Protein AF-A2DH56-F1 (afdb_monomer_lite)

Structure (mmCIF, N/CA/C/O backbone):
data_AF-A2DH56-F1
#
_entry.id   AF-A2DH56-F1
#
loop_
_atom_site.group_PDB
_atom_site.id
_atom_site.type_symbol
_atom_site.label_atom_id
_atom_site.label_alt_id
_atom_site.label_comp_id
_atom_site.label_asym_id
_atom_site.label_entity_id
_atom_site.label_seq_id
_atom_site.pdbx_PDB_ins_code
_atom_site.Cartn_x
_atom_site.Cartn_y
_atom_site.Cartn_z
_atom_site.occupancy
_atom_site.B_iso_or_equiv
_atom_site.auth_seq_id
_atom_site.auth_comp_id
_atom_site.auth_asym_id
_atom_site.auth_atom_id
_atom_site.pdbx_PDB_model_num
ATOM 1 N N . MET A 1 1 ? -5.827 15.516 -14.306 1.00 33.09 1 MET A N 1
ATOM 2 C CA . MET A 1 1 ? -5.593 14.901 -12.983 1.00 33.09 1 MET A CA 1
ATOM 3 C C . MET A 1 1 ? -6.914 14.309 -12.547 1.00 33.09 1 MET A C 1
ATOM 5 O O . MET A 1 1 ? -7.742 15.061 -12.086 1.00 33.09 1 MET A O 1
ATOM 9 N N . PHE A 1 2 ? -7.182 13.030 -12.800 1.00 32.59 2 PHE A N 1
ATOM 10 C CA . PHE A 1 2 ? -8.447 12.425 -12.355 1.00 32.59 2 PHE A CA 1
ATOM 11 C C . PHE A 1 2 ? -8.381 12.215 -10.839 1.00 32.59 2 PHE A C 1
ATOM 13 O O . PHE A 1 2 ? -7.297 11.950 -10.322 1.00 32.59 2 PHE A O 1
ATOM 20 N N . LEU A 1 3 ? -9.476 12.433 -10.110 1.00 37.50 3 LEU A N 1
ATOM 21 C CA . LEU A 1 3 ? -9.476 12.288 -8.661 1.00 37.50 3 LEU A CA 1
ATOM 22 C C . LEU A 1 3 ? -10.791 11.749 -8.120 1.00 37.50 3 LEU A C 1
ATOM 24 O O . LEU A 1 3 ? -11.889 12.111 -8.519 1.00 37.50 3 LEU A O 1
ATOM 28 N N . PHE A 1 4 ? -10.645 10.845 -7.178 1.00 46.28 4 PHE A N 1
ATOM 29 C CA . PHE A 1 4 ? -11.707 9.995 -6.681 1.00 46.28 4 PHE A CA 1
ATOM 30 C C . PHE A 1 4 ? -12.056 10.466 -5.297 1.00 46.28 4 PHE A C 1
ATOM 32 O O . PHE A 1 4 ? -11.176 10.567 -4.443 1.00 46.28 4 PHE A O 1
ATOM 39 N N . LEU A 1 5 ? -13.315 10.807 -5.097 1.00 39.94 5 LEU A N 1
ATOM 40 C CA . LEU A 1 5 ? -13.683 11.659 -3.995 1.00 39.94 5 LEU A CA 1
ATOM 41 C C . LEU A 1 5 ? -15.112 11.360 -3.574 1.00 39.94 5 LEU A C 1
ATOM 43 O O . LEU A 1 5 ? -16.035 11.665 -4.307 1.00 39.94 5 LEU A O 1
ATOM 47 N N . PHE A 1 6 ? -15.293 10.789 -2.388 1.00 43.94 6 PHE A N 1
ATOM 48 C CA . PHE A 1 6 ? -16.620 10.619 -1.800 1.00 43.94 6 PHE A CA 1
ATOM 49 C C . PHE A 1 6 ? -16.942 11.894 -1.019 1.00 43.94 6 PHE A C 1
ATOM 51 O O . PHE A 1 6 ? -16.069 12.426 -0.330 1.00 43.94 6 PHE A O 1
ATOM 58 N N . GLU A 1 7 ? -18.159 12.418 -1.151 1.00 36.06 7 GLU A N 1
ATOM 59 C CA . GLU A 1 7 ? -18.607 13.544 -0.332 1.00 36.06 7 GLU A CA 1
ATOM 60 C C . GLU A 1 7 ? -19.150 13.026 1.006 1.00 36.06 7 GLU A C 1
ATOM 62 O O . GLU A 1 7 ? -19.870 12.036 1.058 1.00 36.06 7 GLU A O 1
ATOM 67 N N . LEU A 1 8 ? -18.791 13.703 2.099 1.00 37.28 8 LEU A N 1
ATOM 68 C CA . LEU A 1 8 ? -19.209 13.399 3.476 1.00 37.28 8 LEU A CA 1
ATOM 69 C C . LEU A 1 8 ? -20.617 13.927 3.816 1.00 37.28 8 LEU A C 1
ATOM 71 O O . LEU A 1 8 ? -20.974 14.047 4.992 1.00 37.28 8 LEU A O 1
ATOM 75 N N . SER A 1 9 ? -21.404 14.333 2.823 1.00 33.59 9 SER A N 1
ATOM 76 C CA . SER A 1 9 ? -22.759 14.814 3.064 1.00 33.59 9 SER A CA 1
ATOM 77 C C . SER A 1 9 ? -23.697 13.626 3.297 1.00 33.59 9 SER A C 1
ATOM 79 O O . SER A 1 9 ? -23.469 12.511 2.845 1.00 33.59 9 SER A O 1
ATOM 81 N N . LYS A 1 10 ? -24.792 13.861 4.025 1.00 36.69 10 LYS A N 1
ATOM 82 C CA . LYS A 1 10 ? -25.858 12.872 4.277 1.00 36.69 10 LYS A CA 1
ATOM 83 C C . LYS A 1 10 ? -26.517 12.315 2.998 1.00 36.69 10 LYS A C 1
ATOM 85 O O . LYS A 1 10 ? -27.435 11.509 3.112 1.00 36.69 10 LYS A O 1
ATOM 90 N N . SER A 1 11 ? -26.121 12.777 1.812 1.00 37.62 11 SER A N 1
ATOM 91 C CA . SER A 1 11 ? -26.562 12.240 0.531 1.00 37.62 11 SER A CA 1
ATOM 92 C C . SER A 1 11 ? -25.650 11.095 0.113 1.00 37.62 11 SER A C 1
ATOM 94 O O . SER A 1 11 ? -24.445 11.265 -0.021 1.00 37.62 11 SER A O 1
ATOM 96 N N . GLU A 1 12 ? -26.252 9.936 -0.121 1.00 44.28 12 GLU A N 1
ATOM 97 C CA . GLU A 1 12 ? -25.645 8.667 -0.535 1.00 44.28 12 GLU A CA 1
ATOM 98 C C . GLU A 1 12 ? -24.978 8.699 -1.934 1.00 44.28 12 GLU A C 1
ATOM 100 O O . GLU A 1 12 ? -24.828 7.654 -2.561 1.00 44.28 12 GLU A O 1
ATOM 105 N N . GLU A 1 13 ? -24.592 9.869 -2.449 1.00 42.78 13 GLU A N 1
ATOM 106 C CA . GLU A 1 13 ? -24.122 10.047 -3.826 1.00 42.78 13 GLU A CA 1
ATOM 107 C C . GLU A 1 13 ? -22.616 9.769 -3.971 1.00 42.78 13 GLU A C 1
ATOM 109 O O . GLU A 1 13 ? -21.774 10.310 -3.245 1.00 42.78 13 GLU A O 1
ATOM 114 N N . LEU A 1 14 ? -22.256 8.936 -4.955 1.00 48.66 14 LEU A N 1
ATOM 115 C CA . LEU A 1 14 ? -20.868 8.665 -5.318 1.00 48.66 14 LEU A CA 1
ATOM 116 C C . LEU A 1 14 ? -20.382 9.768 -6.262 1.00 48.66 14 LEU A C 1
ATOM 118 O O . LEU A 1 14 ? -20.641 9.745 -7.468 1.00 48.66 14 LEU A O 1
ATOM 122 N N . LEU A 1 15 ? -19.626 10.731 -5.734 1.00 46.50 15 LEU A N 1
ATOM 123 C CA . LEU A 1 15 ? -18.989 11.731 -6.582 1.00 46.50 15 LEU A CA 1
ATOM 124 C C . LEU A 1 15 ? -17.733 11.167 -7.260 1.00 46.50 15 LEU A C 1
ATOM 126 O O . LEU A 1 15 ? -16.858 10.542 -6.666 1.00 46.50 15 LEU A O 1
ATOM 130 N N . PHE A 1 16 ? -17.653 11.395 -8.564 1.00 46.84 16 PHE A N 1
ATOM 131 C CA . PHE A 1 16 ? -16.534 10.990 -9.403 1.00 46.84 16 PHE A CA 1
ATOM 132 C C . PHE A 1 16 ? -16.030 12.204 -10.133 1.00 46.84 16 PHE A C 1
ATOM 134 O O . PHE A 1 16 ? -16.802 12.763 -10.906 1.00 46.84 16 PHE A O 1
ATOM 141 N N . GLY A 1 17 ? -14.774 12.606 -9.931 1.00 47.09 17 GLY A N 1
ATOM 142 C CA . GLY A 1 17 ? -14.324 13.859 -10.508 1.00 47.09 17 GLY A CA 1
ATOM 143 C C . GLY A 1 17 ? -12.840 14.013 -10.804 1.00 47.09 17 GLY A C 1
ATOM 144 O O . GLY A 1 17 ? -12.099 13.056 -11.023 1.00 47.09 17 GLY A O 1
ATOM 145 N N . TYR A 1 18 ? -12.409 15.260 -10.888 1.00 46.28 18 TYR A N 1
ATOM 146 C CA . TYR A 1 18 ? -11.016 15.659 -10.856 1.00 46.28 18 TYR A CA 1
ATOM 147 C C . TYR A 1 18 ? -10.810 16.753 -9.820 1.00 46.28 18 TYR A C 1
ATOM 149 O O . TYR A 1 18 ? -11.716 17.539 -9.559 1.00 46.28 18 TYR A O 1
ATOM 157 N N . LEU A 1 19 ? -9.606 16.789 -9.239 1.00 46.44 19 LEU A N 1
ATOM 158 C CA . LEU A 1 19 ? -9.151 17.958 -8.499 1.00 46.44 19 LEU A CA 1
ATOM 159 C C . LEU A 1 19 ? -8.760 19.023 -9.508 1.00 46.44 19 LEU A C 1
ATOM 161 O O . LEU A 1 19 ? -7.735 18.880 -10.186 1.00 46.44 19 LEU A O 1
ATOM 165 N N . SER A 1 20 ? -9.513 20.111 -9.568 1.00 43.44 20 SER A N 1
ATOM 166 C CA . SER A 1 20 ? -8.945 21.371 -10.028 1.00 43.44 20 SER A CA 1
ATOM 167 C C . SER A 1 20 ? -8.292 22.085 -8.850 1.00 43.44 20 SER A C 1
ATOM 169 O O . SER A 1 20 ? -8.804 22.128 -7.729 1.00 43.44 20 SER A O 1
ATOM 171 N N . LYS A 1 21 ? -7.079 22.587 -9.104 1.00 50.69 21 LYS A N 1
ATOM 172 C CA . LYS A 1 21 ? -6.399 23.514 -8.202 1.00 50.69 21 LYS A CA 1
ATOM 173 C C . LYS A 1 21 ? -6.948 24.890 -8.520 1.00 50.69 21 LYS A C 1
ATOM 175 O O . LYS A 1 21 ? -6.472 25.510 -9.469 1.00 50.69 21 LYS A O 1
ATOM 180 N N . ASP A 1 22 ? -7.920 25.336 -7.743 1.00 54.69 22 ASP A N 1
ATOM 181 C CA . ASP A 1 22 ? -8.350 26.724 -7.796 1.00 54.69 22 ASP A CA 1
ATOM 182 C C . ASP A 1 22 ? -7.680 27.520 -6.681 1.00 54.69 22 ASP A C 1
ATOM 184 O O . ASP A 1 22 ? -7.257 26.974 -5.659 1.00 54.69 22 ASP A O 1
ATOM 188 N N . PHE A 1 23 ? -7.523 28.822 -6.889 1.00 62.25 23 PHE A N 1
ATOM 189 C CA . PHE A 1 23 ? -6.878 29.690 -5.910 1.00 62.25 23 PHE A CA 1
ATOM 190 C C . PHE A 1 23 ? -7.842 30.787 -5.498 1.00 62.25 23 PHE A C 1
ATOM 192 O O . PHE A 1 23 ? -8.122 31.708 -6.263 1.00 62.25 23 PHE A O 1
ATOM 199 N N . GLU A 1 24 ? -8.287 30.731 -4.251 1.00 69.88 24 GLU A N 1
ATOM 200 C CA . GLU A 1 24 ? -8.920 31.872 -3.622 1.00 69.88 24 GLU A CA 1
ATOM 201 C C . GLU A 1 24 ? -7.821 32.825 -3.148 1.00 69.88 24 GLU A C 1
ATOM 203 O O . GLU A 1 24 ? -6.956 32.467 -2.345 1.00 69.88 24 GLU A O 1
ATOM 208 N N . LYS A 1 25 ? -7.828 34.047 -3.681 1.00 78.56 25 LYS A N 1
ATOM 209 C CA . LYS A 1 25 ? -6.875 35.094 -3.311 1.00 78.56 25 LYS A CA 1
ATOM 210 C C . LYS A 1 25 ? -7.606 36.232 -2.642 1.00 78.56 25 LYS A C 1
ATOM 212 O O . LYS A 1 25 ? -8.602 36.726 -3.169 1.00 78.56 25 LYS A O 1
ATOM 217 N N . GLN A 1 26 ? -7.051 36.712 -1.540 1.00 82.06 26 GLN A N 1
ATOM 218 C CA . GLN A 1 26 ? -7.567 37.887 -0.872 1.00 82.06 26 GLN A CA 1
ATOM 219 C C . GLN A 1 26 ? -6.464 38.899 -0.619 1.00 82.06 26 GLN A C 1
ATOM 221 O O . GLN A 1 26 ? -5.389 38.573 -0.131 1.00 82.06 26 GLN A O 1
ATOM 226 N N . THR A 1 27 ? -6.727 40.151 -0.977 1.00 83.94 27 THR A N 1
ATOM 227 C CA . THR A 1 27 ? -5.775 41.250 -0.832 1.00 83.94 27 THR A CA 1
ATOM 228 C C . THR A 1 27 ? -6.283 42.248 0.199 1.00 83.94 27 THR A C 1
ATOM 230 O O . THR A 1 27 ? -7.351 42.836 0.046 1.00 83.94 27 THR A O 1
ATOM 233 N N . LEU A 1 28 ? -5.472 42.489 1.224 1.00 83.75 28 LEU A N 1
ATOM 234 C CA . LEU A 1 28 ? -5.669 43.505 2.247 1.00 83.75 28 LEU A CA 1
ATOM 235 C C . LEU A 1 28 ? -4.647 44.621 2.047 1.00 83.75 28 LEU A C 1
ATOM 237 O O . LEU A 1 28 ? -3.463 44.446 2.323 1.00 83.75 28 LEU A O 1
ATOM 241 N N . THR A 1 29 ? -5.104 45.779 1.577 1.00 84.81 29 THR A N 1
ATOM 242 C CA . THR A 1 29 ? -4.279 46.995 1.525 1.00 84.81 29 THR A CA 1
ATOM 243 C C . THR A 1 29 ? -4.586 47.849 2.748 1.00 84.81 29 THR A C 1
ATOM 245 O O . THR A 1 29 ? -5.757 48.035 3.077 1.00 84.81 29 THR A O 1
ATOM 248 N N . PHE A 1 30 ? -3.551 48.336 3.430 1.00 84.44 30 PHE A N 1
ATOM 249 C CA . PHE A 1 30 ? -3.710 49.204 4.594 1.00 84.44 30 PHE A CA 1
ATOM 250 C C . PHE A 1 30 ? -3.719 50.673 4.165 1.00 84.44 30 PHE A C 1
ATOM 252 O O . PHE A 1 30 ? -2.885 51.085 3.354 1.00 84.44 30 PHE A O 1
ATOM 259 N N . GLY A 1 31 ? -4.657 51.451 4.705 1.00 83.00 31 GLY A N 1
ATOM 260 C CA . GLY A 1 31 ? -4.812 52.871 4.420 1.00 83.00 31 GLY A CA 1
ATOM 261 C C . GLY A 1 31 ? -4.709 53.739 5.672 1.00 83.00 31 GLY A C 1
ATOM 262 O O . GLY A 1 31 ? -4.304 53.291 6.746 1.00 83.00 31 GLY A O 1
ATOM 263 N N . LYS A 1 32 ? -5.091 55.011 5.520 1.00 83.88 32 LYS A N 1
ATOM 264 C CA . LYS A 1 32 ? -5.043 56.025 6.584 1.00 83.88 32 LYS A CA 1
ATOM 265 C C . LYS A 1 32 ? -5.842 55.617 7.826 1.00 83.88 32 LYS A C 1
ATOM 267 O O . LYS A 1 32 ? -5.390 55.863 8.936 1.00 83.88 32 LYS A O 1
ATOM 272 N N . SER A 1 33 ? -7.006 54.994 7.640 1.00 83.94 33 SER A N 1
ATOM 273 C CA . SER A 1 33 ? -7.903 54.542 8.715 1.00 83.94 33 SER A CA 1
ATOM 274 C C . SER A 1 33 ? -7.296 53.462 9.607 1.00 83.94 33 SER A C 1
ATOM 276 O O . SER A 1 33 ? -7.599 53.395 10.794 1.00 83.94 33 SER A O 1
ATOM 278 N N . GLU A 1 34 ? -6.443 52.612 9.042 1.00 84.94 34 GLU A N 1
ATOM 279 C CA . GLU A 1 34 ? -5.777 51.524 9.753 1.00 84.94 34 GLU A CA 1
ATOM 280 C C . GLU A 1 34 ? -4.464 51.973 10.401 1.00 84.94 34 GLU A C 1
ATOM 282 O O . GLU A 1 34 ? -3.908 51.233 11.216 1.00 84.94 34 GLU A O 1
ATOM 287 N N . PHE A 1 35 ? -3.954 53.154 10.041 1.00 84.00 35 PHE A N 1
ATOM 288 C CA . PHE A 1 35 ? -2.689 53.668 10.546 1.00 84.00 35 PHE A CA 1
ATOM 289 C C . PHE A 1 35 ? -2.836 54.207 11.970 1.00 84.00 35 PHE A C 1
ATOM 291 O O . PHE A 1 35 ? -3.679 55.053 12.261 1.00 84.00 35 PHE A O 1
ATOM 298 N N . GLN A 1 36 ? -1.978 53.723 12.857 1.00 79.81 36 GLN A N 1
ATOM 299 C CA . GLN A 1 36 ? -1.862 54.155 14.239 1.00 79.81 36 GLN A CA 1
ATOM 300 C C . GLN A 1 36 ? -0.541 54.916 14.388 1.00 79.81 36 GLN A C 1
ATOM 302 O O . GLN A 1 36 ? 0.537 54.380 14.107 1.00 79.81 36 GLN A O 1
ATOM 307 N N . ASN A 1 37 ? -0.625 56.173 14.827 1.00 70.25 37 ASN A N 1
ATOM 308 C CA . ASN A 1 37 ? 0.556 56.975 15.139 1.00 70.25 37 ASN A CA 1
ATOM 309 C C . ASN A 1 37 ? 1.297 56.335 16.328 1.00 70.25 37 ASN A C 1
ATOM 311 O O . ASN A 1 37 ? 0.670 55.945 17.314 1.00 70.25 37 ASN A O 1
ATOM 315 N N . GLY A 1 38 ? 2.622 56.218 16.234 1.00 60.97 38 GLY A N 1
ATOM 316 C CA . GLY A 1 38 ? 3.444 55.696 17.327 1.00 60.97 38 GLY A CA 1
ATOM 317 C C . GLY A 1 38 ? 3.543 56.690 18.488 1.00 60.97 38 GLY A C 1
ATOM 318 O O . GLY A 1 38 ? 3.665 57.892 18.260 1.00 60.97 38 GLY A O 1
ATOM 319 N N . ILE A 1 39 ? 3.508 56.180 19.724 1.00 53.25 39 ILE A N 1
ATOM 320 C CA . ILE A 1 39 ? 3.814 56.917 20.956 1.00 53.25 39 ILE A CA 1
ATOM 321 C C . ILE A 1 39 ? 4.937 56.148 21.658 1.00 53.25 39 ILE A C 1
ATOM 323 O O . ILE A 1 39 ? 4.694 55.078 22.202 1.00 53.25 39 ILE A O 1
ATOM 327 N N . TYR A 1 40 ? 6.133 56.743 21.654 1.00 47.72 40 TYR A N 1
ATOM 328 C CA . TYR A 1 40 ? 7.280 56.444 22.521 1.00 47.72 40 TYR A CA 1
ATOM 329 C C . TYR A 1 40 ? 8.055 55.129 22.292 1.00 47.72 40 TYR A C 1
ATOM 331 O O . TYR A 1 40 ? 7.505 54.034 22.305 1.00 47.72 40 TYR A O 1
ATOM 339 N N . CYS A 1 41 ? 9.381 55.260 22.149 1.00 51.16 41 CYS A N 1
ATOM 340 C CA . CYS A 1 41 ? 10.323 54.149 22.042 1.00 51.16 41 CYS A CA 1
ATOM 341 C C . CYS A 1 41 ? 11.186 54.045 23.318 1.00 51.16 41 CYS A C 1
ATOM 343 O O . CYS A 1 41 ? 12.017 54.927 23.556 1.00 51.16 41 CYS A O 1
ATOM 345 N N . PRO A 1 42 ? 11.050 52.976 24.126 1.00 43.31 42 PRO A N 1
ATOM 346 C CA . PRO A 1 42 ? 11.837 52.810 25.350 1.00 43.31 42 PRO A CA 1
ATOM 347 C C . PRO A 1 42 ? 13.324 52.538 25.086 1.00 43.31 42 PRO A C 1
ATOM 349 O O . PRO A 1 42 ? 14.169 52.975 25.860 1.00 43.31 42 PRO A O 1
ATOM 352 N N . ALA A 1 43 ? 13.652 51.844 23.987 1.00 48.50 43 ALA A N 1
ATOM 353 C CA . ALA A 1 43 ? 15.022 51.419 23.675 1.00 48.50 43 ALA A CA 1
ATOM 354 C C . ALA A 1 43 ? 15.957 52.585 23.311 1.00 48.50 43 ALA A C 1
ATOM 356 O O . ALA A 1 43 ? 17.153 52.527 23.580 1.00 48.50 43 ALA A O 1
ATOM 357 N N . TYR A 1 44 ? 15.405 53.658 22.737 1.00 50.19 44 TYR A N 1
ATOM 358 C CA . TYR A 1 44 ? 16.175 54.814 22.274 1.00 50.19 44 TYR A CA 1
ATOM 359 C C . TYR A 1 44 ? 15.932 56.083 23.101 1.00 50.19 44 TYR A C 1
ATOM 361 O O . TYR A 1 44 ? 16.597 57.081 22.865 1.00 50.19 44 TYR A O 1
ATOM 369 N N . ASN A 1 45 ? 15.021 56.067 24.082 1.00 49.69 45 ASN A N 1
ATOM 370 C CA . ASN A 1 45 ? 14.683 57.220 24.932 1.00 49.69 45 ASN A CA 1
ATOM 371 C C . ASN A 1 45 ? 14.225 58.490 24.160 1.00 49.69 45 ASN A C 1
ATOM 373 O O . ASN A 1 45 ? 14.208 59.582 24.727 1.00 49.69 45 ASN A O 1
ATOM 377 N N . TYR A 1 46 ? 13.811 58.351 22.889 1.00 52.72 46 TYR A N 1
ATOM 378 C CA . TYR A 1 46 ? 13.320 59.432 22.019 1.00 52.72 46 TYR A CA 1
ATOM 379 C C . TYR A 1 46 ? 11.968 59.068 21.365 1.00 52.72 46 TYR A C 1
ATOM 381 O O . TYR A 1 46 ? 11.767 57.918 20.959 1.00 52.72 46 TYR A O 1
ATOM 389 N N . PRO A 1 47 ? 11.020 60.019 21.231 1.00 54.66 47 PRO A N 1
ATOM 390 C CA . PRO A 1 47 ? 9.754 59.782 20.542 1.00 54.66 47 PRO A CA 1
ATOM 391 C C . PRO A 1 47 ? 9.936 59.835 19.016 1.00 54.66 47 PRO A C 1
ATOM 393 O O . PRO A 1 47 ? 10.109 60.906 18.442 1.00 54.66 47 PRO A O 1
ATOM 396 N N . ILE A 1 48 ? 9.849 58.683 18.345 1.00 58.38 48 ILE A N 1
ATOM 397 C CA . ILE A 1 48 ? 9.718 58.626 16.881 1.00 58.38 48 ILE A CA 1
ATOM 398 C C . ILE A 1 48 ? 8.253 58.889 16.523 1.00 58.38 48 ILE A C 1
ATOM 400 O O . ILE A 1 48 ? 7.390 58.041 16.753 1.00 58.38 48 ILE A O 1
ATOM 404 N N . GLU A 1 49 ? 7.959 60.056 15.947 1.00 64.19 49 GLU A N 1
ATOM 405 C CA . GLU A 1 49 ? 6.616 60.372 15.454 1.00 64.19 49 GLU A CA 1
ATOM 406 C C . GLU A 1 49 ? 6.484 60.048 13.962 1.00 64.19 49 GLU A C 1
ATOM 408 O O . GLU A 1 49 ? 7.038 60.733 13.099 1.00 64.19 49 GLU A O 1
ATOM 413 N N . CYS A 1 50 ? 5.686 59.026 13.653 1.00 69.88 50 CYS A N 1
ATOM 414 C CA . CYS A 1 50 ? 5.202 58.752 12.303 1.00 69.88 50 CYS A CA 1
ATOM 415 C C . CYS A 1 50 ? 3.802 59.341 12.121 1.00 69.88 50 CYS A C 1
ATOM 417 O O . CYS A 1 50 ? 2.909 59.056 12.919 1.00 69.88 50 CYS A O 1
ATOM 419 N N . LYS A 1 51 ? 3.600 60.128 11.061 1.00 77.00 51 LYS A N 1
ATOM 420 C CA . LYS A 1 51 ? 2.316 60.742 10.697 1.00 77.00 51 LYS A CA 1
ATOM 421 C C . LYS A 1 51 ? 1.943 60.376 9.263 1.00 77.00 51 LYS A C 1
ATOM 423 O O . LYS A 1 51 ? 2.803 60.176 8.406 1.00 77.00 51 LYS A O 1
ATOM 428 N N . TRP A 1 52 ? 0.646 60.284 8.991 1.00 80.00 52 TRP A N 1
ATOM 429 C CA . TRP A 1 52 ? 0.158 60.079 7.630 1.00 80.00 52 TRP A CA 1
ATOM 430 C C . TRP A 1 52 ? 0.383 61.337 6.779 1.00 80.00 52 TRP A C 1
ATOM 432 O O . TRP A 1 52 ? -0.044 62.423 7.166 1.00 80.00 52 TRP A O 1
ATOM 442 N N . ASN A 1 53 ? 1.024 61.196 5.616 1.00 79.81 53 ASN A N 1
ATOM 443 C CA . ASN A 1 53 ? 1.205 62.276 4.652 1.00 79.81 53 ASN A CA 1
ATOM 444 C C . ASN A 1 53 ? 0.114 62.192 3.572 1.00 79.81 53 ASN A C 1
ATOM 446 O O . ASN A 1 53 ? 0.173 61.348 2.676 1.00 79.81 53 ASN A O 1
ATOM 450 N N . ASP A 1 54 ? -0.875 63.085 3.652 1.00 78.69 54 ASP A N 1
ATOM 451 C CA . ASP A 1 54 ? -2.012 63.123 2.723 1.00 78.69 54 ASP A CA 1
ATOM 452 C C . ASP A 1 54 ? -1.618 63.467 1.278 1.00 78.69 54 ASP A C 1
ATOM 454 O O . ASP A 1 54 ? -2.257 62.986 0.348 1.00 78.69 54 ASP A O 1
ATOM 458 N N . ALA A 1 55 ? -0.548 64.240 1.068 1.00 76.19 55 ALA A N 1
ATOM 459 C CA . ALA A 1 55 ? -0.110 64.639 -0.272 1.00 76.19 55 ALA A CA 1
ATOM 460 C C . ALA A 1 55 ? 0.543 63.488 -1.058 1.00 76.19 55 ALA A C 1
ATOM 462 O O . ALA A 1 55 ? 0.533 63.493 -2.286 1.00 76.19 55 ALA A O 1
ATOM 463 N N . ILE A 1 56 ? 1.121 62.509 -0.355 1.00 69.75 56 ILE A N 1
ATOM 464 C CA . ILE A 1 56 ? 1.865 61.385 -0.953 1.00 69.75 56 ILE A CA 1
ATOM 465 C C . ILE A 1 56 ? 1.122 60.049 -0.750 1.00 69.75 56 ILE A C 1
ATOM 467 O O . ILE A 1 56 ? 1.425 59.062 -1.418 1.00 69.75 56 ILE A O 1
ATOM 471 N N . GLY A 1 57 ? 0.119 60.013 0.135 1.00 74.06 57 GLY A N 1
ATOM 472 C CA . GLY A 1 57 ? -0.745 58.852 0.353 1.00 74.06 57 GLY A CA 1
ATOM 473 C C . GLY A 1 57 ? -0.087 57.728 1.156 1.00 74.06 57 GLY A C 1
ATOM 474 O O . GLY A 1 57 ? -0.283 56.559 0.835 1.00 74.06 57 GLY A O 1
ATOM 475 N N . GLY A 1 58 ? 0.705 58.059 2.183 1.00 77.50 58 GLY A N 1
ATOM 476 C CA . GLY A 1 58 ? 1.366 57.061 3.032 1.00 77.50 58 GLY A CA 1
ATOM 477 C C . GLY A 1 58 ? 2.021 57.650 4.286 1.00 77.50 58 GLY A C 1
ATOM 478 O O . GLY A 1 58 ? 2.158 58.871 4.390 1.00 77.50 58 GLY A O 1
ATOM 479 N N . PRO A 1 59 ? 2.431 56.819 5.261 1.00 75.69 59 PRO A N 1
ATOM 480 C CA . PRO A 1 59 ? 3.068 57.294 6.481 1.00 75.69 59 PRO A CA 1
ATOM 481 C C . PRO A 1 59 ? 4.504 57.762 6.222 1.00 75.69 59 PRO A C 1
ATOM 483 O O . PRO A 1 59 ? 5.256 57.148 5.456 1.00 75.69 59 PRO A O 1
ATOM 486 N N . GLN A 1 60 ? 4.867 58.843 6.906 1.00 75.06 60 GLN A N 1
ATOM 487 C CA . GLN A 1 60 ? 6.189 59.459 6.933 1.00 75.06 60 GLN A CA 1
ATOM 488 C C . GLN A 1 60 ? 6.563 59.742 8.394 1.00 75.06 60 GLN A C 1
ATOM 490 O O . GLN A 1 60 ? 5.721 60.208 9.161 1.00 75.06 60 GLN A O 1
ATOM 495 N N . CYS A 1 61 ? 7.804 59.463 8.791 1.00 67.62 61 CYS A N 1
ATOM 496 C CA . CYS A 1 61 ? 8.264 59.713 10.159 1.00 67.62 61 CYS A CA 1
ATOM 497 C C . CYS A 1 61 ? 9.326 60.807 10.205 1.00 67.62 61 CYS A C 1
ATOM 499 O O . CYS A 1 61 ? 10.118 60.943 9.269 1.00 67.62 61 CYS A O 1
ATOM 501 N N . ASN A 1 62 ? 9.323 61.566 11.300 1.00 62.28 62 ASN A N 1
ATOM 502 C CA . ASN A 1 62 ? 10.332 62.579 11.594 1.00 62.28 62 ASN A CA 1
ATOM 503 C C . ASN A 1 62 ? 11.536 61.956 12.338 1.00 62.28 62 ASN A C 1
ATOM 505 O O . ASN A 1 62 ? 11.458 60.834 12.828 1.00 62.28 62 ASN A O 1
ATOM 509 N N . GLU A 1 63 ? 12.652 62.683 12.333 1.00 58.03 63 GLU A N 1
ATOM 510 C CA . GLU A 1 63 ? 14.041 62.301 12.645 1.00 58.03 63 GLU A CA 1
ATOM 511 C C . GLU A 1 63 ? 14.321 61.422 13.886 1.00 58.03 63 GLU A C 1
ATOM 513 O O . GLU A 1 63 ? 13.683 61.550 14.927 1.00 58.03 63 GLU A O 1
ATOM 518 N N . THR A 1 64 ? 15.382 60.607 13.778 1.00 49.53 64 THR A N 1
ATOM 519 C CA . THR A 1 64 ? 16.259 60.208 14.894 1.00 49.53 64 THR A CA 1
ATOM 520 C C . THR A 1 64 ? 17.713 60.346 14.446 1.00 49.53 64 THR A C 1
ATOM 522 O O . THR A 1 64 ? 18.116 59.686 13.487 1.00 49.53 64 THR A O 1
ATOM 525 N N . ASP A 1 65 ? 18.515 61.125 15.168 1.00 45.22 65 ASP A N 1
ATOM 526 C CA . ASP A 1 65 ? 19.949 61.358 14.911 1.00 45.22 65 ASP A CA 1
ATOM 527 C C . ASP A 1 65 ? 20.865 60.131 15.147 1.00 45.22 65 ASP A C 1
ATOM 529 O O . ASP A 1 65 ? 22.087 60.241 15.080 1.00 45.22 65 ASP A O 1
ATOM 533 N N . TYR A 1 66 ? 20.314 58.942 15.424 1.00 44.81 66 TYR A N 1
ATOM 534 C CA . TYR A 1 66 ? 21.081 57.797 15.943 1.00 44.81 66 TYR A CA 1
ATOM 535 C C . TYR A 1 66 ? 20.927 56.472 15.184 1.00 44.81 66 TYR A C 1
ATOM 537 O O . TYR A 1 66 ? 21.037 55.393 15.760 1.00 44.81 66 TYR A O 1
ATOM 545 N N . LEU A 1 67 ? 20.783 56.528 13.861 1.00 45.78 67 LEU A N 1
ATOM 546 C CA . LEU A 1 67 ? 21.231 55.424 13.009 1.00 45.78 67 LEU A CA 1
ATOM 547 C C . LEU A 1 67 ? 22.472 55.897 12.261 1.00 45.78 67 LEU A C 1
ATOM 549 O O . LEU A 1 67 ? 22.390 56.382 11.133 1.00 45.78 67 LEU A O 1
ATOM 553 N N . TYR A 1 68 ? 23.623 55.787 12.933 1.00 40.03 68 TYR A N 1
ATOM 554 C CA . TYR A 1 68 ? 24.934 55.925 12.307 1.00 40.03 68 TYR A CA 1
ATOM 555 C C . TYR A 1 68 ? 24.923 55.054 11.051 1.00 40.03 68 TYR A C 1
ATOM 557 O O . TYR A 1 68 ? 24.874 53.830 11.143 1.00 40.03 68 TYR A O 1
ATOM 565 N N . SER A 1 69 ? 24.864 55.684 9.879 1.00 40.78 69 SER A N 1
ATOM 566 C CA . SER A 1 69 ? 24.966 54.979 8.608 1.00 40.78 69 SER A CA 1
ATOM 567 C C . SER A 1 69 ? 26.401 54.476 8.508 1.00 40.78 69 SER A C 1
ATOM 569 O O . SER A 1 69 ? 27.294 55.314 8.353 1.00 40.78 69 SER A O 1
ATOM 571 N N . PRO A 1 70 ? 26.684 53.160 8.549 1.00 42.50 70 PRO A N 1
ATOM 572 C CA . PRO A 1 70 ? 27.888 52.736 7.873 1.00 42.50 70 PRO A CA 1
ATOM 573 C C . PRO A 1 70 ? 27.701 53.040 6.372 1.00 42.50 70 PRO A C 1
ATOM 575 O O . PRO A 1 70 ? 26.565 53.117 5.883 1.00 42.50 70 PRO A O 1
ATOM 578 N N . PRO A 1 71 ? 28.792 53.274 5.631 1.00 41.00 71 PRO A N 1
ATOM 579 C CA . PRO A 1 71 ? 28.731 53.493 4.192 1.00 41.00 71 PRO A CA 1
ATOM 580 C C . PRO A 1 71 ? 27.954 52.369 3.492 1.00 41.00 71 PRO A C 1
ATOM 582 O O . PRO A 1 71 ? 27.899 51.238 3.967 1.00 41.00 71 PRO A O 1
ATOM 585 N N . VAL A 1 72 ? 27.355 52.718 2.351 1.00 46.09 72 VAL A N 1
ATOM 586 C CA . VAL A 1 72 ? 26.306 51.999 1.594 1.00 46.09 72 VAL A CA 1
ATOM 587 C C . VAL A 1 72 ? 26.638 50.531 1.235 1.00 46.09 72 VAL A C 1
ATOM 589 O O . VAL A 1 72 ? 25.739 49.796 0.837 1.00 46.09 72 VAL A O 1
ATOM 592 N N . ASP A 1 73 ? 27.874 50.082 1.461 1.00 42.81 73 ASP A N 1
ATOM 593 C CA . ASP A 1 73 ? 28.375 48.734 1.163 1.00 42.81 73 ASP A CA 1
ATOM 594 C C . ASP A 1 73 ? 28.571 47.822 2.392 1.00 42.81 73 ASP A C 1
ATOM 596 O O . ASP A 1 73 ? 29.078 46.710 2.251 1.00 42.81 73 ASP A O 1
ATOM 600 N N . TYR A 1 74 ? 28.177 48.247 3.598 1.00 40.97 74 TYR A N 1
ATOM 601 C CA . TYR A 1 74 ? 28.304 47.418 4.802 1.00 40.97 74 TYR A CA 1
ATOM 602 C C . TYR A 1 74 ? 26.940 46.913 5.285 1.00 40.97 74 TYR A C 1
ATOM 604 O O . TYR A 1 74 ? 26.108 47.688 5.759 1.00 40.97 74 TYR A O 1
ATOM 612 N N . ASP A 1 75 ? 26.714 45.599 5.187 1.00 43.06 75 ASP A N 1
ATOM 613 C CA . ASP A 1 75 ? 25.595 44.947 5.869 1.00 43.06 75 ASP A CA 1
ATOM 614 C C . ASP A 1 75 ? 25.793 45.102 7.387 1.00 43.06 75 ASP A C 1
ATOM 616 O O . ASP A 1 75 ? 26.807 44.633 7.914 1.00 43.06 75 ASP A O 1
ATOM 620 N N . PRO A 1 76 ? 24.875 45.754 8.124 1.00 42.47 76 PRO A N 1
ATOM 621 C CA . PRO A 1 76 ? 24.976 45.779 9.575 1.00 42.47 76 PRO A CA 1
ATOM 622 C C . PRO A 1 76 ? 24.904 44.333 10.100 1.00 42.47 76 PRO A C 1
ATOM 624 O O . PRO A 1 76 ? 24.078 43.551 9.616 1.00 42.47 76 PRO A O 1
ATOM 627 N N . PRO A 1 77 ? 25.755 43.942 11.066 1.00 39.50 77 PRO A N 1
ATOM 628 C CA . PRO A 1 77 ? 25.762 42.580 11.585 1.00 39.50 77 PRO A CA 1
ATOM 629 C C . PRO A 1 77 ? 24.388 42.228 12.172 1.00 39.50 77 PRO A C 1
ATOM 631 O O . PRO A 1 77 ? 23.848 42.963 13.001 1.00 39.50 77 PRO A O 1
ATOM 634 N N . LYS A 1 78 ? 23.833 41.082 11.743 1.00 41.97 78 LYS A N 1
ATOM 635 C CA . LYS A 1 78 ? 22.507 40.570 12.152 1.00 41.97 78 LYS A CA 1
ATOM 636 C C . LYS A 1 78 ? 22.290 40.573 13.673 1.00 41.97 78 LYS A C 1
ATOM 638 O O . LYS A 1 78 ? 21.173 40.789 14.122 1.00 41.97 78 LYS A O 1
ATOM 643 N N . SER A 1 79 ? 23.353 40.401 14.458 1.00 38.38 79 SER A N 1
ATOM 644 C CA . SER A 1 79 ? 23.306 40.248 15.916 1.00 38.38 79 SER A CA 1
ATOM 645 C C . SER A 1 79 ? 23.001 41.520 16.717 1.00 38.38 79 SER A C 1
ATOM 647 O O . SER A 1 79 ? 22.740 41.409 17.910 1.00 38.38 79 SER A O 1
ATOM 649 N N . ILE A 1 80 ? 23.026 42.717 16.115 1.00 42.03 80 ILE A N 1
ATOM 650 C CA . ILE A 1 80 ? 22.731 43.975 16.837 1.00 42.03 80 ILE A CA 1
ATOM 651 C C . ILE A 1 80 ? 21.229 44.328 16.795 1.00 42.03 80 ILE A C 1
ATOM 653 O O . ILE A 1 80 ? 20.765 45.126 17.598 1.00 42.03 80 ILE A O 1
ATOM 657 N N . ILE A 1 81 ? 20.447 43.713 15.901 1.00 46.56 81 ILE A N 1
ATOM 658 C CA . ILE A 1 81 ? 19.056 44.122 15.608 1.00 46.56 81 ILE A CA 1
ATOM 659 C C . ILE A 1 81 ? 18.020 43.142 16.208 1.00 46.56 81 ILE A C 1
ATOM 661 O O . ILE A 1 81 ? 16.816 43.377 16.154 1.00 46.56 81 ILE A O 1
ATOM 665 N N . GLU A 1 82 ? 18.456 42.031 16.807 1.00 42.44 82 GLU A N 1
ATOM 666 C CA . GLU A 1 82 ? 17.555 40.931 17.184 1.00 42.44 82 GLU A CA 1
ATOM 667 C C . GLU A 1 82 ? 16.866 41.056 18.558 1.00 42.44 82 GLU A C 1
ATOM 669 O O . GLU A 1 82 ? 16.023 40.212 18.858 1.00 42.44 82 GLU A O 1
ATOM 674 N N . THR A 1 83 ? 17.141 42.066 19.399 1.00 42.44 83 THR A N 1
ATOM 675 C CA . THR A 1 83 ? 16.714 41.986 20.818 1.00 42.44 83 THR A CA 1
ATOM 676 C C . THR A 1 83 ? 15.906 43.133 21.440 1.00 42.44 83 THR A C 1
ATOM 678 O O . THR A 1 83 ? 15.504 42.967 22.590 1.00 42.44 83 THR A O 1
ATOM 681 N N . SER A 1 84 ? 15.528 44.225 20.755 1.00 46.72 84 SER A N 1
ATOM 682 C CA . SER A 1 84 ? 14.616 45.213 21.395 1.00 46.72 84 SER A CA 1
ATOM 683 C C . SER A 1 84 ? 13.763 46.122 20.497 1.00 46.72 84 SER A C 1
ATOM 685 O O . SER A 1 84 ? 13.046 46.971 21.021 1.00 46.72 84 SER A O 1
ATOM 687 N N . ASP A 1 85 ? 13.785 45.960 19.173 1.00 49.25 85 ASP A N 1
ATOM 688 C CA . ASP A 1 85 ? 13.180 46.943 18.252 1.00 49.25 85 ASP A CA 1
ATOM 689 C C . ASP A 1 85 ? 11.679 46.734 17.965 1.00 49.25 85 ASP A C 1
ATOM 691 O O . ASP A 1 85 ? 11.073 47.531 17.253 1.00 49.25 85 ASP A O 1
ATOM 695 N N . ASP A 1 86 ? 11.049 45.685 18.506 1.00 51.06 86 ASP A N 1
ATOM 696 C CA . ASP A 1 86 ? 9.686 45.248 18.141 1.00 51.06 86 ASP A CA 1
ATOM 697 C C . ASP A 1 86 ? 8.558 46.265 18.462 1.00 51.06 86 ASP A C 1
ATOM 699 O O . ASP A 1 86 ? 7.441 46.104 17.959 1.00 51.06 86 ASP A O 1
ATOM 703 N N . ASP A 1 87 ? 8.834 47.312 19.249 1.00 49.25 87 ASP A N 1
ATOM 704 C CA . ASP A 1 87 ? 7.824 48.237 19.790 1.00 49.25 87 ASP A CA 1
ATOM 705 C C . ASP A 1 87 ? 7.972 49.705 19.321 1.00 49.25 87 ASP A C 1
ATOM 707 O O . ASP A 1 87 ? 7.234 50.573 19.785 1.00 49.25 87 ASP A O 1
ATOM 711 N N . CYS A 1 88 ? 8.870 50.011 18.372 1.00 53.62 88 CYS A N 1
ATOM 712 C CA . CYS A 1 88 ? 9.262 51.397 18.050 1.00 53.62 88 CYS A CA 1
ATOM 713 C C . CYS A 1 88 ? 8.795 51.934 16.678 1.00 53.62 88 CYS A C 1
ATOM 715 O O . CYS A 1 88 ? 9.539 52.661 16.019 1.00 53.62 88 CYS A O 1
ATOM 717 N N . PHE A 1 89 ? 7.567 51.628 16.227 1.00 63.97 89 PHE A N 1
ATOM 718 C CA . PHE A 1 89 ? 7.104 52.028 14.885 1.00 63.97 89 PHE A CA 1
ATOM 719 C C . PHE A 1 89 ? 5.679 52.586 14.836 1.00 63.97 89 PHE A C 1
ATOM 721 O O . PHE A 1 89 ? 4.788 52.140 15.560 1.00 63.97 89 PHE A O 1
ATOM 728 N N . GLY A 1 90 ? 5.436 53.485 13.874 1.00 69.69 90 GLY A N 1
ATOM 729 C CA . GLY A 1 90 ? 4.091 53.660 13.332 1.00 69.69 90 GLY A CA 1
ATOM 730 C C . GLY A 1 90 ? 3.628 52.336 12.727 1.00 69.69 90 GLY A C 1
ATOM 731 O O . GLY A 1 90 ? 4.406 51.643 12.063 1.00 69.69 90 GLY A O 1
ATOM 732 N N . TYR A 1 91 ? 2.382 51.951 12.979 1.00 79.31 91 TYR A N 1
ATOM 733 C CA . TYR A 1 91 ? 1.891 50.650 12.546 1.00 79.31 91 TYR A CA 1
ATOM 734 C C . TYR A 1 91 ? 0.489 50.737 11.979 1.00 79.31 91 TYR A C 1
ATOM 736 O O . TYR A 1 91 ? -0.346 51.522 12.410 1.00 79.31 91 TYR A O 1
ATOM 744 N N . PHE A 1 92 ? 0.221 49.876 11.014 1.00 81.88 92 PHE A N 1
ATOM 745 C CA . PHE A 1 92 ? -1.123 49.588 10.567 1.00 81.88 92 PHE A CA 1
ATOM 746 C C . PHE A 1 92 ? -1.687 48.456 11.402 1.00 81.88 92 PHE A C 1
ATOM 748 O O . PHE A 1 92 ? -0.986 47.475 11.658 1.00 81.88 92 PHE A O 1
ATOM 755 N N . LYS A 1 93 ? -2.954 48.555 11.791 1.00 85.19 93 LYS A N 1
ATOM 756 C CA . LYS A 1 93 ? -3.683 47.454 12.418 1.00 85.19 93 LYS A CA 1
ATOM 757 C C . LYS A 1 93 ? -5.011 47.258 11.713 1.00 85.19 93 LYS A C 1
ATOM 759 O O . LYS A 1 93 ? -5.800 48.189 11.602 1.00 85.19 93 LYS A O 1
ATOM 764 N N . LYS A 1 94 ? -5.268 46.019 11.299 1.00 87.06 94 LYS A N 1
ATOM 765 C CA . LYS A 1 94 ? -6.570 45.597 10.787 1.00 87.06 94 LYS A CA 1
ATOM 766 C C . LYS A 1 94 ? -7.096 44.445 11.627 1.00 87.06 94 LYS A C 1
ATOM 768 O O . LYS A 1 94 ? -6.416 43.428 11.779 1.00 87.06 94 LYS A O 1
ATOM 773 N N . ASP A 1 95 ? -8.272 44.650 12.208 1.00 84.00 95 ASP A N 1
ATOM 774 C CA . ASP A 1 95 ? -9.016 43.608 12.905 1.00 84.00 95 ASP A CA 1
ATOM 775 C C . ASP A 1 95 ? -9.837 42.822 11.879 1.00 84.00 95 ASP A C 1
ATOM 777 O O . ASP A 1 95 ? -10.566 43.409 11.083 1.00 84.00 95 ASP A O 1
ATOM 781 N N . LEU A 1 96 ? -9.653 41.506 11.867 1.00 82.12 96 LEU A N 1
ATOM 782 C CA . LEU A 1 96 ? -10.296 40.560 10.958 1.00 82.12 96 LEU A CA 1
ATOM 783 C C . LEU A 1 96 ? -11.214 39.596 11.722 1.00 82.12 96 LEU A C 1
ATOM 785 O O . LEU A 1 96 ? -11.797 38.704 11.113 1.00 82.12 96 LEU A O 1
ATOM 789 N N . SER A 1 97 ? -11.390 39.796 13.036 1.00 75.75 97 SER A N 1
ATOM 790 C CA . SER A 1 97 ? -12.178 38.912 13.907 1.00 75.75 97 SER A CA 1
ATOM 791 C C . SER A 1 97 ? -13.632 38.769 13.455 1.00 75.75 97 SER A C 1
ATOM 793 O O . SER A 1 97 ? -14.248 37.754 13.743 1.00 75.75 97 SER A O 1
ATOM 795 N N . ASN A 1 98 ? -14.158 39.768 12.739 1.00 74.38 98 ASN A N 1
ATOM 796 C CA . ASN A 1 98 ? -15.518 39.797 12.197 1.00 74.38 98 ASN A CA 1
ATOM 797 C C . ASN A 1 98 ? -15.544 39.859 10.658 1.00 74.38 98 ASN A C 1
ATOM 799 O O . ASN A 1 98 ? -16.600 40.109 10.081 1.00 74.38 98 ASN A O 1
ATOM 803 N N . ASP A 1 99 ? -14.400 39.696 9.979 1.00 75.88 99 ASP A N 1
ATOM 804 C CA . ASP A 1 99 ? -14.370 39.693 8.514 1.00 75.88 99 ASP A CA 1
ATOM 805 C C . ASP A 1 99 ? -14.842 38.313 8.021 1.00 75.88 99 ASP A C 1
ATOM 807 O O . ASP A 1 99 ? -14.153 37.318 8.270 1.00 75.88 99 ASP A O 1
ATOM 811 N N . PRO A 1 100 ? -15.991 38.213 7.323 1.00 67.94 100 PRO A N 1
ATOM 812 C CA . PRO A 1 100 ? -16.563 36.931 6.901 1.00 67.94 100 PRO A CA 1
ATOM 813 C C . PRO A 1 100 ? -15.633 36.147 5.970 1.00 67.94 100 PRO A C 1
ATOM 815 O O . PRO A 1 100 ? -15.755 34.931 5.833 1.00 67.94 100 PRO A O 1
ATOM 818 N N . ASN A 1 101 ? -14.667 36.819 5.346 1.00 69.50 101 ASN A N 1
ATOM 819 C CA . ASN A 1 101 ? -13.692 36.162 4.497 1.00 69.50 101 ASN A CA 1
ATOM 820 C C . ASN A 1 101 ? -12.512 35.566 5.280 1.00 69.50 101 ASN A C 1
ATOM 822 O O . ASN A 1 101 ? -11.811 34.726 4.733 1.00 69.50 101 ASN A O 1
ATOM 826 N N . PHE A 1 102 ? -12.298 35.952 6.542 1.00 68.06 102 PHE A N 1
ATOM 827 C CA . PHE A 1 102 ? -11.177 35.483 7.369 1.00 68.06 102 PHE A CA 1
ATOM 828 C C . PHE A 1 102 ? -11.610 34.702 8.618 1.00 68.06 102 PHE A C 1
ATOM 830 O O . PHE A 1 102 ? -10.840 33.869 9.096 1.00 68.06 102 PHE A O 1
ATOM 837 N N . ILE A 1 103 ? -12.831 34.916 9.124 1.00 62.56 103 ILE A N 1
ATOM 838 C CA . ILE A 1 103 ? -13.319 34.327 10.382 1.00 62.56 103 ILE A CA 1
ATOM 839 C C . ILE A 1 103 ? -13.457 32.798 10.330 1.00 62.56 103 ILE A C 1
ATOM 841 O O . ILE A 1 103 ? -13.265 32.133 11.346 1.00 62.56 103 ILE A O 1
ATOM 845 N N . ASP A 1 104 ? -13.716 32.226 9.149 1.00 58.34 104 ASP A N 1
ATOM 846 C CA . ASP A 1 104 ? -13.956 30.788 8.962 1.00 58.34 104 ASP A CA 1
ATOM 847 C C . ASP A 1 104 ? -13.020 30.103 7.958 1.00 58.34 104 ASP A C 1
ATOM 849 O O . ASP A 1 104 ? -13.204 28.927 7.646 1.00 58.34 104 ASP A O 1
ATOM 853 N N . LYS A 1 105 ? -11.982 30.799 7.476 1.00 64.81 105 LYS A N 1
ATOM 854 C CA . LYS A 1 105 ? -11.073 30.276 6.443 1.00 64.81 105 LYS A CA 1
ATOM 855 C C . LYS A 1 105 ? -9.659 30.031 6.969 1.00 64.81 105 LYS A C 1
ATOM 857 O O . LYS A 1 105 ? -9.131 30.803 7.770 1.00 64.81 105 LYS A O 1
ATOM 862 N N . THR A 1 106 ? -9.041 28.960 6.477 1.00 64.00 106 THR A N 1
ATOM 863 C CA . THR A 1 106 ? -7.599 28.699 6.581 1.00 64.00 106 THR A CA 1
ATOM 864 C C . THR A 1 106 ? -6.908 29.155 5.296 1.00 64.00 106 THR A C 1
ATOM 866 O O . THR A 1 106 ? -7.500 29.092 4.217 1.00 64.00 106 THR A O 1
ATOM 869 N N . TRP A 1 107 ? -5.667 29.628 5.407 1.00 68.06 107 TRP A N 1
ATOM 870 C CA . TRP A 1 107 ? -4.880 30.172 4.294 1.00 68.06 107 TRP A CA 1
ATOM 871 C C . TRP A 1 107 ? -3.550 29.422 4.188 1.00 68.06 107 TRP A C 1
ATOM 873 O O . TRP A 1 107 ? -2.988 29.058 5.217 1.00 68.06 107 TRP A O 1
ATOM 883 N N . ASP A 1 108 ? -3.037 29.222 2.972 1.00 58.44 108 ASP A N 1
ATOM 884 C CA . ASP A 1 108 ? -1.840 28.398 2.721 1.00 58.44 108 ASP A CA 1
ATOM 885 C C . ASP A 1 108 ? -0.575 29.241 2.508 1.00 58.44 108 ASP A C 1
ATOM 887 O O . ASP A 1 108 ? 0.543 28.840 2.846 1.00 58.44 108 ASP A O 1
ATOM 891 N N . GLU A 1 109 ? -0.734 30.431 1.932 1.00 68.19 109 GLU A N 1
ATOM 892 C CA . GLU A 1 109 ? 0.357 31.364 1.665 1.00 68.19 109 GLU A CA 1
ATOM 893 C C . GLU A 1 109 ? -0.030 32.770 2.102 1.00 68.19 109 GLU A C 1
ATOM 895 O O . GLU A 1 109 ? -1.175 33.200 1.927 1.00 68.19 109 GLU A O 1
ATOM 900 N N . ILE A 1 110 ? 0.951 33.498 2.640 1.00 71.44 110 ILE A N 1
ATOM 901 C CA . ILE A 1 110 ? 0.815 34.918 2.927 1.00 71.44 110 ILE A CA 1
ATOM 902 C C . ILE A 1 110 ? 1.972 35.673 2.281 1.00 71.44 110 ILE A C 1
ATOM 904 O O . ILE A 1 110 ? 3.152 35.475 2.583 1.00 71.44 110 ILE A O 1
ATOM 908 N N . LYS A 1 111 ? 1.618 36.597 1.397 1.00 74.50 111 LYS A N 1
ATOM 909 C CA . LYS A 1 111 ? 2.547 37.475 0.708 1.00 74.50 111 LYS A CA 1
ATOM 910 C C . LYS A 1 111 ? 2.456 38.885 1.268 1.00 74.50 111 LYS A C 1
ATOM 912 O O . LYS A 1 111 ? 1.388 39.485 1.351 1.00 74.50 111 LYS A O 1
ATOM 917 N N . PHE A 1 112 ? 3.609 39.438 1.612 1.00 76.25 112 PHE A N 1
ATOM 918 C CA . PHE A 1 112 ? 3.751 40.754 2.211 1.00 76.25 112 PHE A CA 1
ATOM 919 C C . PHE A 1 112 ? 4.352 41.714 1.189 1.00 76.25 112 PHE A C 1
ATOM 921 O O . PHE A 1 112 ? 5.417 41.488 0.613 1.00 76.25 112 PHE A O 1
ATOM 928 N N . THR A 1 113 ? 3.669 42.822 0.949 1.00 80.19 113 THR A N 1
ATOM 929 C CA . THR A 1 113 ? 4.153 43.877 0.062 1.00 80.19 113 THR A CA 1
ATOM 930 C C . THR A 1 113 ? 4.372 45.137 0.869 1.00 80.19 113 THR A C 1
ATOM 932 O O . THR A 1 113 ? 3.462 45.610 1.549 1.00 80.19 113 THR A O 1
ATOM 935 N N . CYS A 1 114 ? 5.573 45.699 0.748 1.00 78.81 114 CYS A N 1
ATOM 936 C CA . CYS A 1 114 ? 5.892 46.986 1.335 1.00 78.81 114 CYS A CA 1
ATOM 937 C C . CYS A 1 114 ? 6.702 47.845 0.362 1.00 78.81 114 CYS A C 1
ATOM 939 O O . CYS A 1 114 ? 7.929 47.741 0.271 1.00 78.81 114 CYS A O 1
ATOM 941 N N . LYS A 1 115 ? 6.002 48.691 -0.397 1.00 80.19 115 LYS A N 1
ATOM 942 C CA . LYS A 1 115 ? 6.621 49.653 -1.311 1.00 80.19 115 LYS A CA 1
ATOM 943 C C . LYS A 1 115 ? 6.934 50.946 -0.575 1.00 80.19 115 LYS A C 1
ATOM 945 O O . LYS A 1 115 ? 6.131 51.435 0.218 1.00 80.19 115 LYS A O 1
ATOM 950 N N . LYS A 1 116 ? 8.108 51.490 -0.875 1.00 76.31 116 LYS A N 1
ATOM 951 C CA . LYS A 1 116 ? 8.693 52.648 -0.208 1.00 76.31 116 LYS A CA 1
ATOM 952 C C . LYS A 1 116 ? 9.503 53.482 -1.197 1.00 76.31 116 LYS A C 1
ATOM 954 O O . LYS A 1 116 ? 10.029 52.934 -2.162 1.00 76.31 116 LYS A O 1
ATOM 959 N N . THR A 1 117 ? 9.588 54.791 -0.972 1.00 74.94 117 THR A N 1
ATOM 960 C CA . THR A 1 117 ? 10.341 55.713 -1.846 1.00 74.94 117 THR A CA 1
ATOM 961 C C . THR A 1 117 ? 11.853 55.685 -1.603 1.00 74.94 117 THR A C 1
ATOM 963 O O . THR A 1 117 ? 12.616 55.972 -2.517 1.00 74.94 117 THR A O 1
ATOM 966 N N . HIS A 1 118 ? 12.291 55.336 -0.388 1.00 70.62 118 HIS A N 1
ATOM 967 C CA . HIS A 1 118 ? 13.698 55.278 0.034 1.00 70.62 118 HIS A CA 1
ATOM 968 C C . HIS A 1 118 ? 13.928 54.081 0.985 1.00 70.62 118 HIS A C 1
ATOM 970 O O . HIS A 1 118 ? 13.099 53.174 1.057 1.00 70.62 118 HIS A O 1
ATOM 976 N N . TYR A 1 119 ? 15.057 54.047 1.703 1.00 68.75 119 TYR A N 1
ATOM 977 C CA . TYR A 1 119 ? 15.414 52.954 2.612 1.00 68.75 119 TYR A CA 1
ATOM 978 C C . TYR A 1 119 ? 14.469 52.871 3.811 1.00 68.75 119 TYR A C 1
ATOM 980 O O . TYR A 1 119 ? 14.318 53.819 4.573 1.00 68.75 119 TYR A O 1
ATOM 988 N N . GLY A 1 120 ? 13.888 51.699 4.026 1.00 67.38 120 GLY A N 1
ATOM 989 C CA . GLY A 1 120 ? 12.982 51.439 5.136 1.00 67.38 120 GLY A CA 1
ATOM 990 C C . GLY A 1 120 ? 12.654 49.960 5.249 1.00 67.38 120 GLY A C 1
ATOM 991 O O . GLY A 1 120 ? 12.805 49.207 4.285 1.00 67.38 120 GLY A O 1
ATOM 992 N N . ARG A 1 121 ? 12.203 49.536 6.419 1.00 70.56 121 ARG A N 1
ATOM 993 C CA . ARG A 1 121 ? 11.822 48.156 6.714 1.00 70.56 121 ARG A CA 1
ATOM 994 C C . ARG A 1 121 ? 10.352 48.090 7.072 1.00 70.56 121 ARG A C 1
ATOM 996 O O . ARG A 1 121 ? 9.797 49.043 7.613 1.00 70.56 121 ARG A O 1
ATOM 1003 N N . CYS A 1 122 ? 9.737 46.959 6.765 1.00 72.44 122 CYS A N 1
ATOM 1004 C CA . CYS A 1 122 ? 8.386 46.669 7.216 1.00 72.44 122 CYS A CA 1
ATOM 1005 C C . CYS A 1 122 ? 8.390 45.344 7.945 1.00 72.44 122 CYS A C 1
ATOM 1007 O O . CYS A 1 122 ? 8.989 44.375 7.475 1.00 72.44 122 CYS A O 1
ATOM 1009 N N . TYR A 1 123 ? 7.718 45.326 9.081 1.00 75.25 123 TYR A N 1
ATOM 1010 C CA . TYR A 1 123 ? 7.618 44.169 9.940 1.00 75.25 123 TYR A CA 1
ATOM 1011 C C . TYR A 1 123 ? 6.151 43.800 10.103 1.00 75.25 123 TYR A C 1
ATOM 1013 O O . TYR A 1 123 ? 5.330 44.617 10.511 1.00 75.25 123 TYR A O 1
ATOM 1021 N N . PHE A 1 124 ? 5.806 42.571 9.745 1.00 75.44 124 PHE A N 1
ATOM 1022 C CA . PHE A 1 124 ? 4.433 42.090 9.784 1.00 75.44 124 PHE A CA 1
ATOM 1023 C C . PHE A 1 124 ? 4.267 41.093 10.919 1.00 75.44 124 PHE A C 1
ATOM 1025 O O . PHE A 1 124 ? 5.068 40.172 11.068 1.00 75.44 124 PHE A O 1
ATOM 1032 N N . LYS A 1 125 ? 3.195 41.272 11.688 1.00 76.69 125 LYS A N 1
ATOM 1033 C CA . LYS A 1 125 ? 2.827 40.448 12.832 1.00 76.69 125 LYS A CA 1
ATOM 1034 C C . LYS A 1 125 ? 1.383 39.989 12.689 1.00 76.69 125 LYS A C 1
ATOM 1036 O O . LYS A 1 125 ? 0.466 40.811 12.628 1.00 76.69 125 LYS A O 1
ATOM 1041 N N . ILE A 1 126 ? 1.190 38.677 12.628 1.00 77.06 126 ILE A N 1
ATOM 1042 C CA . ILE A 1 126 ? -0.122 38.046 12.455 1.00 77.06 126 ILE A CA 1
ATOM 1043 C C . ILE A 1 126 ? -0.568 37.447 13.785 1.00 77.06 126 ILE A C 1
ATOM 1045 O O . ILE A 1 126 ? 0.207 36.753 14.445 1.00 77.06 126 ILE A O 1
ATOM 1049 N N . TYR A 1 127 ? -1.817 37.732 14.154 1.00 76.19 127 TYR A N 1
ATOM 1050 C CA . TYR A 1 127 ? -2.485 37.228 15.350 1.00 76.19 127 TYR A CA 1
ATOM 1051 C C . TYR A 1 127 ? -3.611 36.278 14.941 1.00 76.19 127 TYR A C 1
ATOM 1053 O O . TYR A 1 127 ? -4.377 36.598 14.030 1.00 76.19 127 TYR A O 1
ATOM 1061 N N . PHE A 1 128 ? -3.753 35.154 15.641 1.00 74.50 128 PHE A N 1
ATOM 1062 C CA . PHE A 1 128 ? -4.757 34.120 15.362 1.00 74.50 128 PHE A CA 1
ATOM 1063 C C . PHE A 1 128 ? -5.836 34.056 16.460 1.00 74.50 128 PHE A C 1
ATOM 1065 O O . PHE A 1 128 ? -5.630 34.548 17.567 1.00 74.50 128 PHE A O 1
ATOM 1072 N N . ASN A 1 129 ? -7.007 33.479 16.159 1.00 63.81 129 ASN A N 1
ATOM 1073 C CA . ASN A 1 129 ? -8.183 33.523 17.051 1.00 63.81 129 ASN A CA 1
ATOM 1074 C C . ASN A 1 129 ? -7.993 32.828 18.416 1.00 63.81 129 ASN A C 1
ATOM 1076 O O . ASN A 1 129 ? -8.591 33.275 19.390 1.00 63.81 129 ASN A O 1
ATOM 1080 N N . ASN A 1 130 ? -7.131 31.811 18.506 1.00 59.22 130 ASN A N 1
ATOM 1081 C CA . ASN A 1 130 ? -6.855 31.061 19.743 1.00 59.22 130 ASN A CA 1
ATOM 1082 C C . ASN A 1 130 ? -5.578 31.540 20.468 1.00 59.22 130 ASN A C 1
ATOM 1084 O O . ASN A 1 130 ? -4.953 30.770 21.192 1.00 59.22 130 ASN A O 1
ATOM 1088 N N . ASP A 1 131 ? -5.147 32.781 20.229 1.00 57.22 131 ASP A N 1
ATOM 1089 C CA . ASP A 1 131 ? -4.041 33.400 20.966 1.00 57.22 131 ASP A CA 1
ATOM 1090 C C . ASP A 1 131 ? -4.531 33.807 22.367 1.00 57.22 131 ASP A C 1
ATOM 1092 O O . ASP A 1 131 ? -5.293 34.765 22.516 1.00 57.22 131 ASP A O 1
ATOM 1096 N N . ASP A 1 132 ? -4.105 33.064 23.390 1.00 50.75 132 ASP A N 1
ATOM 1097 C CA . ASP A 1 132 ? -4.337 33.361 24.812 1.00 50.75 132 ASP A CA 1
ATOM 1098 C C . ASP A 1 132 ? -3.436 34.498 25.335 1.00 50.75 132 ASP A C 1
ATOM 1100 O O . ASP A 1 132 ? -3.456 34.838 26.518 1.00 50.75 132 ASP A O 1
ATOM 1104 N N . GLY A 1 133 ? -2.658 35.116 24.439 1.00 49.00 133 GLY A N 1
ATOM 1105 C CA . GLY A 1 133 ? -1.749 36.212 24.733 1.00 49.00 133 GLY A CA 1
ATOM 1106 C C . GLY A 1 133 ? -0.351 35.759 25.140 1.00 49.00 133 GLY A C 1
ATOM 1107 O O . GLY A 1 133 ? 0.510 36.627 25.313 1.00 49.00 133 GLY A O 1
ATOM 1108 N N . SER A 1 134 ? -0.096 34.449 25.257 1.00 46.72 134 SER A N 1
ATOM 1109 C CA . SER A 1 134 ? 1.174 33.947 25.779 1.00 46.72 134 SER A CA 1
ATOM 1110 C C . SER A 1 134 ? 2.251 33.700 24.714 1.00 46.72 134 SER A C 1
ATOM 1112 O O . SER A 1 134 ? 3.400 34.033 24.997 1.00 46.72 134 SER A O 1
ATOM 1114 N N . THR A 1 135 ? 1.956 33.242 23.483 1.00 50.25 135 THR A N 1
ATOM 1115 C CA . THR A 1 135 ? 3.064 32.823 22.574 1.00 50.25 135 THR A CA 1
ATOM 1116 C C . THR A 1 135 ? 2.793 32.669 21.063 1.00 50.25 135 THR A C 1
ATOM 1118 O O . THR A 1 135 ? 3.737 32.381 20.333 1.00 50.25 135 THR A O 1
ATOM 1121 N N . ASN A 1 136 ? 1.604 32.916 20.497 1.00 51.53 136 ASN A N 1
ATOM 1122 C CA . ASN A 1 136 ? 1.351 32.519 19.091 1.00 51.53 136 ASN A CA 1
ATOM 1123 C C . ASN A 1 136 ? 1.389 33.690 18.093 1.00 51.53 136 ASN A C 1
ATOM 1125 O O . ASN A 1 136 ? 0.357 34.229 17.694 1.00 51.53 136 ASN A O 1
ATOM 1129 N N . ARG A 1 137 ? 2.596 34.097 17.667 1.00 63.28 137 ARG A N 1
ATOM 1130 C CA . ARG A 1 137 ? 2.813 35.201 16.705 1.00 63.28 137 ARG A CA 1
ATOM 1131 C C . ARG A 1 137 ? 3.639 34.730 15.509 1.00 63.28 137 ARG A C 1
ATOM 1133 O O . ARG A 1 137 ? 4.744 34.229 15.696 1.00 63.28 137 ARG A O 1
ATOM 1140 N N . CYS A 1 138 ? 3.139 34.964 14.297 1.00 63.38 138 CYS A N 1
ATOM 1141 C CA . CYS A 1 138 ? 3.946 34.850 13.081 1.00 63.38 138 CYS A CA 1
ATOM 1142 C C . CYS A 1 138 ? 4.526 36.218 12.715 1.00 63.38 138 CYS A C 1
ATOM 1144 O O . CYS A 1 138 ? 3.790 37.209 12.652 1.00 63.38 138 CYS A O 1
ATOM 1146 N N . LYS A 1 139 ? 5.840 36.260 12.494 1.00 68.12 139 LYS A N 1
ATOM 1147 C CA . LYS A 1 139 ? 6.633 37.467 12.244 1.00 68.12 139 LYS A CA 1
ATOM 1148 C C . LYS A 1 139 ? 7.333 37.376 10.891 1.00 68.12 139 LYS A C 1
ATOM 1150 O O . LYS A 1 139 ? 7.954 36.354 10.619 1.00 68.12 139 LYS A O 1
ATOM 1155 N N . ASN A 1 140 ? 7.282 38.435 10.079 1.00 67.44 140 ASN A N 1
ATOM 1156 C CA . ASN A 1 140 ? 8.046 38.537 8.828 1.00 67.44 140 ASN A CA 1
ATOM 1157 C C . ASN A 1 140 ? 8.687 39.917 8.648 1.00 67.44 140 ASN A C 1
ATOM 1159 O O . ASN A 1 140 ? 8.065 40.929 8.985 1.00 67.44 140 ASN A O 1
ATOM 1163 N N . TYR A 1 141 ? 9.863 39.958 8.020 1.00 66.62 141 TYR A N 1
ATOM 1164 C CA . TYR A 1 141 ? 10.563 41.183 7.644 1.00 66.62 141 TYR A CA 1
ATOM 1165 C C . TYR A 1 141 ? 10.619 41.353 6.122 1.00 66.62 141 TYR A C 1
ATOM 1167 O O . TYR A 1 141 ? 11.080 40.485 5.384 1.00 66.62 141 TYR A O 1
ATOM 1175 N N . VAL A 1 142 ? 10.211 42.529 5.645 1.00 61.88 142 VAL A N 1
ATOM 1176 C CA . VAL A 1 142 ? 10.522 42.996 4.289 1.00 61.88 142 VAL A CA 1
ATOM 1177 C C . VAL A 1 142 ? 11.697 43.962 4.400 1.00 61.88 142 VAL A C 1
ATOM 1179 O O . VAL A 1 142 ? 11.537 45.101 4.853 1.00 61.88 142 VAL A O 1
ATOM 1182 N N . ASP A 1 143 ? 12.885 43.483 4.031 1.00 60.16 143 ASP A N 1
ATOM 1183 C CA . ASP A 1 143 ? 14.141 44.201 4.259 1.00 60.16 143 ASP A CA 1
ATOM 1184 C C . ASP A 1 143 ? 14.311 45.449 3.365 1.00 60.16 143 ASP A C 1
ATOM 1186 O O . ASP A 1 143 ? 13.579 45.684 2.395 1.00 60.16 143 ASP A O 1
ATOM 1190 N N . TYR A 1 144 ? 15.304 46.282 3.684 1.00 58.38 144 TYR A N 1
ATOM 1191 C CA . TYR A 1 144 ? 15.530 47.593 3.079 1.00 58.38 144 TYR A CA 1
ATOM 1192 C C . TYR A 1 144 ? 15.770 47.555 1.562 1.00 58.38 144 TYR A C 1
ATOM 1194 O O . TYR A 1 144 ? 15.444 48.539 0.899 1.00 58.38 144 TYR A O 1
ATOM 1202 N N . ARG A 1 145 ? 16.248 46.429 1.005 1.00 55.62 145 ARG A N 1
ATOM 1203 C CA . ARG A 1 145 ?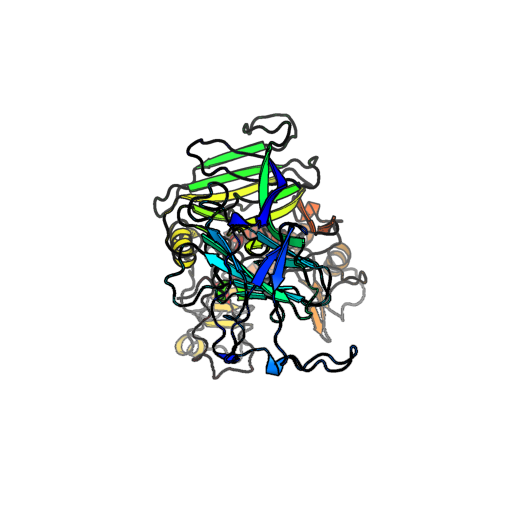 16.506 46.245 -0.441 1.00 55.62 145 ARG A CA 1
ATOM 1204 C C . ARG A 1 145 ? 15.305 45.741 -1.251 1.00 55.62 145 ARG A C 1
ATOM 1206 O O . ARG A 1 145 ? 15.289 45.911 -2.466 1.00 55.62 145 ARG A O 1
ATOM 1213 N N . TYR A 1 146 ? 14.299 45.141 -0.613 1.00 57.03 146 TYR A N 1
ATOM 1214 C CA . TYR A 1 146 ? 13.192 44.474 -1.308 1.00 57.03 146 TYR A CA 1
ATOM 1215 C C . TYR A 1 146 ? 11.870 45.228 -1.113 1.00 57.03 146 TYR A C 1
ATOM 1217 O O . TYR A 1 146 ? 11.608 45.818 -0.064 1.00 57.03 146 TYR A O 1
ATOM 1225 N N . SER A 1 147 ? 11.028 45.240 -2.151 1.00 58.44 147 SER A N 1
ATOM 1226 C CA . SER A 1 147 ? 9.685 45.850 -2.107 1.00 58.44 147 SER A CA 1
ATOM 1227 C C . SER A 1 147 ? 8.566 44.831 -1.847 1.00 58.44 147 SER A C 1
ATOM 1229 O O . SER A 1 147 ? 7.417 45.207 -1.596 1.00 58.44 147 SER A O 1
ATOM 1231 N N . GLN A 1 148 ? 8.896 43.539 -1.909 1.00 58.09 148 GLN A N 1
ATOM 1232 C CA . GLN A 1 148 ? 7.993 42.409 -1.704 1.00 58.09 148 GLN A CA 1
ATOM 1233 C C . GLN A 1 148 ? 8.750 41.267 -1.021 1.00 58.09 148 GLN A C 1
ATOM 1235 O O . GLN A 1 148 ? 9.925 41.053 -1.312 1.00 58.09 148 GLN A O 1
ATOM 1240 N N . SER A 1 149 ? 8.058 40.534 -0.153 1.00 57.91 149 SER A N 1
ATOM 1241 C CA . SER A 1 149 ? 8.480 39.240 0.389 1.00 57.91 149 SER A CA 1
ATOM 1242 C C . SER A 1 149 ? 7.272 38.304 0.390 1.00 57.91 149 SER A C 1
ATOM 1244 O O . SER A 1 149 ? 6.158 38.720 0.706 1.00 57.91 149 SER A O 1
ATOM 1246 N N . SER A 1 150 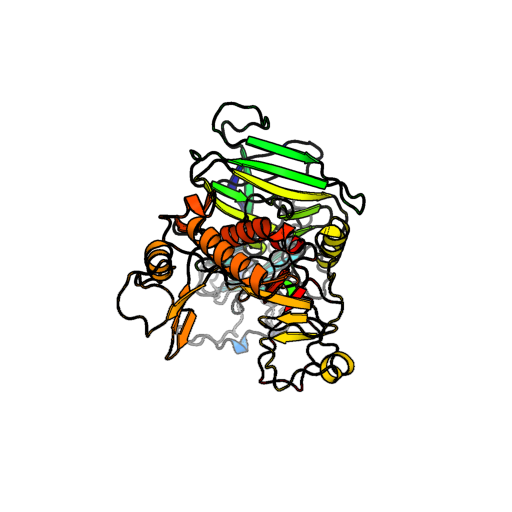? 7.457 37.049 0.004 1.00 55.19 150 SER A N 1
ATOM 1247 C CA . SER A 1 150 ? 6.408 36.023 0.023 1.00 55.19 150 SER A CA 1
ATOM 1248 C C . SER A 1 150 ? 6.841 34.889 0.926 1.00 55.19 150 SER A C 1
ATOM 1250 O O . SER A 1 150 ? 7.976 34.429 0.800 1.00 55.19 150 SER A O 1
ATOM 1252 N N . VAL A 1 151 ? 5.947 34.421 1.797 1.00 52.41 151 VAL A N 1
ATOM 1253 C CA . VAL A 1 151 ? 6.234 33.269 2.649 1.00 52.41 151 VAL A CA 1
ATOM 1254 C C . VAL A 1 151 ? 5.070 32.289 2.630 1.00 52.41 151 VAL A C 1
ATOM 1256 O O . VAL A 1 151 ? 3.910 32.641 2.846 1.00 52.41 151 VAL A O 1
ATOM 1259 N N . SER A 1 152 ? 5.401 31.027 2.375 1.00 52.97 152 SER A N 1
ATOM 1260 C CA . SER A 1 152 ? 4.473 29.917 2.553 1.00 52.97 152 SER A CA 1
ATOM 1261 C C . SER A 1 152 ? 4.317 29.645 4.044 1.00 52.97 152 SER A C 1
ATOM 1263 O O . SER A 1 152 ? 5.315 29.399 4.719 1.00 52.97 152 SER A O 1
ATOM 1265 N N . LEU A 1 153 ? 3.084 29.637 4.554 1.00 52.06 153 LEU A N 1
ATOM 1266 C CA . LEU A 1 153 ? 2.829 29.355 5.972 1.00 52.06 153 LEU A CA 1
ATOM 1267 C C . LEU A 1 153 ? 3.345 27.966 6.380 1.00 52.06 153 LEU A C 1
ATOM 1269 O O . LEU A 1 153 ? 3.801 27.785 7.502 1.00 52.06 153 LEU A O 1
ATOM 1273 N N . ASN A 1 154 ? 3.371 27.023 5.433 1.00 48.66 154 ASN A N 1
ATOM 1274 C CA . ASN A 1 154 ? 3.828 25.645 5.641 1.00 48.66 154 ASN A CA 1
ATOM 1275 C C . ASN A 1 154 ? 5.344 25.444 5.511 1.00 48.66 154 ASN A C 1
ATOM 1277 O O . ASN A 1 154 ? 5.824 24.324 5.677 1.00 48.66 154 ASN A O 1
ATOM 1281 N N . LYS A 1 155 ? 6.117 26.484 5.172 1.00 43.69 155 LYS A N 1
ATOM 1282 C CA . LYS A 1 155 ? 7.567 26.371 4.989 1.00 43.69 155 LYS A CA 1
ATOM 1283 C C . LYS A 1 155 ? 8.257 27.219 6.051 1.00 43.69 155 LYS A C 1
ATOM 1285 O O . LYS A 1 155 ? 8.467 28.414 5.867 1.00 43.69 155 LYS A O 1
ATOM 1290 N N . ILE A 1 156 ? 8.582 26.588 7.180 1.00 43.84 156 ILE A N 1
ATOM 1291 C CA . ILE A 1 156 ? 9.411 27.194 8.226 1.00 43.84 156 ILE A CA 1
ATOM 1292 C C . ILE A 1 156 ? 10.834 27.295 7.666 1.00 43.84 156 ILE A C 1
ATOM 1294 O O . ILE A 1 156 ? 11.628 26.367 7.790 1.00 43.84 156 ILE A O 1
ATOM 1298 N N . ASP A 1 157 ? 11.136 28.397 6.983 1.00 43.53 157 ASP A N 1
ATOM 1299 C CA . ASP A 1 157 ? 12.493 28.715 6.548 1.00 43.53 157 ASP A CA 1
ATOM 1300 C C . ASP A 1 157 ? 13.097 29.711 7.547 1.00 43.53 157 ASP A C 1
ATOM 1302 O O . ASP A 1 157 ? 12.731 30.891 7.599 1.00 43.53 157 ASP A O 1
ATOM 1306 N N . GLY A 1 158 ? 13.969 29.191 8.415 1.00 45.25 158 GLY A N 1
ATOM 1307 C CA . GLY A 1 158 ? 14.388 29.786 9.689 1.00 45.25 158 GLY A CA 1
ATOM 1308 C C . GLY A 1 158 ? 15.260 31.042 9.615 1.00 45.25 158 GLY A C 1
ATOM 1309 O O . GLY A 1 158 ? 16.017 31.295 10.545 1.00 45.25 158 GLY A O 1
ATOM 1310 N N . SER A 1 159 ? 15.198 31.830 8.538 1.00 47.97 159 SER A N 1
ATOM 1311 C CA . SER A 1 159 ? 16.025 33.037 8.388 1.00 47.97 159 SER A CA 1
ATOM 1312 C C . SER A 1 159 ? 15.262 34.352 8.193 1.00 47.97 159 SER A C 1
ATOM 1314 O O . SER A 1 159 ? 15.882 35.406 8.331 1.00 47.97 159 SER A O 1
ATOM 1316 N N . GLN A 1 160 ? 13.954 34.334 7.889 1.00 50.81 160 GLN A N 1
ATOM 1317 C CA . GLN A 1 160 ? 13.173 35.562 7.610 1.00 50.81 160 GLN A CA 1
ATOM 1318 C C . GLN A 1 160 ? 11.735 35.554 8.150 1.00 50.81 160 GLN A C 1
ATOM 1320 O O . GLN A 1 160 ? 11.158 36.622 8.368 1.00 50.81 160 GLN A O 1
ATOM 1325 N N . PHE A 1 161 ? 11.168 34.373 8.402 1.00 51.72 161 PHE A N 1
ATOM 1326 C CA . PHE A 1 161 ? 9.826 34.208 8.945 1.00 51.72 161 PHE A CA 1
ATOM 1327 C C . PHE A 1 161 ? 9.869 33.321 10.181 1.00 51.72 161 PHE A C 1
ATOM 1329 O O . PHE A 1 161 ? 10.393 32.211 10.132 1.00 51.72 161 PHE A O 1
ATOM 1336 N N . PHE A 1 162 ? 9.315 33.807 11.287 1.00 56.78 162 PHE A N 1
ATOM 1337 C CA . PHE A 1 162 ? 9.291 33.072 12.545 1.00 56.78 162 PHE A CA 1
ATOM 1338 C C . PHE A 1 162 ? 7.849 32.930 13.022 1.00 56.78 162 PHE A C 1
ATOM 1340 O O . PHE A 1 162 ? 7.217 33.919 13.396 1.00 56.78 162 PHE A O 1
ATOM 1347 N N . CYS A 1 163 ? 7.330 31.704 12.994 1.00 55.31 163 CYS A N 1
ATOM 1348 C CA . CYS A 1 163 ? 6.110 31.320 13.699 1.00 55.31 163 CYS A CA 1
ATOM 1349 C C . CYS A 1 163 ? 6.510 30.430 14.874 1.00 55.31 163 CYS A C 1
ATOM 1351 O O . CYS A 1 163 ? 7.213 29.442 14.683 1.00 55.31 163 CYS A O 1
ATOM 1353 N N . GLN A 1 164 ? 6.055 30.765 16.081 1.00 49.66 164 GLN A N 1
ATOM 1354 C CA . GLN A 1 164 ? 6.283 29.946 17.282 1.00 49.66 164 GLN A CA 1
ATOM 1355 C C . GLN A 1 164 ? 5.310 28.762 17.416 1.00 49.66 164 GLN A C 1
ATOM 1357 O O . GLN A 1 164 ? 5.321 28.082 18.435 1.00 49.66 164 GLN A O 1
ATOM 1362 N N . ASP A 1 165 ? 4.487 28.499 16.400 1.00 49.78 165 ASP A N 1
ATOM 1363 C CA . ASP A 1 165 ? 3.430 27.490 16.437 1.00 49.78 165 ASP A CA 1
ATOM 1364 C C . ASP A 1 165 ? 3.472 26.630 15.167 1.00 49.78 165 ASP A C 1
ATOM 1366 O O . ASP A 1 165 ? 3.530 27.152 14.052 1.00 49.78 165 ASP A O 1
ATOM 1370 N N . THR A 1 166 ? 3.462 25.309 15.344 1.00 45.34 166 THR A N 1
ATOM 1371 C CA . THR A 1 166 ? 3.444 24.307 14.269 1.00 45.34 166 THR A CA 1
ATOM 1372 C C . THR A 1 166 ? 2.027 23.987 13.788 1.00 45.34 166 THR A C 1
ATOM 1374 O O . THR A 1 166 ? 1.865 23.272 12.799 1.00 45.34 166 THR A O 1
ATOM 1377 N N . ASN A 1 167 ? 0.988 24.512 14.450 1.00 47.59 167 ASN A N 1
ATOM 1378 C CA . ASN A 1 167 ? -0.403 24.220 14.124 1.00 47.59 167 ASN A CA 1
ATOM 1379 C C . ASN A 1 167 ? -1.019 25.285 13.195 1.00 47.59 167 ASN A C 1
ATOM 1381 O O . ASN A 1 167 ? -1.657 26.249 13.624 1.00 47.59 167 ASN A O 1
ATOM 1385 N N . LEU A 1 168 ? -0.822 25.089 11.891 1.00 48.75 168 LEU A N 1
ATOM 1386 C CA . LEU A 1 168 ? -1.163 26.027 10.812 1.00 48.75 168 LEU A CA 1
ATOM 1387 C C . LEU A 1 168 ? -2.664 26.093 10.465 1.00 48.75 168 LEU A C 1
ATOM 1389 O O . LEU A 1 168 ? -3.063 26.822 9.562 1.00 48.75 168 LEU A O 1
ATOM 1393 N N . THR A 1 169 ? -3.532 25.391 11.199 1.00 50.50 169 THR A N 1
ATOM 1394 C CA . THR A 1 169 ? -4.982 25.346 10.932 1.00 50.50 169 THR A CA 1
ATOM 1395 C C . THR A 1 169 ? -5.771 26.498 11.572 1.00 50.50 169 THR A C 1
ATOM 1397 O O . THR A 1 169 ? -6.983 26.388 11.768 1.00 50.50 169 THR A O 1
ATOM 1400 N N . ARG A 1 170 ? -5.118 27.599 11.968 1.00 60.78 170 ARG A N 1
ATOM 1401 C CA . ARG A 1 170 ? -5.739 28.662 12.779 1.00 60.78 170 ARG A CA 1
ATOM 1402 C C . ARG A 1 170 ? -6.179 29.867 11.937 1.00 60.78 170 ARG A C 1
ATOM 1404 O O . ARG A 1 170 ? -5.459 30.350 11.070 1.00 60.78 170 ARG A O 1
ATOM 1411 N N . LYS A 1 171 ? -7.376 30.377 12.238 1.00 68.12 171 LYS A N 1
ATOM 1412 C CA . LYS A 1 171 ? -8.020 31.541 11.599 1.00 68.12 171 LYS A CA 1
ATOM 1413 C C . LYS A 1 171 ? -7.331 32.849 12.005 1.00 68.12 171 LYS A C 1
ATOM 1415 O O . LYS A 1 171 ? -7.035 33.042 13.190 1.00 68.12 171 LYS A O 1
ATOM 1420 N N . ILE A 1 172 ? -7.079 33.741 11.043 1.00 74.06 172 ILE A N 1
ATOM 1421 C CA . ILE A 1 172 ? -6.405 35.027 11.285 1.00 74.06 172 ILE A CA 1
ATOM 1422 C C . ILE A 1 172 ? -7.374 35.985 11.989 1.00 74.06 172 ILE A C 1
ATOM 1424 O O . ILE A 1 172 ? -8.404 36.351 11.436 1.00 74.06 172 ILE A O 1
ATOM 1428 N N . LYS A 1 173 ? -7.001 36.430 13.190 1.00 77.56 173 LYS A N 1
ATOM 1429 C CA . LYS A 1 173 ? -7.756 37.381 14.015 1.00 77.56 173 LYS A CA 1
ATOM 1430 C C . LYS A 1 173 ? -7.460 38.823 13.643 1.00 77.56 173 LYS A C 1
ATOM 1432 O O . LYS A 1 173 ? -8.351 39.648 13.509 1.00 77.56 173 LYS A O 1
ATOM 1437 N N . SER A 1 174 ? -6.180 39.165 13.540 1.00 81.00 174 SER A N 1
ATOM 1438 C CA . SER A 1 174 ? -5.762 40.522 13.194 1.00 81.00 174 SER A CA 1
ATOM 1439 C C . SER A 1 174 ? -4.355 40.527 12.623 1.00 81.00 174 SER A C 1
ATOM 1441 O O . SER A 1 174 ? -3.560 39.619 12.873 1.00 81.00 174 SER A O 1
ATOM 1443 N N . ILE A 1 175 ? -4.037 41.572 11.869 1.00 82.31 175 ILE A N 1
ATOM 1444 C CA . ILE A 1 175 ? -2.705 41.776 11.305 1.00 82.31 175 ILE A CA 1
ATOM 1445 C C . ILE A 1 175 ? -2.213 43.154 11.723 1.00 82.31 175 ILE A C 1
ATOM 1447 O O . ILE A 1 175 ? -2.949 44.143 11.630 1.00 82.31 175 ILE A O 1
ATOM 1451 N N . ARG A 1 176 ? -0.956 43.216 12.166 1.00 83.25 176 ARG A N 1
ATOM 1452 C CA . ARG A 1 176 ? -0.222 44.465 12.351 1.00 83.25 176 ARG A CA 1
ATOM 1453 C C . ARG A 1 176 ? 0.951 44.539 11.390 1.00 83.25 176 ARG A C 1
ATOM 1455 O O . ARG A 1 176 ? 1.705 43.579 11.268 1.00 83.25 176 ARG A O 1
ATOM 1462 N N . ALA A 1 177 ? 1.106 45.676 10.730 1.00 80.25 177 ALA A N 1
ATOM 1463 C CA . ALA A 1 177 ? 2.243 45.962 9.869 1.00 80.25 177 ALA A CA 1
ATOM 1464 C C . ALA A 1 177 ? 2.947 47.214 10.388 1.00 80.25 177 ALA A C 1
ATOM 1466 O O . ALA A 1 177 ? 2.420 48.317 10.294 1.00 80.25 177 ALA A O 1
ATOM 1467 N N . TYR A 1 178 ? 4.122 47.032 10.960 1.00 78.12 178 TYR A N 1
ATOM 1468 C CA . TYR A 1 178 ? 4.979 48.079 11.484 1.00 78.12 178 TYR A CA 1
ATOM 1469 C C . TYR A 1 178 ? 5.889 48.595 10.369 1.00 78.12 178 TYR A C 1
ATOM 1471 O O . TYR A 1 178 ? 6.392 47.805 9.564 1.00 78.12 178 TYR A O 1
ATOM 1479 N N . VAL A 1 179 ? 6.099 49.909 10.306 1.00 74.12 179 VAL A N 1
ATOM 1480 C CA . VAL A 1 179 ? 6.930 50.545 9.277 1.00 74.12 179 VAL A CA 1
ATOM 1481 C C . VAL A 1 179 ? 8.054 51.369 9.904 1.00 74.12 179 VAL A C 1
ATOM 1483 O O . VAL A 1 179 ? 7.812 52.248 10.725 1.00 74.12 179 VAL A O 1
ATOM 1486 N N . LEU A 1 180 ? 9.290 51.093 9.486 1.00 73.31 180 LEU A N 1
ATOM 1487 C CA . LEU A 1 180 ? 10.504 51.752 9.963 1.00 73.31 180 LEU A CA 1
ATOM 1488 C C . LEU A 1 180 ? 11.211 52.464 8.810 1.00 73.31 180 LEU A C 1
ATOM 1490 O O . LEU A 1 180 ? 11.847 51.798 7.985 1.00 73.31 180 LEU A O 1
ATOM 1494 N N . PRO A 1 181 ? 11.152 53.796 8.707 1.00 67.19 181 PRO A N 1
ATOM 1495 C CA . PRO A 1 181 ? 12.010 54.501 7.771 1.00 67.19 181 PRO A CA 1
ATOM 1496 C C . PRO A 1 181 ? 13.463 54.453 8.261 1.00 67.19 181 PRO A C 1
ATOM 1498 O O . PRO A 1 181 ? 13.749 54.764 9.408 1.00 67.19 181 PRO A O 1
ATOM 1501 N N . LEU A 1 182 ? 14.395 54.104 7.375 1.00 62.94 182 LEU A N 1
ATOM 1502 C CA . LEU A 1 182 ? 15.840 54.207 7.626 1.00 62.94 182 LEU A CA 1
ATOM 1503 C C . LEU A 1 182 ? 16.430 55.496 7.021 1.00 62.94 182 LEU A C 1
ATOM 1505 O O . LEU A 1 182 ? 17.625 55.751 7.128 1.00 62.94 182 LEU A O 1
ATOM 1509 N N . ARG A 1 183 ? 15.597 56.308 6.349 1.00 61.25 183 ARG A N 1
ATOM 1510 C CA . ARG A 1 183 ? 15.919 57.661 5.864 1.00 61.25 183 ARG A CA 1
ATOM 1511 C C . ARG A 1 183 ? 14.723 58.600 6.004 1.00 61.25 183 ARG A C 1
ATOM 1513 O O . ARG A 1 183 ? 13.596 58.190 5.732 1.00 61.25 183 ARG A O 1
ATOM 1520 N N . LEU A 1 184 ? 14.996 59.879 6.266 1.00 62.59 184 LEU A N 1
ATOM 1521 C CA . LEU A 1 184 ? 14.012 60.955 6.495 1.00 62.59 184 LEU A CA 1
ATOM 1522 C C . LEU A 1 184 ? 12.956 61.127 5.386 1.00 62.59 184 LEU A C 1
ATOM 1524 O O . LEU A 1 184 ? 11.823 61.526 5.636 1.00 62.59 184 LEU A O 1
ATOM 1528 N N . LYS A 1 185 ? 13.317 60.825 4.134 1.00 67.31 185 LYS A N 1
ATOM 1529 C CA . LYS A 1 185 ? 12.428 60.963 2.963 1.00 67.31 185 LYS A CA 1
ATOM 1530 C C . LYS A 1 185 ? 11.666 59.680 2.621 1.00 67.31 185 LYS A C 1
ATOM 1532 O O . LYS A 1 185 ? 11.043 59.596 1.560 1.00 67.31 185 LYS A O 1
ATOM 1537 N N . THR A 1 186 ? 11.761 58.654 3.463 1.00 69.75 186 THR A N 1
ATOM 1538 C CA . THR A 1 186 ? 11.109 57.370 3.205 1.00 69.75 186 THR A CA 1
ATOM 1539 C C . THR A 1 186 ? 9.622 57.498 3.461 1.00 69.75 186 THR A C 1
ATOM 1541 O O . THR A 1 186 ? 9.192 57.761 4.579 1.00 69.75 186 THR A O 1
ATOM 1544 N N . VAL A 1 187 ? 8.848 57.277 2.407 1.00 74.94 187 VAL A N 1
ATOM 1545 C CA . VAL A 1 187 ? 7.392 57.191 2.462 1.00 74.94 187 VAL A CA 1
ATOM 1546 C C . VAL A 1 187 ? 7.001 55.783 2.067 1.00 74.94 187 VAL A C 1
ATOM 1548 O O . VAL A 1 187 ? 7.472 55.288 1.040 1.00 74.94 187 VAL A O 1
ATOM 1551 N N . PHE A 1 188 ? 6.145 55.145 2.859 1.00 76.94 188 PHE A N 1
ATOM 1552 C CA . PHE A 1 188 ? 5.608 53.822 2.551 1.00 76.94 188 PHE A CA 1
ATOM 1553 C C . PHE A 1 188 ? 4.355 53.976 1.692 1.00 76.94 188 PHE A C 1
ATOM 1555 O O . PHE A 1 188 ? 3.263 54.212 2.194 1.00 76.94 188 PHE A O 1
ATOM 1562 N N . THR A 1 189 ? 4.521 53.878 0.376 1.00 79.69 189 THR A N 1
ATOM 1563 C CA . THR A 1 189 ? 3.458 54.142 -0.607 1.00 79.69 189 THR A CA 1
ATOM 1564 C C . THR A 1 189 ? 2.490 52.980 -0.775 1.00 79.69 189 THR A C 1
ATOM 1566 O O . THR A 1 189 ? 1.412 53.148 -1.340 1.00 79.69 189 THR A O 1
ATOM 1569 N N . LYS A 1 190 ? 2.868 51.776 -0.329 1.00 82.94 190 LYS A N 1
ATOM 1570 C CA . LYS A 1 190 ? 1.971 50.622 -0.348 1.00 82.94 190 LYS A CA 1
ATOM 1571 C C . LYS A 1 190 ? 2.355 49.611 0.717 1.00 82.94 190 LYS A C 1
ATOM 1573 O O . LYS A 1 190 ? 3.407 48.991 0.601 1.00 82.94 190 LYS A O 1
ATOM 1578 N N . VAL A 1 191 ? 1.466 49.385 1.676 1.00 81.12 191 VAL A N 1
ATOM 1579 C CA . VAL A 1 191 ? 1.558 48.278 2.633 1.00 81.12 191 VAL A CA 1
ATOM 1580 C C . VAL A 1 191 ? 0.372 47.359 2.375 1.00 81.12 191 VAL A C 1
ATOM 1582 O O . VAL A 1 191 ? -0.778 47.795 2.418 1.00 81.12 191 VAL A O 1
ATOM 1585 N N . GLN A 1 192 ? 0.642 46.104 2.025 1.00 85.06 192 GLN A N 1
ATOM 1586 C CA . GLN A 1 192 ? -0.387 45.138 1.647 1.00 85.06 192 GLN A CA 1
ATOM 1587 C C . GLN A 1 192 ? -0.014 43.737 2.132 1.00 85.06 192 GLN A C 1
ATOM 1589 O O . GLN A 1 192 ? 1.155 43.349 2.111 1.00 85.06 192 GLN A O 1
ATOM 1594 N N . VAL A 1 193 ? -1.035 42.972 2.498 1.00 82.00 193 VAL A N 1
ATOM 1595 C CA . VAL A 1 193 ? -0.977 41.521 2.659 1.00 82.00 193 VAL A CA 1
ATOM 1596 C C . VAL A 1 193 ? -1.858 40.873 1.596 1.00 82.00 193 VAL A C 1
ATOM 1598 O O . VAL A 1 193 ? -2.967 41.332 1.341 1.00 82.00 193 VAL A O 1
ATOM 1601 N N . GLU A 1 194 ? -1.365 39.824 0.958 1.00 82.25 194 GLU A N 1
ATOM 1602 C CA . GLU A 1 194 ? -2.149 38.935 0.107 1.00 82.25 194 GLU A CA 1
ATOM 1603 C C . GLU A 1 194 ? -2.156 37.550 0.749 1.00 82.25 194 GLU A C 1
ATOM 1605 O O . GLU A 1 194 ? -1.100 37.028 1.097 1.00 82.25 194 GLU A O 1
ATOM 1610 N N . THR A 1 195 ? -3.335 36.973 0.935 1.00 76.44 195 THR A N 1
ATOM 1611 C CA . THR A 1 195 ? -3.510 35.599 1.398 1.00 76.44 195 THR A CA 1
ATOM 1612 C C . THR A 1 195 ? -3.984 34.740 0.236 1.00 76.44 195 THR A C 1
ATOM 1614 O O . THR A 1 195 ? -4.839 35.156 -0.550 1.00 76.44 195 THR A O 1
ATOM 1617 N N . VAL A 1 196 ? -3.412 33.546 0.106 1.00 69.62 196 VAL A N 1
ATOM 1618 C CA . VAL A 1 196 ? -3.796 32.574 -0.920 1.00 69.62 196 VAL A CA 1
ATOM 1619 C C . VAL A 1 196 ? -4.252 31.301 -0.234 1.00 69.62 196 VAL A C 1
ATOM 1621 O O . VAL A 1 196 ? -3.554 30.766 0.628 1.00 69.62 196 VAL A O 1
ATOM 1624 N N . ARG A 1 197 ? -5.427 30.823 -0.628 1.00 68.88 197 ARG A N 1
ATOM 1625 C CA . ARG A 1 197 ? -5.971 29.522 -0.265 1.00 68.88 197 ARG A CA 1
ATOM 1626 C C . ARG A 1 197 ? -6.134 28.707 -1.539 1.00 68.88 197 ARG A C 1
ATOM 1628 O O . ARG A 1 197 ? -6.741 29.154 -2.508 1.00 68.88 197 ARG A O 1
ATOM 1635 N N . ARG A 1 198 ? -5.579 27.508 -1.541 1.00 58.56 198 ARG A N 1
ATOM 1636 C CA . ARG A 1 198 ? -5.761 26.492 -2.565 1.00 58.56 198 ARG A CA 1
ATOM 1637 C C . ARG A 1 198 ? -7.092 25.825 -2.277 1.00 58.56 198 ARG A C 1
ATOM 1639 O O . ARG A 1 198 ? -7.266 25.149 -1.265 1.00 58.56 198 ARG A O 1
ATOM 1646 N N . LEU A 1 199 ? -8.050 26.064 -3.155 1.00 51.69 199 LEU A N 1
ATOM 1647 C CA . LEU A 1 199 ? -9.296 25.334 -3.165 1.00 51.69 199 LEU A CA 1
ATOM 1648 C C . LEU A 1 199 ? -9.089 24.054 -3.965 1.00 51.69 199 LEU A C 1
ATOM 1650 O O . LEU A 1 199 ? -8.531 24.044 -5.063 1.00 51.69 199 LEU A O 1
ATOM 1654 N N . ILE A 1 200 ? -9.540 22.969 -3.360 1.00 50.41 200 ILE A N 1
ATOM 1655 C CA . ILE A 1 200 ? -9.734 21.690 -4.013 1.00 50.41 200 ILE A CA 1
ATOM 1656 C C . ILE A 1 200 ? -11.181 21.712 -4.507 1.00 50.41 200 ILE A C 1
ATOM 1658 O O . ILE A 1 200 ? -12.108 21.592 -3.705 1.00 50.41 200 ILE A O 1
ATOM 1662 N N . LEU A 1 201 ? -11.368 21.943 -5.807 1.00 46.06 201 LEU A N 1
ATOM 1663 C CA . LEU A 1 201 ? -12.674 21.836 -6.452 1.00 46.06 201 LEU A CA 1
ATOM 1664 C C . LEU A 1 201 ? -12.843 20.444 -7.055 1.00 46.06 201 LEU A C 1
ATOM 1666 O O . LEU A 1 201 ? -11.890 19.844 -7.553 1.00 46.06 201 LEU A O 1
ATOM 1670 N N . PHE A 1 202 ? -14.070 19.942 -6.958 1.00 49.97 202 PHE A N 1
ATOM 1671 C CA . PHE A 1 202 ? -14.479 18.623 -7.412 1.00 49.97 202 PHE A CA 1
ATOM 1672 C C . PHE A 1 202 ? -15.265 18.812 -8.704 1.00 49.97 202 PHE A C 1
ATOM 1674 O O . PHE A 1 202 ? -16.374 19.344 -8.681 1.00 49.97 202 PHE A O 1
ATOM 1681 N N . GLU A 1 203 ? -14.717 18.376 -9.830 1.00 47.22 203 GLU A N 1
ATOM 1682 C CA . GLU A 1 203 ? -15.417 18.481 -11.113 1.00 47.22 203 GLU A CA 1
ATOM 1683 C C . GLU A 1 203 ? -15.790 17.097 -11.623 1.00 47.22 203 GLU A C 1
ATOM 1685 O O . GLU A 1 203 ? -14.910 16.258 -11.781 1.00 47.22 203 GLU A O 1
ATOM 1690 N N . LYS A 1 204 ? -17.083 16.839 -11.862 1.00 51.44 204 LYS A N 1
ATOM 1691 C CA . LYS A 1 204 ? -17.593 15.505 -12.213 1.00 51.44 204 LYS A CA 1
ATOM 1692 C C . LYS A 1 204 ? -16.952 14.970 -13.506 1.00 51.44 204 LYS A C 1
ATOM 1694 O O . LYS A 1 204 ? -16.804 15.717 -14.470 1.00 51.44 204 LYS A O 1
ATOM 1699 N N . ILE A 1 205 ? -16.608 13.680 -13.567 1.00 51.41 205 ILE A N 1
ATOM 1700 C CA . ILE A 1 205 ? -16.165 13.042 -14.818 1.00 51.41 205 ILE A CA 1
ATOM 1701 C C . ILE A 1 205 ? -17.358 12.968 -15.778 1.00 51.41 205 ILE A C 1
ATOM 1703 O O . ILE A 1 205 ? -18.402 12.399 -15.448 1.00 51.41 205 ILE A O 1
ATOM 1707 N N . GLU A 1 206 ? -17.197 13.510 -16.985 1.00 49.88 206 GLU A N 1
ATOM 1708 C CA . GLU A 1 206 ? -18.187 13.361 -18.052 1.00 49.88 206 GLU A CA 1
ATOM 1709 C C . GLU A 1 206 ? -18.442 11.871 -18.357 1.00 49.88 206 GLU A C 1
ATOM 1711 O O . GLU A 1 206 ? -17.508 11.083 -18.505 1.00 49.88 206 GLU A O 1
ATOM 1716 N N . ASN A 1 207 ? -19.717 11.484 -18.484 1.00 56.06 207 ASN A N 1
ATOM 1717 C CA . ASN A 1 207 ? -20.185 10.122 -18.804 1.00 56.06 207 ASN A CA 1
ATOM 1718 C C . ASN A 1 207 ? -20.030 9.036 -17.706 1.00 56.06 207 ASN A C 1
ATOM 1720 O O . ASN A 1 207 ? -20.221 7.853 -18.001 1.00 56.06 207 ASN A O 1
ATOM 1724 N N . TYR A 1 208 ? -19.780 9.404 -16.442 1.00 57.41 208 TYR A N 1
ATOM 1725 C CA . TYR A 1 208 ? -19.800 8.494 -15.276 1.00 57.41 208 TYR A CA 1
ATOM 1726 C C . TYR A 1 208 ? -21.209 7.955 -14.921 1.00 57.41 208 TYR A C 1
ATOM 1728 O O . TYR A 1 208 ? -22.208 8.652 -15.107 1.00 57.41 208 TYR A O 1
ATOM 1736 N N . SER A 1 209 ? -21.286 6.726 -14.384 1.00 58.25 209 SER A N 1
ATOM 1737 C CA . SER A 1 209 ? -22.516 6.101 -13.862 1.00 58.25 209 SER A CA 1
ATOM 1738 C C . SER A 1 209 ? -22.239 5.211 -12.641 1.00 58.25 209 SER A C 1
ATOM 1740 O O . SER A 1 209 ? -21.181 4.587 -12.547 1.00 58.25 209 SER A O 1
ATOM 1742 N N . GLU A 1 210 ? -23.224 5.135 -11.744 1.00 57.44 210 GLU A N 1
ATOM 1743 C CA . GLU A 1 210 ? -23.239 4.284 -10.543 1.00 57.44 210 GLU A CA 1
ATOM 1744 C C . GLU A 1 210 ? -23.799 2.863 -10.797 1.00 57.44 210 GLU A C 1
ATOM 1746 O O . GLU A 1 210 ? -23.987 2.087 -9.864 1.00 57.44 210 GLU A O 1
ATOM 1751 N N . ASP A 1 211 ? -24.099 2.507 -12.054 1.00 62.03 211 ASP A N 1
ATOM 1752 C CA . ASP A 1 211 ? -24.690 1.210 -12.412 1.00 62.03 211 ASP A CA 1
ATOM 1753 C C . ASP A 1 211 ? -23.625 0.191 -12.854 1.00 62.03 211 ASP A C 1
ATOM 1755 O O . ASP A 1 211 ? -22.988 0.337 -13.902 1.00 62.03 211 ASP A O 1
ATOM 1759 N N . GLU A 1 212 ? -23.473 -0.887 -12.078 1.00 58.53 212 GLU A N 1
ATOM 1760 C CA . GLU A 1 212 ? -22.572 -2.013 -12.369 1.00 58.53 212 GLU A CA 1
ATOM 1761 C C . GLU A 1 212 ? -22.947 -2.764 -13.667 1.00 58.53 212 GLU A C 1
ATOM 1763 O O . GLU A 1 212 ? -22.091 -3.396 -14.296 1.00 58.53 212 GLU A O 1
ATOM 1768 N N . ASN A 1 213 ? -24.206 -2.666 -14.115 1.00 60.47 213 ASN A N 1
ATOM 1769 C CA . ASN A 1 213 ? -24.737 -3.391 -15.275 1.00 60.47 213 ASN A CA 1
ATOM 1770 C C . ASN A 1 213 ? -24.606 -2.634 -16.603 1.00 60.47 213 ASN A C 1
ATOM 1772 O O . ASN A 1 213 ? -25.069 -3.113 -17.648 1.00 60.47 213 ASN A O 1
ATOM 1776 N N . ARG A 1 214 ? -23.981 -1.452 -16.600 1.00 61.34 214 ARG A N 1
ATOM 1777 C CA . ARG A 1 214 ? -23.818 -0.661 -17.819 1.00 61.34 214 ARG A CA 1
ATOM 1778 C C . ARG A 1 214 ? -22.904 -1.389 -18.812 1.00 61.34 214 ARG A C 1
ATOM 1780 O O . ARG A 1 214 ? -21.835 -1.885 -18.470 1.00 61.34 214 ARG A O 1
ATOM 1787 N N . LYS A 1 215 ? -23.327 -1.445 -20.079 1.00 58.34 215 LYS A N 1
ATOM 1788 C CA . LYS A 1 215 ? -22.571 -2.108 -21.164 1.00 58.34 215 LYS A CA 1
ATOM 1789 C C . LYS A 1 215 ? -21.469 -1.235 -21.771 1.00 58.34 215 LYS A C 1
ATOM 1791 O O . LYS A 1 215 ? -20.630 -1.734 -22.518 1.00 58.34 215 LYS A O 1
ATOM 1796 N N . GLU A 1 216 ? -21.501 0.066 -21.505 1.00 64.00 216 GLU A N 1
ATOM 1797 C CA . GLU A 1 216 ? -20.521 1.025 -22.010 1.00 64.00 216 GLU A CA 1
ATOM 1798 C C . GLU A 1 216 ? -19.214 0.927 -21.213 1.00 64.00 216 GLU A C 1
ATOM 1800 O O . GLU A 1 216 ? -19.236 0.812 -19.992 1.00 64.00 216 GLU A O 1
ATOM 1805 N N . ARG A 1 217 ? -18.062 1.003 -21.891 1.00 68.56 217 ARG A N 1
ATOM 1806 C CA . ARG A 1 217 ? -16.730 0.829 -21.276 1.00 68.56 217 ARG A CA 1
ATOM 1807 C C . ARG A 1 217 ? -16.184 2.102 -20.615 1.00 68.56 217 ARG A C 1
ATOM 1809 O O . ARG A 1 217 ? -15.000 2.429 -20.736 1.00 68.56 217 ARG A O 1
ATOM 1816 N N . TYR A 1 218 ? -17.056 2.837 -19.933 1.00 66.62 218 TYR A N 1
ATOM 1817 C CA . TYR A 1 218 ? -16.679 3.968 -19.085 1.00 66.62 218 TYR A CA 1
ATOM 1818 C C . TYR A 1 218 ? -16.505 3.499 -17.642 1.00 66.62 218 TYR A C 1
ATOM 1820 O O . TYR A 1 218 ? -17.200 2.572 -17.244 1.00 66.62 218 TYR A O 1
ATOM 1828 N N . PRO A 1 219 ? -15.627 4.132 -16.847 1.00 66.38 219 PRO A N 1
ATOM 1829 C CA . PRO A 1 219 ? -15.524 3.861 -15.417 1.00 66.38 219 PRO A CA 1
ATOM 1830 C C . PRO A 1 219 ? -16.891 3.821 -14.716 1.00 66.38 219 PRO A C 1
ATOM 1832 O O . PRO A 1 219 ? -17.679 4.760 -14.847 1.00 66.38 219 PRO A O 1
ATOM 1835 N N . THR A 1 220 ? -17.150 2.755 -13.957 1.00 66.94 220 THR A N 1
ATOM 1836 C CA . THR A 1 220 ? -18.367 2.591 -13.139 1.00 66.94 220 THR A CA 1
ATOM 1837 C C . THR A 1 220 ? -17.976 2.372 -11.687 1.00 66.94 220 THR A C 1
ATOM 1839 O O . THR A 1 220 ? -17.029 1.626 -11.427 1.00 66.94 220 THR A O 1
ATOM 1842 N N . ALA A 1 221 ? -18.698 2.966 -10.740 1.00 70.62 221 ALA A N 1
ATOM 1843 C CA . ALA A 1 221 ? -18.431 2.760 -9.321 1.00 70.62 221 ALA A CA 1
ATOM 1844 C C . ALA A 1 221 ? -19.689 2.445 -8.527 1.00 70.62 221 ALA A C 1
ATOM 1846 O O . ALA A 1 221 ? -20.790 2.815 -8.912 1.00 70.62 221 ALA A O 1
ATOM 1847 N N . PHE A 1 222 ? -19.505 1.720 -7.432 1.00 74.31 222 PHE A N 1
ATOM 1848 C CA . PHE A 1 222 ? -20.593 1.202 -6.619 1.00 74.31 222 PHE A CA 1
ATOM 1849 C C . PHE A 1 222 ? -20.142 0.992 -5.171 1.00 74.31 222 PHE A C 1
ATOM 1851 O O . PHE A 1 222 ? -18.950 0.850 -4.866 1.00 74.31 222 PHE A O 1
ATOM 1858 N N . LYS A 1 223 ? -21.126 0.976 -4.269 1.00 81.56 223 LYS A N 1
ATOM 1859 C CA . LYS A 1 223 ? -20.961 0.764 -2.829 1.00 81.56 223 LYS A CA 1
ATOM 1860 C C . LYS A 1 223 ? -21.539 -0.596 -2.450 1.00 81.56 223 LYS A C 1
ATOM 1862 O O . LYS A 1 223 ? -22.659 -0.925 -2.829 1.00 81.56 223 LYS A O 1
ATOM 1867 N N . THR A 1 224 ? -20.808 -1.369 -1.655 1.00 84.88 224 THR A N 1
ATOM 1868 C CA . THR A 1 224 ? -21.293 -2.639 -1.099 1.00 84.88 224 THR A CA 1
ATOM 1869 C C . THR A 1 224 ? -21.154 -2.614 0.415 1.00 84.88 224 THR A C 1
ATOM 1871 O O . THR A 1 224 ? -20.061 -2.385 0.923 1.00 84.88 224 THR A O 1
ATOM 1874 N N . ASN A 1 225 ? -22.233 -2.855 1.156 1.00 87.88 225 ASN A N 1
ATOM 1875 C CA . ASN A 1 225 ? -22.159 -2.928 2.617 1.00 87.88 225 ASN A CA 1
ATOM 1876 C C . ASN A 1 225 ? -21.286 -4.112 3.056 1.00 87.88 225 ASN A C 1
ATOM 1878 O O . ASN A 1 225 ? -21.354 -5.188 2.459 1.00 87.88 225 ASN A O 1
ATOM 1882 N N . ILE A 1 226 ? -20.490 -3.921 4.110 1.00 88.31 226 ILE A N 1
ATOM 1883 C CA . ILE A 1 226 ? -19.686 -4.989 4.713 1.00 88.31 226 ILE A CA 1
ATOM 1884 C C . ILE A 1 226 ? -20.062 -5.155 6.184 1.00 88.31 226 ILE A C 1
ATOM 1886 O O . ILE A 1 226 ? -20.335 -4.186 6.890 1.00 88.31 226 ILE A O 1
ATOM 1890 N N . THR A 1 227 ? -20.068 -6.397 6.657 1.00 86.75 227 THR A N 1
ATOM 1891 C CA . THR A 1 227 ? -20.309 -6.702 8.069 1.00 86.75 227 THR A CA 1
ATOM 1892 C C . THR A 1 227 ? -18.988 -6.664 8.830 1.00 86.75 227 THR A C 1
ATOM 1894 O O . THR A 1 227 ? -18.069 -7.418 8.515 1.00 86.75 227 THR A O 1
ATOM 1897 N N . THR A 1 228 ? -18.895 -5.800 9.837 1.00 88.69 228 THR A N 1
ATOM 1898 C CA . THR A 1 228 ? -17.748 -5.726 10.754 1.00 88.69 228 THR A CA 1
ATOM 1899 C C . THR A 1 228 ? -18.022 -6.534 12.021 1.00 88.69 228 THR A C 1
ATOM 1901 O O . THR A 1 228 ? -19.172 -6.690 12.436 1.00 88.69 228 THR A O 1
ATOM 1904 N N . LYS A 1 229 ? -16.972 -7.048 12.674 1.00 89.94 229 LYS A N 1
ATOM 1905 C CA . LYS A 1 229 ? -17.119 -7.800 13.937 1.00 89.94 229 LYS A CA 1
ATOM 1906 C C . LYS A 1 229 ? -17.416 -6.907 15.142 1.00 89.94 229 LYS A C 1
ATOM 1908 O O . LYS A 1 229 ? -17.996 -7.374 16.116 1.00 89.94 229 LYS A O 1
ATOM 1913 N N . ASN A 1 230 ? -17.052 -5.629 15.069 1.00 90.19 230 ASN A N 1
ATOM 1914 C CA . ASN A 1 230 ? -17.332 -4.629 16.101 1.00 90.19 230 ASN A CA 1
ATOM 1915 C C . ASN A 1 230 ? -18.660 -3.878 15.880 1.00 90.19 230 ASN A C 1
ATOM 1917 O O . ASN A 1 230 ? -18.908 -2.875 16.548 1.00 90.19 230 ASN A O 1
ATOM 1921 N N . ASN A 1 231 ? -19.515 -4.355 14.963 1.00 90.69 231 ASN A N 1
ATOM 1922 C CA . ASN A 1 231 ? -20.833 -3.791 14.647 1.00 90.69 231 ASN A CA 1
ATOM 1923 C C . ASN A 1 231 ? -20.817 -2.319 14.191 1.00 90.69 231 ASN A C 1
ATOM 1925 O O . ASN A 1 231 ? -21.839 -1.637 14.270 1.00 90.69 231 ASN A O 1
ATOM 1929 N N . LYS A 1 232 ? -19.676 -1.807 13.716 1.00 90.25 232 LYS A N 1
ATOM 1930 C CA . LYS A 1 232 ? -19.599 -0.484 13.087 1.00 90.25 232 LYS A CA 1
ATOM 1931 C C . LYS A 1 232 ? -20.128 -0.547 11.658 1.00 90.25 232 LYS A C 1
ATOM 1933 O O . LYS A 1 232 ? -19.845 -1.505 10.933 1.00 90.25 232 LYS A O 1
ATOM 1938 N N . THR A 1 233 ? -20.858 0.487 11.246 1.00 90.31 233 THR A N 1
ATOM 1939 C CA . THR A 1 233 ? -21.285 0.640 9.854 1.00 90.31 233 THR A CA 1
ATOM 1940 C C . THR A 1 233 ? -20.053 0.734 8.971 1.00 90.31 233 THR A C 1
ATOM 1942 O O . THR A 1 233 ? -19.149 1.529 9.228 1.00 90.31 233 THR A O 1
ATOM 1945 N N . ALA A 1 234 ? -20.007 -0.090 7.934 1.00 90.38 234 ALA A N 1
ATOM 1946 C CA . ALA A 1 234 ? -18.910 -0.065 6.996 1.00 90.38 234 ALA A CA 1
ATOM 1947 C C . ALA A 1 234 ? -19.370 -0.477 5.604 1.00 90.38 234 ALA A C 1
ATOM 1949 O O . ALA A 1 234 ? -20.350 -1.207 5.418 1.00 90.38 234 ALA A O 1
ATOM 1950 N N . TYR A 1 235 ? -18.620 -0.025 4.612 1.00 87.94 235 TYR A N 1
ATOM 1951 C CA . TYR A 1 235 ? -18.869 -0.350 3.223 1.00 87.94 235 TYR A CA 1
ATOM 1952 C C . TYR A 1 235 ? -17.573 -0.423 2.426 1.00 87.94 235 TYR A C 1
ATOM 1954 O O . TYR A 1 235 ? -16.569 0.215 2.742 1.00 87.94 235 TYR A O 1
ATOM 1962 N N . ARG A 1 236 ? -17.619 -1.206 1.355 1.00 87.25 236 ARG A N 1
ATOM 1963 C CA . ARG A 1 236 ? -16.617 -1.255 0.304 1.00 87.25 236 ARG A CA 1
ATOM 1964 C C . ARG A 1 236 ? -17.015 -0.286 -0.801 1.00 87.25 236 ARG A C 1
ATOM 1966 O O . ARG A 1 236 ? -18.086 -0.413 -1.392 1.00 87.25 236 ARG A O 1
ATOM 1973 N N . ALA A 1 237 ? -16.128 0.651 -1.081 1.00 84.44 237 ALA A N 1
ATOM 1974 C CA . ALA A 1 237 ? -16.161 1.521 -2.242 1.00 84.44 237 ALA A CA 1
ATOM 1975 C C . ALA A 1 237 ? -15.390 0.845 -3.380 1.00 84.44 237 ALA A C 1
ATOM 1977 O O . ALA A 1 237 ? -14.210 0.546 -3.201 1.00 84.44 237 ALA A O 1
ATOM 1978 N N . THR A 1 238 ? -16.028 0.597 -4.527 1.00 83.31 238 THR A N 1
ATOM 1979 C CA . THR A 1 238 ? -15.388 -0.085 -5.664 1.00 83.31 238 THR A CA 1
ATOM 1980 C C . THR A 1 238 ? -15.526 0.728 -6.938 1.00 83.31 238 THR A C 1
ATOM 1982 O O . THR A 1 238 ? -16.605 1.228 -7.244 1.00 83.31 238 THR A O 1
ATOM 1985 N N . ILE A 1 239 ? -14.445 0.804 -7.711 1.00 81.25 239 ILE A N 1
ATOM 1986 C CA . ILE A 1 239 ? -14.468 1.198 -9.114 1.00 81.25 239 ILE A CA 1
ATOM 1987 C C . ILE A 1 239 ? -14.123 0.003 -9.996 1.00 81.25 239 ILE A C 1
ATOM 1989 O O . ILE A 1 239 ? -13.124 -0.677 -9.775 1.00 81.25 239 ILE A O 1
ATOM 1993 N N . LYS A 1 240 ? -14.898 -0.179 -11.059 1.00 84.25 240 LYS A N 1
ATOM 1994 C CA . LYS A 1 240 ? -14.538 -1.025 -12.187 1.00 84.25 240 LYS A CA 1
ATOM 1995 C C . LYS A 1 240 ? -13.888 -0.189 -13.281 1.00 84.25 240 LYS A C 1
ATOM 1997 O O . LYS A 1 240 ? -14.467 0.775 -13.790 1.00 84.25 240 LYS A O 1
ATOM 2002 N N . LEU A 1 241 ? -12.674 -0.583 -13.635 1.00 83.44 241 LEU A N 1
ATOM 2003 C CA . LEU A 1 241 ? -11.901 -0.034 -14.735 1.00 83.44 241 LEU A CA 1
ATOM 2004 C C . LEU A 1 241 ? -11.819 -1.046 -15.865 1.00 83.44 241 LEU A C 1
ATOM 2006 O O . LEU A 1 241 ? -11.715 -2.248 -15.638 1.00 83.44 241 LEU A O 1
ATOM 2010 N N . TYR A 1 242 ? -11.819 -0.531 -17.082 1.00 85.38 242 TYR A N 1
ATOM 2011 C CA . TYR A 1 242 ? -11.725 -1.293 -18.314 1.00 85.38 242 TYR A CA 1
ATOM 2012 C C . TYR A 1 242 ? -10.337 -1.130 -18.918 1.00 85.38 242 TYR A C 1
ATOM 2014 O O . TYR A 1 242 ? -9.718 -0.068 -18.803 1.00 85.38 242 TYR A O 1
ATOM 2022 N N . LYS A 1 243 ? -9.856 -2.161 -19.614 1.00 88.06 243 LYS A N 1
ATOM 2023 C CA . LYS A 1 243 ? -8.553 -2.144 -20.300 1.00 88.06 243 LYS A CA 1
ATOM 2024 C C . LYS A 1 243 ? -8.369 -0.937 -21.232 1.00 88.06 243 LYS A C 1
ATOM 2026 O O . LYS A 1 243 ? -7.245 -0.484 -21.441 1.00 88.06 243 LYS A O 1
ATOM 2031 N N . GLU A 1 244 ? -9.454 -0.444 -21.822 1.00 83.00 244 GLU A N 1
ATOM 2032 C CA . GLU A 1 244 ? -9.444 0.691 -22.750 1.00 83.00 244 GLU A CA 1
ATOM 2033 C C . GLU A 1 244 ? -9.335 2.046 -22.047 1.00 83.00 244 GLU A C 1
ATOM 2035 O O . GLU A 1 244 ? -9.086 3.058 -22.706 1.00 83.00 244 GLU A O 1
ATOM 2040 N N . ASN A 1 245 ? -9.523 2.096 -20.726 1.00 80.62 245 ASN A N 1
ATOM 2041 C CA . ASN A 1 245 ? -9.415 3.346 -20.000 1.00 80.62 245 ASN A CA 1
ATOM 2042 C C . ASN A 1 245 ? -7.977 3.903 -20.077 1.00 80.62 245 ASN A C 1
ATOM 2044 O O . ASN A 1 245 ? -7.000 3.142 -20.085 1.00 80.62 245 ASN A O 1
ATOM 2048 N N . PRO A 1 246 ? -7.822 5.240 -20.162 1.00 78.75 246 PRO A N 1
ATOM 2049 C CA . PRO A 1 246 ? -6.509 5.874 -20.220 1.00 78.75 246 PRO A CA 1
ATOM 2050 C C . PRO A 1 246 ? -5.732 5.679 -18.907 1.00 78.75 246 PRO A C 1
ATOM 2052 O O . PRO A 1 246 ? -6.168 4.984 -17.992 1.00 78.75 246 PRO A O 1
ATOM 2055 N N . LYS A 1 247 ? -4.553 6.301 -18.788 1.00 80.62 247 LYS A N 1
ATOM 2056 C CA . LYS A 1 247 ? -3.936 6.478 -17.465 1.00 80.62 247 LYS A CA 1
ATOM 2057 C C . LYS A 1 247 ? -4.904 7.286 -16.590 1.00 80.62 247 LYS A C 1
ATOM 2059 O O . LYS A 1 247 ? -5.391 8.331 -17.021 1.00 80.62 247 LYS A O 1
ATOM 2064 N N . ILE A 1 248 ? -5.140 6.819 -15.370 1.00 75.12 248 ILE A N 1
ATOM 2065 C CA . ILE A 1 248 ? -6.021 7.446 -14.386 1.00 75.12 248 ILE A CA 1
ATOM 2066 C C . ILE A 1 248 ? -5.254 7.586 -13.073 1.00 75.12 248 ILE A C 1
ATOM 2068 O O . ILE A 1 248 ? -4.532 6.686 -12.648 1.00 75.12 248 ILE A O 1
ATOM 2072 N N . GLN A 1 249 ? -5.412 8.737 -12.437 1.00 75.00 249 GLN A N 1
ATOM 2073 C CA . GLN A 1 249 ? -5.022 8.938 -11.052 1.00 75.00 249 GLN A CA 1
ATOM 2074 C C . GLN A 1 249 ? -6.231 8.613 -10.176 1.00 75.00 249 GLN A C 1
ATOM 2076 O O . GLN A 1 249 ? -7.308 9.167 -10.376 1.00 75.00 249 GLN A O 1
ATOM 2081 N N . LEU A 1 250 ? -6.067 7.663 -9.264 1.00 75.31 250 LEU A N 1
ATOM 2082 C CA . LEU A 1 250 ? -7.062 7.295 -8.272 1.00 75.31 250 LEU A CA 1
ATOM 2083 C C . LEU A 1 250 ? -6.709 7.893 -6.921 1.00 75.31 250 LEU A C 1
ATOM 2085 O O . LEU A 1 250 ? -5.538 8.064 -6.594 1.00 75.31 250 LEU A O 1
ATOM 2089 N N . SER A 1 251 ? -7.737 8.143 -6.132 1.00 75.56 251 SER A N 1
ATOM 2090 C CA . SER A 1 251 ? -7.667 8.577 -4.743 1.00 75.56 251 SER A CA 1
ATOM 2091 C C . SER A 1 251 ? -8.752 7.846 -3.947 1.00 75.56 251 SER A C 1
ATOM 2093 O O . SER A 1 251 ? -9.711 7.314 -4.497 1.00 75.56 251 SER A O 1
ATOM 2095 N N . THR A 1 252 ? -8.626 7.781 -2.640 1.00 75.56 252 THR A N 1
ATOM 2096 C CA . THR A 1 252 ? -9.776 7.580 -1.768 1.00 75.56 252 THR A CA 1
ATOM 2097 C C . THR A 1 252 ? -10.442 8.925 -1.522 1.00 75.56 252 THR A C 1
ATOM 2099 O O . THR A 1 252 ? -9.887 9.976 -1.856 1.00 75.56 252 THR A O 1
ATOM 2102 N N . MET A 1 253 ? -11.591 8.901 -0.850 1.00 72.62 253 MET A N 1
ATOM 2103 C CA . MET A 1 253 ? -12.162 10.086 -0.212 1.00 72.62 253 MET A CA 1
ATOM 2104 C C . MET A 1 253 ? -11.081 10.930 0.481 1.00 72.62 253 MET A C 1
ATOM 2106 O O . MET A 1 253 ? -10.265 10.395 1.237 1.00 72.62 253 MET A O 1
ATOM 2110 N N . LEU A 1 254 ? -11.085 12.240 0.205 1.00 72.12 254 LEU A N 1
ATOM 2111 C CA . LEU A 1 254 ? -10.237 13.201 0.901 1.00 72.12 254 LEU A CA 1
ATOM 2112 C C . LEU A 1 254 ? -10.796 13.370 2.302 1.00 72.12 254 LEU A C 1
ATOM 2114 O O . LEU A 1 254 ? -11.932 13.805 2.495 1.00 72.12 254 LEU A O 1
ATOM 2118 N N . LEU A 1 255 ? -9.976 13.025 3.280 1.00 72.75 255 LEU A N 1
ATOM 2119 C CA . LEU A 1 255 ? -10.375 13.060 4.665 1.00 72.75 255 LEU A CA 1
ATOM 2120 C C . LEU A 1 255 ? -9.956 14.388 5.288 1.00 72.75 255 LEU A C 1
ATOM 2122 O O . LEU A 1 255 ? -8.774 14.615 5.530 1.00 72.75 255 LEU A O 1
ATOM 2126 N N . ASN A 1 256 ? -10.925 15.270 5.533 1.00 72.75 256 ASN A N 1
ATOM 2127 C CA . ASN A 1 256 ? -10.695 16.534 6.233 1.00 72.75 256 ASN A CA 1
ATOM 2128 C C . ASN A 1 256 ? -10.427 16.293 7.722 1.00 72.75 256 ASN A C 1
ATOM 2130 O O . ASN A 1 256 ? -11.087 15.465 8.350 1.00 72.75 256 ASN A O 1
ATOM 2134 N N . GLY A 1 257 ? -9.497 17.055 8.297 1.00 72.69 257 GLY A N 1
ATOM 2135 C CA . GLY A 1 257 ? -9.129 16.920 9.704 1.00 72.69 257 GLY A CA 1
ATOM 2136 C C . GLY A 1 257 ? -8.505 15.561 10.018 1.00 72.69 257 GLY A C 1
ATOM 2137 O O . GLY A 1 257 ? -8.765 15.017 11.089 1.00 72.69 257 GLY A O 1
ATOM 2138 N N . ALA A 1 258 ? -7.747 14.993 9.077 1.00 81.75 258 ALA A N 1
ATOM 2139 C CA . ALA A 1 258 ? -7.106 13.700 9.265 1.00 81.75 258 ALA A CA 1
ATOM 2140 C C . ALA A 1 258 ? -6.160 13.716 10.478 1.00 81.75 258 ALA A C 1
ATOM 2142 O O . ALA A 1 258 ? -5.518 14.725 10.787 1.00 81.75 258 ALA A O 1
ATOM 2143 N N . TYR A 1 259 ? -6.084 12.597 11.192 1.00 83.00 259 TYR A N 1
ATOM 2144 C CA . TYR A 1 259 ? -5.119 12.439 12.269 1.00 83.00 259 TYR A CA 1
ATOM 2145 C C . TYR A 1 259 ? -3.709 12.321 11.715 1.00 83.00 259 TYR A C 1
ATOM 2147 O O . TYR A 1 259 ? -3.466 11.595 10.751 1.00 83.00 259 TYR A O 1
ATOM 2155 N N . SER A 1 260 ? -2.758 12.958 12.394 1.00 77.56 260 SER A N 1
ATOM 2156 C CA . SER A 1 260 ? -1.344 12.734 12.126 1.00 77.56 260 SER A CA 1
ATOM 2157 C C . SER A 1 260 ? -0.989 11.269 12.377 1.00 77.56 260 SER A C 1
ATOM 2159 O O . SER A 1 260 ? -1.263 10.718 13.447 1.00 77.56 260 SER A O 1
ATOM 2161 N N . ILE A 1 261 ? -0.355 10.640 11.390 1.00 74.38 261 ILE A N 1
ATOM 2162 C CA . ILE A 1 261 ? 0.154 9.276 11.526 1.00 74.38 261 ILE A CA 1
ATOM 2163 C C . ILE A 1 261 ? 1.329 9.298 12.506 1.00 74.38 261 ILE A C 1
ATOM 2165 O O . ILE A 1 261 ? 2.235 10.120 12.378 1.00 74.38 261 ILE A O 1
ATOM 2169 N N . SER A 1 262 ? 1.322 8.385 13.481 1.00 66.06 262 SER A N 1
ATOM 2170 C CA . SER A 1 262 ? 2.407 8.263 14.460 1.00 66.06 262 SER A CA 1
ATOM 2171 C C . SER A 1 262 ? 3.770 8.116 13.762 1.00 66.06 262 SER A C 1
ATOM 2173 O O . SER A 1 262 ? 3.875 7.289 12.848 1.00 66.06 262 SER A O 1
ATOM 2175 N N . PRO A 1 263 ? 4.829 8.824 14.210 1.00 63.19 263 PRO A N 1
ATOM 2176 C CA . PRO A 1 263 ? 6.180 8.675 13.669 1.00 63.19 263 PRO A CA 1
ATOM 2177 C C . PRO A 1 263 ? 6.656 7.221 13.645 1.00 63.19 263 PRO A C 1
ATOM 2179 O O . PRO A 1 263 ? 7.254 6.795 12.672 1.00 63.19 263 PRO A O 1
ATOM 2182 N N . ILE A 1 264 ? 6.275 6.410 14.641 1.00 61.81 264 ILE A N 1
ATOM 2183 C CA . ILE A 1 264 ? 6.611 4.975 14.689 1.00 61.81 264 ILE A CA 1
ATOM 2184 C C . ILE A 1 264 ? 6.063 4.237 13.458 1.00 61.81 264 ILE A C 1
ATOM 2186 O O . ILE A 1 264 ? 6.717 3.357 12.905 1.00 61.81 264 ILE A O 1
ATOM 2190 N N . ILE A 1 265 ? 4.863 4.590 13.001 1.00 65.25 265 ILE A N 1
ATOM 2191 C CA . ILE A 1 265 ? 4.239 3.975 11.823 1.00 65.25 265 ILE A CA 1
ATOM 2192 C C . ILE A 1 265 ? 4.834 4.566 10.539 1.00 65.25 265 ILE A C 1
ATOM 2194 O O . ILE A 1 265 ? 5.061 3.832 9.577 1.00 65.25 265 ILE A O 1
ATOM 2198 N N . GLN A 1 266 ? 5.143 5.866 10.532 1.00 64.62 266 GLN A N 1
ATOM 2199 C CA . GLN A 1 266 ? 5.816 6.525 9.411 1.00 64.62 266 GLN A CA 1
ATOM 2200 C C . GLN A 1 266 ? 7.243 6.003 9.188 1.00 64.62 266 GLN A C 1
ATOM 2202 O O . GLN A 1 266 ? 7.637 5.813 8.041 1.00 64.62 266 GLN A O 1
ATOM 2207 N N . ASP A 1 267 ? 8.005 5.716 10.240 1.00 60.31 267 ASP A N 1
ATOM 2208 C CA . ASP A 1 267 ? 9.385 5.219 10.153 1.00 60.31 267 ASP A CA 1
ATOM 2209 C C . ASP A 1 267 ? 9.458 3.792 9.599 1.00 60.31 267 ASP A C 1
ATOM 2211 O O . ASP A 1 267 ? 10.468 3.391 9.027 1.00 60.31 267 ASP A O 1
ATOM 2215 N N . ASN A 1 268 ? 8.366 3.033 9.725 1.00 58.91 268 ASN A N 1
ATOM 2216 C CA . ASN A 1 268 ? 8.237 1.703 9.135 1.00 58.91 268 ASN A CA 1
ATOM 2217 C C . ASN A 1 268 ? 7.639 1.732 7.718 1.00 58.91 268 ASN A C 1
ATOM 2219 O O . ASN A 1 268 ? 7.585 0.694 7.059 1.00 58.91 268 ASN A O 1
ATOM 2223 N N . SER A 1 269 ? 7.181 2.891 7.234 1.00 62.50 269 SER A N 1
ATOM 2224 C CA . SER A 1 269 ? 6.676 3.023 5.865 1.00 62.50 269 SER A CA 1
ATOM 2225 C C . SER A 1 269 ? 7.797 2.840 4.841 1.00 62.50 269 SER A C 1
ATOM 2227 O O . SER A 1 269 ? 8.951 3.207 5.069 1.00 62.50 269 SER A O 1
ATOM 2229 N N . VAL A 1 270 ? 7.458 2.255 3.694 1.00 59.62 270 VAL A N 1
ATOM 2230 C CA . VAL A 1 270 ? 8.452 1.918 2.670 1.00 59.62 270 VAL A CA 1
ATOM 2231 C C . VAL A 1 270 ? 8.434 2.992 1.583 1.00 59.62 270 VAL A C 1
ATOM 2233 O O . VAL A 1 270 ? 7.360 3.268 1.037 1.00 59.62 270 VAL A O 1
ATOM 2236 N N . PRO A 1 271 ? 9.584 3.608 1.246 1.00 54.72 271 PRO A N 1
ATOM 2237 C CA . PRO A 1 271 ? 9.648 4.550 0.140 1.00 54.72 271 PRO A CA 1
ATOM 2238 C C . PRO A 1 271 ? 9.365 3.831 -1.179 1.00 54.72 271 PRO A C 1
ATOM 2240 O O . PRO A 1 271 ? 9.894 2.750 -1.456 1.00 54.72 271 PRO A O 1
ATOM 2243 N N . VAL A 1 272 ? 8.546 4.451 -2.021 1.00 56.41 272 VAL A N 1
ATOM 2244 C CA . VAL A 1 272 ? 8.281 3.965 -3.374 1.00 56.41 272 VAL A CA 1
ATOM 2245 C C . VAL A 1 272 ? 9.464 4.369 -4.252 1.00 56.41 272 VAL A C 1
ATOM 2247 O O . VAL A 1 272 ? 9.737 5.552 -4.439 1.00 56.41 272 VAL A O 1
ATOM 2250 N N . SER A 1 273 ? 10.203 3.393 -4.786 1.00 48.66 273 SER A N 1
ATOM 2251 C CA . SER A 1 273 ? 11.369 3.674 -5.635 1.00 48.66 273 SER A CA 1
ATOM 2252 C C . SER A 1 273 ? 10.988 4.562 -6.824 1.00 48.66 273 SER A C 1
ATOM 2254 O O . SER A 1 273 ? 10.132 4.198 -7.625 1.00 48.66 273 SER A O 1
ATOM 2256 N N . GLY A 1 274 ? 11.643 5.721 -6.942 1.00 45.06 274 GLY A N 1
ATOM 2257 C CA . GLY A 1 274 ? 11.371 6.697 -8.001 1.00 45.06 274 GLY A CA 1
ATOM 2258 C C . GLY A 1 274 ? 10.206 7.654 -7.725 1.00 45.06 274 GLY A C 1
ATOM 2259 O O . GLY A 1 274 ? 9.836 8.396 -8.629 1.00 45.06 274 GLY A O 1
ATOM 2260 N N . ARG A 1 275 ? 9.637 7.674 -6.510 1.00 49.69 275 ARG A N 1
ATOM 2261 C CA . ARG A 1 275 ? 8.629 8.661 -6.088 1.00 49.69 275 ARG A CA 1
ATOM 2262 C C . ARG A 1 275 ? 8.964 9.253 -4.718 1.00 49.69 275 ARG A C 1
ATOM 2264 O O . ARG A 1 275 ? 9.670 8.634 -3.928 1.00 49.69 275 ARG A O 1
ATOM 2271 N N . ASN A 1 276 ? 8.396 10.420 -4.417 1.00 51.81 276 ASN A N 1
ATOM 2272 C CA . ASN A 1 276 ? 8.410 11.002 -3.065 1.00 51.81 276 ASN A CA 1
ATOM 2273 C C . ASN A 1 276 ? 7.364 10.358 -2.128 1.00 51.81 276 ASN A C 1
ATOM 2275 O O . ASN A 1 276 ? 7.184 10.798 -0.993 1.00 51.81 276 ASN A O 1
ATOM 2279 N N . ASP A 1 277 ? 6.690 9.310 -2.605 1.00 59.00 277 ASP A N 1
ATOM 2280 C CA . ASP A 1 277 ? 5.595 8.633 -1.923 1.00 59.00 277 ASP A CA 1
ATOM 2281 C C . ASP A 1 277 ? 6.082 7.578 -0.941 1.00 59.00 277 ASP A C 1
ATOM 2283 O O . ASP A 1 277 ? 7.109 6.919 -1.141 1.00 59.00 277 ASP A O 1
ATOM 2287 N N . LYS A 1 278 ? 5.265 7.347 0.086 1.00 60.84 278 LYS A N 1
ATOM 2288 C CA . LYS A 1 278 ? 5.455 6.269 1.052 1.00 60.84 278 LYS A CA 1
ATOM 2289 C C . LYS A 1 278 ? 4.261 5.317 1.006 1.00 60.84 278 LYS A C 1
ATOM 2291 O O . LYS A 1 278 ? 3.110 5.750 0.941 1.00 60.84 278 LYS A O 1
ATOM 2296 N N . GLN A 1 279 ? 4.539 4.019 1.068 1.00 63.41 279 GLN A N 1
ATOM 2297 C CA . GLN A 1 279 ? 3.533 2.988 1.322 1.00 63.41 279 GLN A CA 1
ATOM 2298 C C . GLN A 1 279 ? 3.417 2.778 2.828 1.00 63.41 279 GLN A C 1
ATOM 2300 O O . GLN A 1 279 ? 4.405 2.442 3.490 1.00 63.41 279 GLN A O 1
ATOM 2305 N N . LEU A 1 280 ? 2.217 2.962 3.373 1.00 64.12 280 LEU A N 1
ATOM 2306 C CA . LEU A 1 280 ? 1.965 2.720 4.789 1.00 64.12 280 LEU A CA 1
ATOM 2307 C C . LEU A 1 280 ? 1.929 1.218 5.080 1.00 64.12 280 LEU A C 1
ATOM 2309 O O . LEU A 1 280 ? 1.306 0.443 4.359 1.00 64.12 280 LEU A O 1
ATOM 2313 N N . VAL A 1 281 ? 2.562 0.816 6.181 1.00 61.19 281 VAL A N 1
ATOM 2314 C CA . VAL A 1 281 ? 2.452 -0.557 6.707 1.00 61.19 281 VAL A CA 1
ATOM 2315 C C . VAL A 1 281 ? 1.069 -0.803 7.303 1.00 61.19 281 VAL A C 1
ATOM 2317 O O . VAL A 1 281 ? 0.536 -1.903 7.192 1.00 61.19 281 VAL A O 1
ATOM 2320 N N . SER A 1 282 ? 0.481 0.241 7.898 1.00 64.56 282 SER A N 1
ATOM 2321 C CA . SER A 1 282 ? -0.896 0.261 8.383 1.00 64.56 282 SER A CA 1
ATOM 2322 C C . SER A 1 282 ? -1.712 1.232 7.529 1.00 64.56 282 SER A C 1
ATOM 2324 O O . SER A 1 282 ? -1.607 2.441 7.719 1.00 64.56 282 SER A O 1
ATOM 2326 N N . PRO A 1 283 ? -2.449 0.752 6.526 1.00 67.06 283 PRO A N 1
ATOM 2327 C CA . PRO A 1 283 ? -2.934 1.562 5.428 1.00 67.06 283 PRO A CA 1
ATOM 2328 C C . PRO A 1 283 ? -4.337 2.062 5.741 1.00 67.06 283 PRO A C 1
ATOM 2330 O O . PRO A 1 283 ? -5.269 1.808 4.979 1.00 67.06 283 PRO A O 1
ATOM 2333 N N . ILE A 1 284 ? -4.474 2.739 6.881 1.00 84.75 284 ILE A N 1
ATOM 2334 C CA . ILE A 1 284 ? -5.655 3.537 7.163 1.00 84.75 284 ILE A CA 1
ATOM 2335 C C . ILE A 1 284 ? -5.293 5.015 7.175 1.00 84.75 284 ILE A C 1
ATOM 2337 O O . ILE A 1 284 ? -4.195 5.414 7.555 1.00 84.75 284 ILE A O 1
ATOM 2341 N N . ILE A 1 285 ? -6.254 5.831 6.787 1.00 86.19 285 ILE A N 1
ATOM 2342 C CA . ILE A 1 285 ? -6.335 7.240 7.143 1.00 86.19 285 ILE A CA 1
ATOM 2343 C C . ILE A 1 285 ? -7.617 7.406 7.954 1.00 86.19 285 ILE A C 1
ATOM 2345 O O . ILE A 1 285 ? -8.612 6.728 7.693 1.00 86.19 285 ILE A O 1
ATOM 2349 N N . ALA A 1 286 ? -7.597 8.266 8.964 1.00 88.38 286 ALA A N 1
ATOM 2350 C CA . ALA A 1 286 ? -8.732 8.413 9.865 1.00 88.38 286 ALA A CA 1
ATOM 2351 C C . ALA A 1 286 ? -8.889 9.854 10.354 1.00 88.38 286 ALA A C 1
ATOM 2353 O O . ALA A 1 286 ? -7.920 10.613 10.386 1.00 88.38 286 ALA A O 1
ATOM 2354 N N . ASN A 1 287 ? -10.118 10.218 10.711 1.00 85.19 287 ASN A N 1
ATOM 2355 C CA . ASN A 1 287 ? -10.480 11.464 11.380 1.00 85.19 287 ASN A CA 1
ATOM 2356 C C . ASN A 1 287 ? -11.549 11.172 12.445 1.00 85.19 287 ASN A C 1
ATOM 2358 O O . ASN A 1 287 ? -11.885 10.017 12.695 1.00 85.19 287 ASN A O 1
ATOM 2362 N N . GLY A 1 288 ? -12.140 12.225 13.014 1.00 81.25 288 GLY A N 1
ATOM 2363 C CA . GLY A 1 288 ? -13.156 12.116 14.067 1.00 81.25 288 GLY A CA 1
ATOM 2364 C C . GLY A 1 288 ? -14.429 11.345 13.727 1.00 81.25 288 GLY A C 1
ATOM 2365 O O . GLY A 1 288 ? -15.255 11.181 14.612 1.00 81.25 288 GLY A O 1
ATOM 2366 N N . THR A 1 289 ? -14.631 10.903 12.484 1.00 82.69 289 THR A N 1
ATOM 2367 C CA . THR A 1 289 ? -15.894 10.279 12.045 1.00 82.69 289 THR A CA 1
ATOM 2368 C C . THR A 1 289 ? -15.719 9.075 11.123 1.00 82.69 289 THR A C 1
ATOM 2370 O O . THR A 1 289 ? -16.621 8.243 11.038 1.00 82.69 289 THR A O 1
ATOM 2373 N N . HIS A 1 290 ? -14.597 8.976 10.409 1.00 88.50 290 HIS A N 1
ATOM 2374 C CA . HIS A 1 290 ? -14.384 7.946 9.399 1.00 88.50 290 HIS A CA 1
ATOM 2375 C C . HIS A 1 290 ? -12.981 7.363 9.490 1.00 88.50 290 HIS A C 1
ATOM 2377 O O . HIS A 1 290 ? -12.001 8.066 9.748 1.00 88.50 290 HIS A O 1
ATOM 2383 N N . ILE A 1 291 ? -12.900 6.075 9.174 1.00 90.69 291 ILE A N 1
ATOM 2384 C CA . ILE A 1 291 ? -11.665 5.335 8.952 1.00 90.69 291 ILE A CA 1
ATOM 2385 C C . ILE A 1 291 ? -11.725 4.804 7.523 1.00 90.69 291 ILE A C 1
ATOM 2387 O O . ILE A 1 291 ? -12.663 4.096 7.160 1.00 90.69 291 ILE A O 1
ATOM 2391 N N . ILE A 1 292 ? -10.737 5.143 6.706 1.00 88.50 292 ILE A N 1
ATOM 2392 C CA . ILE A 1 292 ? -10.613 4.673 5.327 1.00 88.50 292 ILE A CA 1
ATOM 2393 C C . ILE A 1 292 ? -9.373 3.804 5.259 1.00 88.50 292 ILE A C 1
ATOM 2395 O O . ILE A 1 292 ? -8.298 4.269 5.622 1.00 88.50 292 ILE A O 1
ATOM 2399 N N . GLY A 1 293 ? -9.493 2.587 4.744 1.00 87.19 293 GLY A N 1
ATOM 2400 C CA . GLY A 1 293 ? -8.340 1.728 4.513 1.00 87.19 293 GLY A CA 1
ATOM 2401 C C . GLY A 1 293 ? -8.444 0.920 3.236 1.00 87.19 293 GLY A C 1
ATOM 2402 O O . GLY A 1 293 ? -9.495 0.869 2.601 1.00 87.19 293 GLY A O 1
ATOM 2403 N N . ILE A 1 294 ? -7.343 0.287 2.838 1.00 83.50 294 ILE A N 1
ATOM 2404 C CA . ILE A 1 294 ? -7.327 -0.565 1.640 1.00 83.50 294 ILE A CA 1
ATOM 2405 C C . ILE A 1 294 ? -8.313 -1.729 1.774 1.00 83.50 294 ILE A C 1
ATOM 2407 O O . ILE A 1 294 ? -8.593 -2.201 2.877 1.00 83.50 294 ILE A O 1
ATOM 2411 N N . ASP A 1 295 ? -8.803 -2.238 0.644 1.00 82.81 295 ASP A N 1
ATOM 2412 C CA . ASP A 1 295 ? -9.617 -3.450 0.653 1.00 82.81 295 ASP A CA 1
ATOM 2413 C C . ASP A 1 295 ? -8.753 -4.685 0.926 1.00 82.81 295 ASP A C 1
ATOM 2415 O O . ASP A 1 295 ? -8.187 -5.320 0.034 1.00 82.81 295 ASP A O 1
ATOM 2419 N N . VAL A 1 296 ? -8.669 -5.024 2.206 1.00 71.44 296 VAL A N 1
ATOM 2420 C CA . VAL A 1 296 ? -7.966 -6.196 2.732 1.00 71.44 296 VAL A CA 1
ATOM 2421 C C . VAL A 1 296 ? -8.582 -7.527 2.286 1.00 71.44 296 VAL A C 1
ATOM 2423 O O . VAL A 1 296 ? -7.901 -8.551 2.302 1.00 71.44 296 VAL A O 1
ATOM 2426 N N . PHE A 1 297 ? -9.836 -7.520 1.827 1.00 74.62 297 PHE A N 1
ATOM 2427 C CA . PHE A 1 297 ? -10.516 -8.701 1.295 1.00 74.62 297 PHE A CA 1
ATOM 2428 C C . PHE A 1 297 ? -10.324 -8.871 -0.207 1.00 74.62 297 PHE A C 1
ATOM 2430 O O . PHE A 1 297 ? -10.767 -9.879 -0.763 1.00 74.62 297 PHE A O 1
ATOM 2437 N N . ASN A 1 298 ? -9.705 -7.904 -0.890 1.00 75.06 298 ASN A N 1
ATOM 2438 C CA . ASN A 1 298 ? -9.431 -8.060 -2.304 1.00 75.06 298 ASN A CA 1
ATOM 2439 C C . ASN A 1 298 ? -8.328 -9.096 -2.478 1.00 75.06 298 ASN A C 1
ATOM 2441 O O . ASN A 1 298 ? -7.132 -8.817 -2.389 1.00 75.06 298 ASN A O 1
ATOM 2445 N N . THR A 1 299 ? -8.763 -10.331 -2.687 1.00 71.38 299 THR A N 1
ATOM 2446 C CA . THR A 1 299 ? -7.843 -11.434 -2.879 1.00 71.38 299 THR A CA 1
ATOM 2447 C C . THR A 1 299 ? -7.366 -11.476 -4.336 1.00 71.38 299 THR A C 1
ATOM 2449 O O . THR A 1 299 ? -6.314 -12.038 -4.624 1.00 71.38 299 THR A O 1
ATOM 2452 N N . GLU A 1 300 ? -8.119 -10.933 -5.293 1.00 74.06 300 GLU A N 1
ATOM 2453 C CA . GLU A 1 300 ? -7.852 -11.083 -6.729 1.00 74.06 300 GLU A CA 1
ATOM 2454 C C . GLU A 1 300 ? -6.565 -10.398 -7.172 1.00 74.06 300 GLU A C 1
ATOM 2456 O O . GLU A 1 300 ? -5.869 -10.909 -8.050 1.00 74.06 300 GLU A O 1
ATOM 2461 N N . THR A 1 301 ? -6.238 -9.246 -6.590 1.00 77.56 301 THR A N 1
ATOM 2462 C CA . THR A 1 301 ? -5.085 -8.444 -7.002 1.00 77.56 301 THR A CA 1
ATOM 2463 C C . THR A 1 301 ? -4.538 -7.627 -5.835 1.00 77.56 301 THR A C 1
ATOM 2465 O O . THR A 1 301 ? -5.275 -7.127 -4.987 1.00 77.56 301 THR A O 1
ATOM 2468 N N . PHE A 1 302 ? -3.214 -7.486 -5.801 1.00 82.00 302 PHE A N 1
ATOM 2469 C CA . PHE A 1 302 ? -2.536 -6.593 -4.870 1.00 82.00 302 PHE A CA 1
ATOM 2470 C C . PHE A 1 302 ? -2.649 -5.154 -5.380 1.00 82.00 302 PHE A C 1
ATOM 2472 O O . PHE A 1 302 ? -2.253 -4.902 -6.516 1.00 82.00 302 PHE A O 1
ATOM 2479 N N . PHE A 1 303 ? -3.166 -4.230 -4.565 1.00 79.62 303 PHE A N 1
ATOM 2480 C CA . PHE A 1 303 ? -3.326 -2.824 -4.948 1.00 79.62 303 PHE A CA 1
ATOM 2481 C C . PHE A 1 303 ? -2.372 -1.947 -4.163 1.00 79.62 303 PHE A C 1
ATOM 2483 O O . PHE A 1 303 ? -2.502 -1.769 -2.954 1.00 79.62 303 PHE A O 1
ATOM 2490 N N . ASP A 1 304 ? -1.420 -1.388 -4.896 1.00 75.19 304 ASP A N 1
ATOM 2491 C CA . ASP A 1 304 ? -0.312 -0.637 -4.330 1.00 75.19 304 ASP A CA 1
ATOM 2492 C C . ASP A 1 304 ? -0.676 0.838 -4.096 1.00 75.19 304 ASP A C 1
ATOM 2494 O O . ASP A 1 304 ? -0.274 1.731 -4.849 1.00 75.19 304 ASP A O 1
ATOM 2498 N N . TRP A 1 305 ? -1.522 1.072 -3.092 1.00 78.19 305 TRP A N 1
ATOM 2499 C CA . TRP A 1 305 ? -1.933 2.410 -2.680 1.00 78.19 305 TRP A CA 1
ATOM 2500 C C . TRP A 1 305 ? -0.765 3.165 -2.027 1.00 78.19 305 TRP A C 1
ATOM 2502 O O . TRP A 1 305 ? -0.179 2.718 -1.039 1.00 78.19 305 TRP A O 1
ATOM 2512 N N . SER A 1 306 ? -0.463 4.349 -2.553 1.00 76.00 306 SER A N 1
ATOM 2513 C CA . SER A 1 306 ? 0.422 5.328 -1.921 1.00 76.00 306 SER A CA 1
ATOM 2514 C C . SER A 1 306 ? -0.357 6.170 -0.914 1.00 76.00 306 SER A C 1
ATOM 2516 O O . SER A 1 306 ? -1.549 6.421 -1.082 1.00 76.00 306 SER A O 1
ATOM 2518 N N . TYR A 1 307 ? 0.325 6.673 0.109 1.00 74.44 307 TYR A N 1
ATOM 2519 C CA . TYR A 1 307 ? -0.225 7.683 1.009 1.00 74.44 307 TYR A CA 1
ATOM 2520 C C . TYR A 1 307 ? 0.256 9.079 0.605 1.00 74.44 307 TYR A C 1
ATOM 2522 O O . TYR A 1 307 ? 1.456 9.279 0.406 1.00 74.44 307 TYR A O 1
ATOM 2530 N N . SER A 1 308 ? -0.673 10.038 0.511 1.00 66.06 308 SER A N 1
ATOM 2531 C CA . SER A 1 308 ? -0.344 11.464 0.415 1.00 66.06 308 SER A CA 1
ATOM 2532 C C . SER A 1 308 ? -0.701 12.152 1.724 1.00 66.06 308 SER A C 1
ATOM 2534 O O . SER A 1 308 ? -1.881 12.299 2.058 1.00 66.06 308 SER A O 1
ATOM 2536 N N . ASP A 1 309 ? 0.322 12.610 2.442 1.00 60.12 309 ASP A N 1
ATOM 2537 C CA . ASP A 1 309 ? 0.144 13.605 3.491 1.00 60.12 309 ASP A CA 1
ATOM 2538 C C . ASP A 1 309 ? 0.069 14.980 2.828 1.00 60.12 309 ASP A C 1
ATOM 2540 O O . ASP A 1 309 ? 1.088 15.555 2.432 1.00 60.12 309 ASP A O 1
ATOM 2544 N N . ASN A 1 310 ? -1.139 15.517 2.658 1.00 54.25 310 ASN A N 1
ATOM 2545 C CA . ASN A 1 310 ? -1.296 16.833 2.049 1.00 54.25 310 ASN A CA 1
ATOM 2546 C C . ASN A 1 310 ? -1.018 17.979 3.039 1.00 54.25 310 ASN A C 1
ATOM 2548 O O . ASN A 1 310 ? -1.352 19.123 2.728 1.00 54.25 310 ASN A O 1
ATOM 2552 N N . SER A 1 311 ? -0.326 17.734 4.162 1.00 43.53 311 SER A N 1
ATOM 2553 C CA . SER A 1 311 ? 0.229 18.794 5.025 1.00 43.53 311 SER A CA 1
ATOM 2554 C C . SER A 1 311 ? 1.065 19.822 4.248 1.00 43.53 311 SER A C 1
ATOM 2556 O O . SER A 1 311 ? 1.039 21.010 4.569 1.00 43.53 311 SER A O 1
ATOM 2558 N N . LEU A 1 312 ? 1.713 19.414 3.148 1.00 35.75 312 LEU A N 1
ATOM 2559 C CA . LEU A 1 312 ? 2.416 20.314 2.217 1.00 35.75 312 LEU A CA 1
ATOM 2560 C C . LEU A 1 312 ? 1.501 21.367 1.556 1.00 35.75 312 LEU A C 1
ATOM 2562 O O . LEU A 1 312 ? 1.980 22.401 1.083 1.00 35.75 312 LEU A O 1
ATOM 2566 N N . TYR A 1 313 ? 0.189 21.133 1.537 1.00 40.81 313 TYR A N 1
ATOM 2567 C CA . TYR A 1 313 ? -0.823 21.984 0.915 1.00 40.81 313 TYR A CA 1
ATOM 2568 C C . TYR A 1 313 ? -1.669 22.783 1.915 1.00 40.81 313 TYR A C 1
ATOM 2570 O O . TYR A 1 313 ? -2.650 23.372 1.486 1.00 40.81 313 TYR A O 1
ATOM 2578 N N . GLY A 1 314 ? -1.319 22.819 3.210 1.00 41.69 314 GLY A N 1
ATOM 2579 C CA . GLY A 1 314 ? -1.936 23.716 4.212 1.00 41.69 314 GLY A CA 1
ATOM 2580 C C . GLY A 1 314 ? -3.340 23.324 4.672 1.00 41.69 314 GLY A C 1
ATOM 2581 O O . GLY A 1 314 ? -3.868 23.872 5.639 1.00 41.69 314 GLY A O 1
ATOM 2582 N N . SER A 1 315 ? -3.918 22.303 4.045 1.00 51.84 315 SER A N 1
ATOM 2583 C CA . SER A 1 315 ? -5.121 21.632 4.514 1.00 51.84 315 SER A CA 1
ATOM 2584 C C . SER A 1 315 ? -4.717 20.386 5.304 1.00 51.84 315 SER A C 1
ATOM 2586 O O . SER A 1 315 ? -3.891 19.603 4.838 1.00 51.84 315 SER A O 1
ATOM 2588 N N . ASN A 1 316 ? -5.284 20.188 6.501 1.00 65.50 316 ASN A N 1
ATOM 2589 C CA . ASN A 1 316 ? -5.130 18.932 7.245 1.00 65.50 316 ASN A CA 1
ATOM 2590 C C . ASN A 1 316 ? -5.970 17.838 6.564 1.00 65.50 316 ASN A C 1
ATOM 2592 O O . ASN A 1 316 ? -7.031 17.455 7.061 1.00 65.50 316 ASN A O 1
ATOM 2596 N N . THR A 1 317 ? -5.559 17.443 5.359 1.00 68.81 317 THR A N 1
ATOM 2597 C CA . THR A 1 317 ? -6.246 16.465 4.521 1.00 68.81 317 THR A CA 1
ATOM 2598 C C . THR A 1 317 ? -5.332 15.301 4.191 1.00 68.81 317 THR A C 1
ATOM 2600 O O . THR A 1 317 ? -4.134 15.466 3.957 1.00 68.81 317 THR A O 1
ATOM 2603 N N . SER A 1 318 ? -5.916 14.110 4.132 1.00 76.06 318 SER A N 1
ATOM 2604 C CA . SER A 1 318 ? -5.207 12.897 3.732 1.00 76.06 318 SER A CA 1
ATOM 2605 C C . SER A 1 318 ? -6.046 12.090 2.752 1.00 76.06 318 SER A C 1
ATOM 2607 O O . SER A 1 318 ? -7.276 12.099 2.811 1.00 76.06 318 SER A O 1
ATOM 2609 N N . CYS A 1 319 ? -5.371 11.378 1.855 1.00 77.38 319 CYS A N 1
ATOM 2610 C CA . CYS A 1 319 ? -5.968 10.354 1.002 1.00 77.38 319 CYS A CA 1
ATOM 2611 C C . CYS A 1 319 ? -4.959 9.230 0.753 1.00 77.38 319 CYS A C 1
ATOM 2613 O O . CYS A 1 319 ? -3.741 9.436 0.812 1.00 77.38 319 CYS A O 1
ATOM 2615 N N . LEU A 1 320 ? -5.477 8.043 0.449 1.00 79.69 320 LEU A N 1
ATOM 2616 C CA . LEU A 1 320 ? -4.704 7.024 -0.244 1.00 79.69 320 LEU A CA 1
ATOM 2617 C C . LEU A 1 320 ? -4.877 7.268 -1.738 1.00 79.69 320 LEU A C 1
ATOM 2619 O O . LEU A 1 320 ? -5.967 7.611 -2.180 1.00 79.69 320 LEU A O 1
ATOM 2623 N N . TYR A 1 321 ? -3.829 7.114 -2.529 1.00 78.19 321 TYR A N 1
ATOM 2624 C CA . TYR A 1 321 ? -3.888 7.418 -3.949 1.00 78.19 321 TYR A CA 1
ATOM 2625 C C . TYR A 1 321 ? -3.009 6.482 -4.770 1.00 78.19 321 TYR A C 1
ATOM 2627 O O . TYR A 1 321 ? -2.063 5.882 -4.267 1.00 78.19 321 TYR A O 1
ATOM 2635 N N . MET A 1 322 ? -3.318 6.336 -6.053 1.00 78.06 322 MET A N 1
ATOM 2636 C CA . MET A 1 322 ? -2.501 5.549 -6.969 1.00 78.06 322 MET A CA 1
ATOM 2637 C C . MET A 1 322 ? -2.632 6.061 -8.397 1.00 78.06 322 MET A C 1
ATOM 2639 O O . MET A 1 322 ? -3.719 6.330 -8.885 1.00 78.06 322 MET A O 1
ATOM 2643 N N . ASN A 1 323 ? -1.514 6.156 -9.104 1.00 79.38 323 ASN A N 1
ATOM 2644 C CA . ASN A 1 323 ? -1.501 6.459 -10.531 1.00 79.38 323 ASN A CA 1
ATOM 2645 C C . ASN A 1 323 ? -1.404 5.157 -11.309 1.00 79.38 323 ASN A C 1
ATOM 2647 O O . ASN A 1 323 ? -0.400 4.450 -11.176 1.00 79.38 323 ASN A O 1
ATOM 2651 N N . ILE A 1 324 ? -2.409 4.857 -12.127 1.00 84.94 324 ILE A N 1
ATOM 2652 C CA . ILE A 1 324 ? -2.507 3.570 -12.808 1.00 84.94 324 ILE A CA 1
ATOM 2653 C C . ILE A 1 324 ? -2.890 3.673 -14.277 1.00 84.94 324 ILE A C 1
ATOM 2655 O O . ILE A 1 324 ? -3.513 4.628 -14.730 1.00 84.94 324 ILE A O 1
ATOM 2659 N N . LYS A 1 325 ? -2.571 2.617 -15.015 1.00 87.38 325 LYS A N 1
ATOM 2660 C CA . LYS A 1 325 ? -3.115 2.315 -16.330 1.00 87.38 325 LYS A CA 1
ATOM 2661 C C . LYS A 1 325 ? -3.643 0.876 -16.322 1.00 87.38 325 LYS A C 1
ATOM 2663 O O . LYS A 1 325 ? -2.826 -0.042 -16.199 1.00 87.38 325 LYS A O 1
ATOM 2668 N N . PRO A 1 326 ? -4.957 0.652 -16.478 1.00 89.31 326 PRO A N 1
ATOM 2669 C CA . PRO A 1 326 ? -5.497 -0.689 -16.664 1.00 89.31 326 PRO A CA 1
ATOM 2670 C C . PRO A 1 326 ? -4.894 -1.350 -17.908 1.00 89.31 326 PRO A C 1
ATOM 2672 O O . PRO A 1 326 ? -4.703 -0.713 -18.945 1.00 89.31 326 PRO A O 1
ATOM 2675 N N . ILE A 1 327 ? -4.565 -2.635 -17.801 1.00 91.81 327 ILE A N 1
ATOM 2676 C CA . ILE A 1 327 ? -4.170 -3.478 -18.944 1.00 91.81 327 ILE A CA 1
ATOM 2677 C C . ILE A 1 327 ? -5.092 -4.695 -19.104 1.00 91.81 327 ILE A C 1
ATOM 2679 O O . ILE A 1 327 ? -5.046 -5.376 -20.133 1.00 91.81 327 ILE A O 1
ATOM 2683 N N . LYS A 1 328 ? -5.963 -4.913 -18.114 1.00 91.12 328 LYS A N 1
ATOM 2684 C CA . LYS A 1 328 ? -7.145 -5.775 -18.104 1.00 91.12 328 LYS A CA 1
ATOM 2685 C C . LYS A 1 328 ? -8.272 -5.037 -17.381 1.00 91.12 328 LYS A C 1
ATOM 2687 O O . LYS A 1 328 ? -8.016 -4.045 -16.698 1.00 91.12 328 LYS A O 1
ATOM 2692 N N . ASP A 1 329 ? -9.489 -5.546 -17.514 1.00 89.25 329 ASP A N 1
ATOM 2693 C CA . ASP A 1 329 ? -10.604 -5.083 -16.694 1.00 89.25 329 ASP A CA 1
ATOM 2694 C C . ASP A 1 329 ? -10.323 -5.443 -15.227 1.00 89.25 329 ASP A C 1
ATOM 2696 O O . ASP A 1 329 ? -9.860 -6.550 -14.936 1.00 89.25 329 ASP A O 1
ATOM 2700 N N . VAL A 1 330 ? -10.531 -4.494 -14.315 1.00 87.50 330 VAL A N 1
ATOM 2701 C CA . VAL A 1 330 ? -10.128 -4.624 -12.910 1.00 87.50 330 VAL A CA 1
ATOM 2702 C C . VAL A 1 330 ? -11.055 -3.850 -11.984 1.00 87.50 330 VAL A C 1
ATOM 2704 O O . VAL A 1 330 ? -11.408 -2.704 -12.258 1.00 87.50 330 VAL A O 1
ATOM 2707 N N . ASN A 1 331 ? -11.393 -4.471 -10.855 1.00 87.12 331 ASN A N 1
ATOM 2708 C CA . ASN A 1 331 ? -12.084 -3.821 -9.751 1.00 87.12 331 ASN A CA 1
ATOM 2709 C C . ASN A 1 331 ? -11.065 -3.346 -8.715 1.00 87.12 331 ASN A C 1
ATOM 2711 O O . ASN A 1 331 ? -10.294 -4.147 -8.184 1.00 87.12 331 ASN A O 1
ATOM 2715 N N . ILE A 1 332 ? -11.076 -2.050 -8.426 1.00 85.19 332 ILE A N 1
ATOM 2716 C CA . ILE A 1 332 ? -10.218 -1.420 -7.426 1.00 85.19 332 ILE A CA 1
ATOM 2717 C C . ILE A 1 332 ? -11.107 -0.927 -6.306 1.00 85.19 332 ILE A C 1
ATOM 2719 O O . ILE A 1 332 ? -12.077 -0.210 -6.545 1.00 85.19 332 ILE A O 1
ATOM 2723 N N . SER A 1 333 ? -10.776 -1.320 -5.086 1.00 85.38 333 SER A N 1
ATOM 2724 C CA . SER A 1 333 ? -11.632 -1.093 -3.936 1.00 85.38 333 SER A CA 1
ATOM 2725 C C . SER A 1 333 ? -10.865 -0.618 -2.712 1.00 85.38 333 SER A C 1
ATOM 2727 O O . SER A 1 333 ? -9.662 -0.848 -2.554 1.00 85.38 333 SER A O 1
ATOM 2729 N N . TYR A 1 334 ? -11.601 0.044 -1.828 1.00 86.38 334 TYR A N 1
ATOM 2730 C CA . TYR A 1 334 ? -11.177 0.375 -0.478 1.00 86.38 334 TYR A CA 1
ATOM 2731 C C . TYR A 1 334 ? -12.376 0.294 0.476 1.00 86.38 334 TYR A C 1
ATOM 2733 O O . TYR A 1 334 ? -13.530 0.219 0.047 1.00 86.38 334 TYR A O 1
ATOM 2741 N N . ILE A 1 335 ? -12.107 0.265 1.775 1.00 88.88 335 ILE A N 1
ATOM 2742 C CA . ILE A 1 335 ? -13.112 0.129 2.829 1.00 88.88 335 ILE A CA 1
ATOM 2743 C C . ILE A 1 335 ? -13.246 1.450 3.577 1.00 88.88 335 ILE A C 1
ATOM 2745 O O . ILE A 1 335 ? -12.246 2.097 3.890 1.00 88.88 335 ILE A O 1
ATOM 2749 N N . VAL A 1 336 ? -14.483 1.810 3.906 1.00 90.25 336 VAL A N 1
ATOM 2750 C CA . VAL A 1 336 ? -14.811 2.902 4.820 1.00 90.25 336 VAL A CA 1
ATOM 2751 C C . VAL A 1 336 ? -15.553 2.330 6.018 1.00 90.25 336 VAL A C 1
ATOM 2753 O O . VAL A 1 336 ? -16.518 1.587 5.845 1.00 90.25 336 VAL A O 1
ATOM 2756 N N . ILE A 1 337 ? -15.108 2.686 7.219 1.00 91.38 337 ILE A N 1
ATOM 2757 C CA . ILE A 1 337 ? -15.809 2.444 8.480 1.00 91.38 337 ILE A CA 1
ATOM 2758 C C . ILE A 1 337 ? -16.249 3.796 9.030 1.00 91.38 337 ILE A C 1
ATOM 2760 O O . ILE A 1 337 ? -15.437 4.711 9.173 1.00 91.38 337 ILE A O 1
ATOM 2764 N N . GLU A 1 338 ? -17.527 3.907 9.363 1.00 90.56 338 GLU A N 1
ATOM 2765 C CA . GLU A 1 338 ? -18.089 5.055 10.069 1.00 90.56 338 GLU A CA 1
ATOM 2766 C C . GLU A 1 338 ? -17.906 4.824 11.575 1.00 90.56 338 GLU A C 1
ATOM 2768 O O . GLU A 1 338 ? -18.515 3.931 12.177 1.00 90.56 338 GLU A O 1
ATOM 2773 N N . ALA A 1 339 ? -17.002 5.589 12.182 1.00 89.06 339 ALA A N 1
ATOM 2774 C CA . ALA A 1 339 ? -16.656 5.463 13.589 1.00 89.06 339 ALA A CA 1
ATOM 2775 C C . ALA A 1 339 ? -16.131 6.787 14.149 1.00 89.06 339 ALA A C 1
ATOM 2777 O O . ALA A 1 339 ? -15.184 7.372 13.623 1.00 89.06 339 ALA A O 1
ATOM 2778 N N . GLU A 1 340 ? -16.712 7.216 15.266 1.00 90.00 340 GLU A N 1
ATOM 2779 C CA . GLU A 1 340 ? -16.137 8.282 16.077 1.00 90.00 340 GLU A CA 1
ATOM 2780 C C . GLU A 1 340 ? -14.874 7.776 16.769 1.00 90.00 340 GLU A C 1
ATOM 2782 O O . GLU A 1 340 ? -14.893 6.729 17.418 1.00 90.00 340 GLU A O 1
ATOM 2787 N N . THR A 1 341 ? -13.780 8.509 16.596 1.00 90.38 341 THR A N 1
ATOM 2788 C CA . THR A 1 341 ? -12.488 8.237 17.233 1.00 90.38 341 THR A CA 1
ATOM 2789 C C . THR A 1 341 ? -11.864 9.564 17.667 1.00 90.38 341 THR A C 1
ATOM 2791 O O . THR A 1 341 ? -12.334 10.634 17.272 1.00 90.38 341 THR A O 1
ATOM 2794 N N . GLY A 1 342 ? -10.845 9.530 18.525 1.00 86.19 342 GLY A N 1
ATOM 2795 C CA . GLY A 1 342 ? -10.105 10.707 18.989 1.00 86.19 342 GLY A CA 1
ATOM 2796 C C . GLY A 1 342 ? -8.673 10.794 18.456 1.00 86.19 342 GLY A C 1
ATOM 2797 O O . GLY A 1 342 ? -8.053 11.854 18.537 1.00 86.19 342 GLY A O 1
ATOM 2798 N N . SER A 1 343 ? -8.127 9.703 17.910 1.00 83.94 343 SER A N 1
ATOM 2799 C CA . SER A 1 343 ? -6.743 9.643 17.430 1.00 83.94 343 SER A CA 1
ATOM 2800 C C . SER A 1 343 ? -6.522 8.568 16.365 1.00 83.94 343 SER A C 1
ATOM 2802 O O . SER A 1 343 ? -7.312 7.637 16.221 1.00 83.94 343 SER A O 1
ATOM 2804 N N . TYR A 1 344 ? -5.379 8.639 15.672 1.00 85.25 344 TYR A N 1
ATOM 2805 C CA . TYR A 1 344 ? -4.967 7.605 14.718 1.00 85.25 344 TYR A CA 1
ATOM 2806 C C . TYR A 1 344 ? -4.840 6.214 15.364 1.00 85.25 344 TYR A C 1
ATOM 2808 O O . TYR A 1 344 ? -5.211 5.214 14.757 1.00 85.25 344 TYR A O 1
ATOM 2816 N N . LEU A 1 345 ? -4.303 6.129 16.588 1.00 83.88 345 LEU A N 1
ATOM 2817 C CA . LEU A 1 345 ? -4.100 4.845 17.273 1.00 83.88 345 LEU A CA 1
ATOM 2818 C C . LEU A 1 345 ? -5.428 4.198 17.668 1.00 83.88 345 LEU A C 1
ATOM 2820 O O . LEU A 1 345 ? -5.592 2.994 17.501 1.00 83.88 345 LEU A O 1
ATOM 2824 N N . GLU A 1 346 ? -6.382 5.004 18.126 1.00 88.31 346 GLU A N 1
ATOM 2825 C CA . GLU A 1 346 ? -7.737 4.540 18.417 1.00 88.31 346 GLU A CA 1
ATOM 2826 C C . GLU A 1 346 ? -8.448 4.072 17.141 1.00 88.31 346 GLU A C 1
ATOM 2828 O O . GLU A 1 346 ? -9.032 2.992 17.117 1.00 88.31 346 GLU A O 1
ATOM 2833 N N . ALA A 1 347 ? -8.323 4.819 16.040 1.00 90.38 347 ALA A N 1
ATOM 2834 C CA . ALA A 1 347 ? -8.826 4.385 14.740 1.00 90.38 347 ALA A CA 1
ATOM 2835 C C . ALA A 1 347 ? -8.202 3.061 14.278 1.00 90.38 347 ALA A C 1
ATOM 2837 O O . ALA A 1 347 ? -8.892 2.202 13.730 1.00 90.38 347 ALA A O 1
ATOM 2838 N N . LEU A 1 348 ? -6.909 2.861 14.533 1.00 86.69 348 LEU A N 1
ATOM 2839 C CA . LEU A 1 348 ? -6.234 1.610 14.218 1.00 86.69 348 LEU A CA 1
ATOM 2840 C C . LEU A 1 348 ? -6.766 0.439 15.054 1.00 86.69 348 LEU A C 1
ATOM 2842 O O . LEU A 1 348 ? -6.949 -0.660 14.533 1.00 86.69 348 LEU A O 1
ATOM 2846 N N . GLU A 1 349 ? -7.046 0.668 16.333 1.00 87.12 349 GLU A N 1
ATOM 2847 C CA . GLU A 1 349 ? -7.675 -0.329 17.194 1.00 87.12 349 GLU A CA 1
ATOM 2848 C C . GLU A 1 349 ? -9.086 -0.685 16.704 1.00 87.12 349 GLU A C 1
ATOM 2850 O O . GLU A 1 349 ? -9.392 -1.866 16.531 1.00 87.12 349 GLU A O 1
ATOM 2855 N N . VAL A 1 350 ? -9.912 0.317 16.381 1.00 90.44 350 VAL A N 1
ATOM 2856 C CA . VAL A 1 350 ? -11.251 0.108 15.803 1.00 90.44 350 VAL A CA 1
ATOM 2857 C C . VAL A 1 350 ? -11.169 -0.680 14.494 1.00 90.44 350 VAL A C 1
ATOM 2859 O O . VAL A 1 350 ? -11.977 -1.584 14.275 1.00 90.44 350 VAL A O 1
ATOM 2862 N N . TRP A 1 351 ? -10.186 -0.389 13.639 1.00 88.69 351 TRP A N 1
ATOM 2863 C CA . TRP A 1 351 ? -9.948 -1.132 12.402 1.00 88.69 351 TRP A CA 1
ATOM 2864 C C . TRP A 1 351 ? -9.602 -2.606 12.664 1.00 88.69 351 TRP A C 1
ATOM 2866 O O . TRP A 1 351 ? -10.208 -3.497 12.067 1.00 88.69 351 TRP A O 1
ATOM 2876 N N . HIS A 1 352 ? -8.678 -2.891 13.587 1.00 85.44 352 HIS A N 1
ATOM 2877 C CA . HIS A 1 352 ? -8.338 -4.273 13.946 1.00 85.44 352 HIS A CA 1
ATOM 2878 C C . HIS A 1 352 ? -9.526 -5.026 14.547 1.00 85.44 352 HIS A C 1
ATOM 2880 O O . HIS A 1 352 ? -9.752 -6.183 14.205 1.00 85.44 352 HIS A O 1
ATOM 2886 N N . GLN A 1 353 ? -10.318 -4.369 15.397 1.00 87.44 353 GLN A N 1
ATOM 2887 C CA . GLN A 1 353 ? -11.528 -4.949 15.982 1.00 87.44 353 GLN A CA 1
ATOM 2888 C C . GLN A 1 353 ? -12.650 -5.158 14.954 1.00 87.44 353 GLN A C 1
ATOM 2890 O O . GLN A 1 353 ? -13.510 -6.015 15.153 1.00 87.44 353 GLN A O 1
ATOM 2895 N N . ALA A 1 354 ? -12.669 -4.395 13.858 1.00 88.75 354 ALA A N 1
ATOM 2896 C CA . ALA A 1 354 ? -13.613 -4.609 12.765 1.00 88.75 354 ALA A CA 1
ATOM 2897 C C . ALA A 1 354 ? -13.287 -5.886 11.979 1.00 88.75 354 ALA A C 1
ATOM 2899 O O . ALA A 1 354 ? -14.212 -6.588 11.555 1.00 88.75 354 ALA A O 1
ATOM 2900 N N . PHE A 1 355 ? -11.993 -6.203 11.835 1.00 84.94 355 PHE A N 1
ATOM 2901 C CA . PHE A 1 355 ? -11.485 -7.327 11.041 1.00 84.94 355 PHE A CA 1
ATOM 2902 C C . PHE A 1 355 ? -10.491 -8.233 11.802 1.00 84.94 355 PHE A C 1
ATOM 2904 O O . PHE A 1 355 ? -9.397 -8.501 11.303 1.00 84.94 355 PHE A O 1
ATOM 2911 N N . PRO A 1 356 ? -10.853 -8.761 12.984 1.00 80.50 356 PRO A N 1
ATOM 2912 C CA . PRO A 1 356 ? -9.953 -9.560 13.821 1.00 80.50 356 PRO A CA 1
ATOM 2913 C C . PRO A 1 356 ? -9.544 -10.882 13.158 1.00 80.50 356 PRO A C 1
ATOM 2915 O O . PRO A 1 356 ? -8.504 -11.446 13.465 1.00 80.50 356 PRO A O 1
ATOM 2918 N N . ASP A 1 357 ? -10.323 -11.370 12.192 1.00 77.31 357 ASP A N 1
ATOM 2919 C CA . ASP A 1 357 ? -9.981 -12.587 11.451 1.00 77.31 357 ASP A CA 1
ATOM 2920 C C . ASP A 1 357 ? -8.765 -12.372 10.514 1.00 77.31 357 ASP A C 1
ATOM 2922 O O . ASP A 1 357 ? -8.145 -13.332 10.070 1.00 77.31 357 ASP A O 1
ATOM 2926 N N . LEU A 1 358 ? -8.397 -11.118 10.216 1.00 73.06 358 LEU A N 1
ATOM 2927 C CA . LEU A 1 358 ? -7.199 -10.769 9.435 1.00 73.06 358 LEU A CA 1
ATOM 2928 C C . LEU A 1 358 ? -5.979 -10.493 10.317 1.00 73.06 358 LEU A C 1
ATOM 2930 O O . LEU A 1 358 ? -4.839 -10.590 9.865 1.00 73.06 358 LEU A O 1
ATOM 2934 N N . TYR A 1 359 ? -6.241 -10.084 11.554 1.00 68.31 359 TYR A N 1
ATOM 2935 C CA . TYR A 1 359 ? -5.281 -9.544 12.498 1.00 68.31 359 TYR A CA 1
ATOM 2936 C C . TYR A 1 359 ? -5.497 -10.297 13.807 1.00 68.31 359 TYR A C 1
ATOM 2938 O O . TYR A 1 359 ? -6.448 -10.008 14.526 1.00 68.31 359 TYR A O 1
ATOM 2946 N N . GLY A 1 360 ? -4.677 -11.297 14.123 1.00 57.41 360 GLY A N 1
ATOM 2947 C CA . GLY A 1 360 ? -5.059 -12.175 15.238 1.00 57.41 360 GLY A CA 1
ATOM 2948 C C . GLY A 1 360 ? -4.310 -13.471 15.349 1.00 57.41 360 GLY A C 1
ATOM 2949 O O . GLY A 1 360 ? -4.146 -14.014 16.440 1.00 57.41 360 GLY A O 1
ATOM 2950 N N . ILE A 1 361 ? -3.931 -14.007 14.197 1.00 61.53 361 ILE A N 1
ATOM 2951 C CA . ILE A 1 361 ? -3.764 -15.442 14.063 1.00 61.53 361 ILE A CA 1
ATOM 2952 C C . ILE A 1 361 ? -2.273 -15.751 14.097 1.00 61.53 361 ILE A C 1
ATOM 2954 O O . ILE A 1 361 ? -1.604 -15.749 13.073 1.00 61.53 361 ILE A O 1
ATOM 2958 N N . ASN A 1 362 ? -1.756 -16.016 15.298 1.00 70.06 362 ASN A N 1
ATOM 2959 C CA . ASN A 1 362 ? -0.540 -16.809 15.455 1.00 70.06 362 ASN A CA 1
ATOM 2960 C C . ASN A 1 362 ? -0.937 -18.223 15.909 1.00 70.06 362 ASN A C 1
ATOM 2962 O O . ASN A 1 362 ? -0.945 -18.507 17.112 1.00 70.06 362 ASN A O 1
ATOM 2966 N N . PRO A 1 363 ? -1.272 -19.125 14.971 1.00 72.00 363 PRO A N 1
ATOM 2967 C CA . PRO A 1 363 ? -1.715 -20.477 15.300 1.00 72.00 363 PRO A CA 1
ATOM 2968 C C . PRO A 1 363 ? -0.565 -21.337 15.834 1.00 72.00 363 PRO A C 1
ATOM 2970 O O . PRO A 1 363 ? -0.785 -22.415 16.383 1.00 72.00 363 PRO A O 1
ATOM 2973 N N . TYR A 1 364 ? 0.671 -20.855 15.710 1.00 74.81 364 TYR A N 1
ATOM 2974 C CA . TYR A 1 364 ? 1.863 -21.515 16.220 1.00 74.81 364 TYR A CA 1
ATOM 2975 C C . TYR A 1 364 ? 2.211 -21.099 17.657 1.00 74.81 364 TYR A C 1
ATOM 2977 O O . TYR A 1 364 ? 3.061 -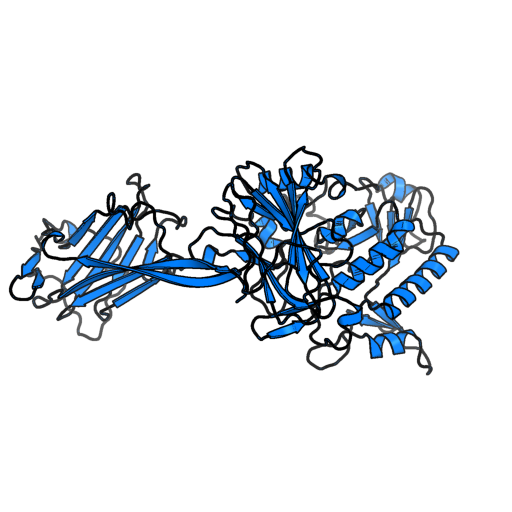21.728 18.292 1.00 74.81 364 TYR A O 1
ATOM 2985 N N . GLY A 1 365 ? 1.544 -20.069 18.190 1.00 67.88 365 GLY A N 1
ATOM 2986 C CA . GLY A 1 365 ? 1.798 -19.514 19.515 1.00 67.88 365 GLY A CA 1
ATOM 2987 C C . GLY A 1 365 ? 3.227 -18.986 19.690 1.00 67.88 365 GLY A C 1
ATOM 2988 O O . GLY A 1 365 ? 3.985 -18.792 18.735 1.00 67.88 365 GLY A O 1
ATOM 2989 N N . LYS A 1 366 ? 3.620 -18.755 20.946 1.00 67.44 366 LYS A N 1
ATOM 2990 C CA . LYS A 1 366 ? 5.000 -18.382 21.291 1.00 67.44 366 LYS A CA 1
ATOM 2991 C C . LYS A 1 366 ? 5.914 -19.583 21.064 1.00 67.44 366 LYS A C 1
ATOM 2993 O O . LYS A 1 366 ? 5.830 -20.578 21.785 1.00 67.44 366 LYS A O 1
ATOM 2998 N N . SER A 1 367 ? 6.772 -19.494 20.056 1.00 63.69 367 SER A N 1
ATOM 2999 C CA . SER A 1 367 ? 7.723 -20.542 19.696 1.00 63.69 367 SER A CA 1
ATOM 3000 C C . SER A 1 367 ? 8.998 -19.933 19.126 1.00 63.69 367 SER A C 1
ATOM 3002 O O . SER A 1 367 ? 8.967 -18.892 18.470 1.00 63.69 367 SER A O 1
ATOM 3004 N N . SER A 1 368 ? 10.131 -20.581 19.388 1.00 67.88 368 SER A N 1
ATOM 3005 C CA . SER A 1 368 ? 11.379 -20.264 18.700 1.00 67.88 368 SER A CA 1
ATOM 3006 C C . SER A 1 368 ? 11.426 -21.021 17.375 1.00 67.88 368 SER A C 1
ATOM 3008 O O . SER A 1 368 ? 11.012 -22.183 17.299 1.00 67.88 368 SER A O 1
ATOM 3010 N N . ILE A 1 369 ? 11.918 -20.350 16.334 1.00 72.62 369 ILE A N 1
ATOM 3011 C CA . ILE A 1 369 ? 12.116 -20.933 15.006 1.00 72.62 369 ILE A CA 1
ATOM 3012 C C . ILE A 1 369 ? 13.600 -21.251 14.839 1.00 72.62 369 ILE A C 1
ATOM 3014 O O . ILE A 1 369 ? 14.443 -20.369 15.010 1.00 72.62 369 ILE A O 1
ATOM 3018 N N . CYS A 1 370 ? 13.929 -22.490 14.471 1.00 72.62 370 CYS A N 1
ATOM 3019 C CA . CYS A 1 370 ? 15.286 -22.833 14.058 1.00 72.62 370 CYS A CA 1
ATOM 3020 C C . CYS A 1 370 ? 15.396 -22.825 12.537 1.00 72.62 370 CYS A C 1
ATOM 3022 O O . CYS A 1 370 ? 14.758 -23.628 11.854 1.00 72.62 370 CYS A O 1
ATOM 3024 N N . LYS A 1 371 ? 16.235 -21.930 12.013 1.00 73.31 371 LYS A N 1
ATOM 3025 C CA . LYS A 1 371 ? 16.557 -21.856 10.588 1.00 73.31 371 LYS A CA 1
ATOM 3026 C C . LYS A 1 371 ? 17.724 -22.783 10.266 1.00 73.31 371 LYS A C 1
ATOM 3028 O O . LYS A 1 371 ? 18.778 -22.668 10.884 1.00 73.31 371 LYS A O 1
ATOM 3033 N N . ASN A 1 372 ? 17.536 -23.657 9.278 1.00 68.94 372 ASN A N 1
ATOM 3034 C CA . ASN A 1 372 ? 18.534 -24.613 8.792 1.00 68.94 372 ASN A CA 1
ATOM 3035 C C . ASN A 1 372 ? 19.186 -25.437 9.920 1.00 68.94 372 ASN A C 1
ATOM 3037 O O . ASN A 1 372 ? 20.414 -25.413 10.061 1.00 68.94 372 ASN A O 1
ATOM 3041 N N . PRO A 1 373 ? 18.393 -26.147 10.748 1.00 66.75 373 PRO A N 1
ATOM 3042 C CA . PRO A 1 373 ? 18.945 -26.941 11.837 1.00 66.75 373 PRO A CA 1
ATOM 3043 C C . PRO A 1 373 ? 19.882 -28.016 11.280 1.00 66.75 373 PRO A C 1
ATOM 3045 O O . PRO A 1 373 ? 19.511 -28.786 10.393 1.00 66.75 373 PRO A O 1
ATOM 3048 N N . ASN A 1 374 ? 21.103 -28.066 11.816 1.00 61.94 374 ASN A N 1
ATOM 3049 C CA . ASN A 1 374 ? 22.031 -29.159 11.563 1.00 61.94 374 ASN A CA 1
ATOM 3050 C C . ASN A 1 374 ? 21.727 -30.314 12.530 1.00 61.94 374 ASN A C 1
ATOM 3052 O O . ASN A 1 374 ? 21.671 -30.115 13.746 1.00 61.94 374 ASN A O 1
ATOM 3056 N N . ILE A 1 375 ? 21.602 -31.514 11.966 1.00 56.97 375 ILE A N 1
ATOM 3057 C CA . ILE A 1 375 ? 21.374 -32.810 12.621 1.00 56.97 375 ILE A CA 1
ATOM 3058 C C . ILE A 1 375 ? 22.273 -33.000 13.844 1.00 56.97 375 ILE A C 1
ATOM 3060 O O . ILE A 1 375 ? 21.834 -33.507 14.871 1.00 56.97 375 ILE A O 1
ATOM 3064 N N . SER A 1 376 ? 23.534 -32.557 13.763 1.00 56.38 376 SER A N 1
ATOM 3065 C CA . SER A 1 376 ? 24.516 -32.771 14.832 1.00 56.38 376 SER A CA 1
ATOM 3066 C C . SER A 1 376 ? 24.177 -32.063 16.144 1.00 56.38 376 SER A C 1
ATOM 3068 O O . SER A 1 376 ? 24.702 -32.448 17.185 1.00 56.38 376 SER A O 1
ATOM 3070 N N . ASN A 1 377 ? 23.326 -31.034 16.103 1.00 54.78 377 ASN A N 1
ATOM 3071 C CA . ASN A 1 377 ? 23.023 -30.211 17.270 1.00 54.78 377 ASN A CA 1
ATOM 3072 C C . ASN A 1 377 ? 21.571 -30.359 17.735 1.00 54.78 377 ASN A C 1
ATOM 3074 O O . ASN A 1 377 ? 21.267 -29.921 18.839 1.00 54.78 377 ASN A O 1
ATOM 3078 N N . TRP A 1 378 ? 20.673 -30.965 16.949 1.00 64.12 378 TRP A N 1
ATOM 3079 C CA . TRP A 1 378 ? 19.268 -31.078 17.336 1.00 64.12 378 TRP A CA 1
ATOM 3080 C C . TRP A 1 378 ? 19.037 -32.228 18.319 1.00 64.12 378 TRP A C 1
ATOM 3082 O O . TRP A 1 378 ? 19.362 -33.379 18.044 1.00 64.12 378 TRP A O 1
ATOM 3092 N N . SER A 1 379 ? 18.440 -31.933 19.474 1.00 65.62 379 SER A N 1
ATOM 3093 C CA . SER A 1 379 ? 18.070 -32.942 20.470 1.00 65.62 379 SER A CA 1
ATOM 3094 C C . SER A 1 379 ? 16.750 -32.571 21.154 1.00 65.62 379 SER A C 1
ATOM 3096 O O . SER A 1 379 ? 16.392 -31.389 21.180 1.00 65.62 379 SER A O 1
ATOM 3098 N N . PRO A 1 380 ? 16.036 -33.533 21.772 1.00 68.94 380 PRO A N 1
ATOM 3099 C CA . PRO A 1 380 ? 14.841 -33.242 22.574 1.00 68.94 380 PRO A CA 1
ATOM 3100 C C . PRO A 1 380 ? 15.080 -32.189 23.672 1.00 68.94 380 PRO A C 1
ATOM 3102 O O . PRO A 1 380 ? 14.167 -31.466 24.073 1.00 68.94 380 PRO A O 1
ATOM 3105 N N . PHE A 1 381 ? 16.328 -32.061 24.131 1.00 67.62 381 PHE A N 1
ATOM 3106 C CA . PHE A 1 381 ? 16.758 -31.026 25.066 1.00 67.62 381 PHE A CA 1
ATOM 3107 C C . PHE A 1 381 ? 16.641 -29.608 24.484 1.00 67.62 381 PHE A C 1
ATOM 3109 O O . PHE A 1 381 ? 16.232 -28.697 25.195 1.00 67.62 381 PHE A O 1
ATOM 3116 N N . ILE A 1 382 ? 16.894 -29.405 23.185 1.00 65.94 382 ILE A N 1
ATOM 3117 C CA . ILE A 1 382 ? 16.723 -28.088 22.545 1.00 65.94 382 ILE A CA 1
ATOM 3118 C C . ILE A 1 382 ? 15.250 -27.680 22.489 1.00 65.94 382 ILE A C 1
ATOM 3120 O O . ILE A 1 382 ? 14.913 -26.522 22.742 1.00 65.94 382 ILE A O 1
ATOM 3124 N N . VAL A 1 383 ? 14.363 -28.632 22.195 1.00 64.69 383 VAL A N 1
ATOM 3125 C CA . VAL A 1 383 ? 12.914 -28.393 22.149 1.00 64.69 383 VAL A CA 1
ATOM 3126 C C . VAL A 1 383 ? 12.391 -28.005 23.534 1.00 64.69 383 VAL A C 1
ATOM 3128 O O . VAL A 1 383 ? 11.607 -27.064 23.654 1.00 64.69 383 VAL A O 1
ATOM 3131 N N . THR A 1 384 ? 12.851 -28.690 24.587 1.00 64.81 384 THR A N 1
ATOM 3132 C CA . THR A 1 384 ? 12.407 -28.443 25.968 1.00 64.81 384 THR A CA 1
ATOM 3133 C C . THR A 1 384 ? 13.044 -27.205 26.602 1.00 64.81 384 THR A C 1
ATOM 3135 O O . THR A 1 384 ? 12.334 -26.447 27.258 1.00 64.81 384 THR A O 1
ATOM 3138 N N . GLN A 1 385 ? 14.339 -26.949 26.389 1.00 60.88 385 GLN A N 1
ATOM 3139 C CA . GLN A 1 385 ? 15.048 -25.811 26.986 1.00 60.88 385 GLN A CA 1
ATOM 3140 C C . GLN A 1 385 ? 14.786 -24.488 26.254 1.00 60.88 385 GLN A C 1
ATOM 3142 O O . GLN A 1 385 ? 14.617 -23.457 26.902 1.00 60.88 385 GLN A O 1
ATOM 3147 N N . TYR A 1 386 ? 14.762 -24.502 24.917 1.00 57.72 386 TYR A N 1
ATOM 3148 C CA . TYR A 1 386 ? 14.668 -23.283 24.102 1.00 57.72 386 TYR A CA 1
ATOM 3149 C C . TYR A 1 386 ? 13.299 -23.101 23.439 1.00 57.72 386 TYR A C 1
ATOM 3151 O O . TYR A 1 386 ? 13.106 -22.140 22.702 1.00 57.72 386 TYR A O 1
ATOM 3159 N N . GLY A 1 387 ? 12.343 -24.010 23.665 1.00 64.38 387 GLY A N 1
ATOM 3160 C CA . GLY A 1 387 ? 10.994 -23.897 23.099 1.00 64.38 387 GLY A CA 1
ATOM 3161 C C . GLY A 1 387 ? 10.975 -23.916 21.568 1.00 64.38 387 GLY A C 1
ATOM 3162 O O . GLY A 1 387 ? 10.084 -23.327 20.948 1.00 64.38 387 GLY A O 1
ATOM 3163 N N . CYS A 1 388 ? 11.973 -24.555 20.954 1.00 69.19 388 CYS A N 1
ATOM 3164 C CA . CYS A 1 388 ? 12.142 -24.563 19.511 1.00 69.19 388 CYS A CA 1
ATOM 3165 C C . CYS A 1 388 ? 11.201 -25.589 18.873 1.00 69.19 388 CYS A C 1
ATOM 3167 O O . CYS A 1 388 ? 11.511 -26.776 18.801 1.00 69.19 388 CYS A O 1
ATOM 3169 N N . LYS A 1 389 ? 10.008 -25.128 18.487 1.00 75.56 389 LYS A N 1
ATOM 3170 C CA . LYS A 1 389 ? 8.895 -25.972 18.015 1.00 75.56 389 LYS A CA 1
ATOM 3171 C C . LYS A 1 389 ? 8.665 -25.883 16.509 1.00 75.56 389 LYS A C 1
ATOM 3173 O O . LYS A 1 389 ? 7.853 -26.640 15.986 1.00 75.56 389 LYS A O 1
ATOM 3178 N N . LEU A 1 390 ? 9.352 -24.973 15.822 1.00 80.38 390 LEU A N 1
ATOM 3179 C CA . LEU A 1 390 ? 9.192 -24.720 14.392 1.00 80.38 390 LEU A CA 1
ATOM 3180 C C . LEU A 1 390 ? 10.558 -24.809 13.702 1.00 80.38 390 LEU A C 1
ATOM 3182 O O . LEU A 1 390 ? 11.480 -24.066 14.048 1.00 80.38 390 LEU A O 1
ATOM 3186 N N . LEU A 1 391 ? 10.697 -25.701 12.724 1.00 79.88 391 LEU A N 1
ATOM 3187 C CA . LEU A 1 391 ? 11.911 -25.847 11.924 1.00 79.88 391 LEU A CA 1
ATOM 3188 C C . LEU A 1 391 ? 11.697 -25.271 10.542 1.00 79.88 391 LEU A C 1
ATOM 3190 O O . LEU A 1 391 ? 10.716 -25.571 9.870 1.00 79.88 391 LEU A O 1
ATOM 3194 N N . TRP A 1 392 ? 12.661 -24.486 10.093 1.00 84.69 392 TRP A N 1
ATOM 3195 C CA . TRP A 1 392 ? 12.649 -23.856 8.788 1.00 84.69 392 TRP A CA 1
ATOM 3196 C C . TRP A 1 392 ? 13.762 -24.451 7.934 1.00 84.69 392 TRP A C 1
ATOM 3198 O O . TRP A 1 392 ? 14.938 -24.338 8.281 1.00 84.69 392 TRP A O 1
ATOM 3208 N N . GLY A 1 393 ? 13.398 -25.050 6.799 1.00 80.12 393 GLY A N 1
ATOM 3209 C CA . GLY A 1 393 ? 14.363 -25.533 5.808 1.00 80.12 393 GLY A CA 1
ATOM 3210 C C . GLY A 1 393 ? 15.049 -26.854 6.168 1.00 80.12 393 GLY A C 1
ATOM 3211 O O . GLY A 1 393 ? 16.049 -27.199 5.545 1.00 80.12 393 GLY A O 1
ATOM 3212 N N . SER A 1 394 ? 14.531 -27.604 7.148 1.00 79.94 394 SER A N 1
ATOM 3213 C CA . SER A 1 394 ? 15.068 -28.927 7.482 1.00 79.94 394 SER A CA 1
ATOM 3214 C C . SER A 1 394 ? 14.426 -30.029 6.651 1.00 79.94 394 SER A C 1
ATOM 3216 O O . SER A 1 394 ? 13.211 -30.195 6.675 1.00 79.94 394 SER A O 1
ATOM 3218 N N . ASP A 1 395 ? 15.247 -30.825 5.971 1.00 83.56 395 ASP A N 1
ATOM 3219 C CA . ASP A 1 395 ? 14.810 -32.034 5.264 1.00 83.56 395 ASP A CA 1
ATOM 3220 C C . ASP A 1 395 ? 14.516 -33.211 6.225 1.00 83.56 395 ASP A C 1
ATOM 3222 O O . ASP A 1 395 ? 14.062 -34.266 5.772 1.00 83.56 395 ASP A O 1
ATOM 3226 N N . GLU A 1 396 ? 14.760 -33.047 7.530 1.00 79.75 396 GLU A N 1
ATOM 3227 C CA . GLU A 1 396 ? 14.619 -34.084 8.556 1.00 79.75 396 GLU A CA 1
ATOM 3228 C C . GLU A 1 396 ? 13.528 -33.768 9.570 1.00 79.75 396 GLU A C 1
ATOM 3230 O O . GLU A 1 396 ? 13.355 -32.616 9.962 1.00 79.75 396 GLU A O 1
ATOM 3235 N N . LYS A 1 397 ? 12.823 -34.806 10.034 1.00 79.25 397 LYS A N 1
ATOM 3236 C CA . LYS A 1 397 ? 11.778 -34.715 11.060 1.00 79.25 397 LYS A CA 1
ATOM 3237 C C . LYS A 1 397 ? 12.329 -34.911 12.459 1.00 79.25 397 LYS A C 1
ATOM 3239 O O . LYS A 1 397 ? 13.061 -35.864 12.708 1.00 79.25 397 LYS A O 1
ATOM 3244 N N . TYR A 1 398 ? 11.882 -34.057 13.375 1.00 78.19 398 TYR A N 1
ATOM 3245 C CA . TYR A 1 398 ? 12.245 -34.138 14.781 1.00 78.19 398 TYR A CA 1
ATOM 3246 C C . TYR A 1 398 ? 10.994 -34.146 15.651 1.00 78.19 398 TYR A C 1
ATOM 3248 O O . TYR A 1 398 ? 10.060 -33.365 15.452 1.00 78.19 398 TYR A O 1
ATOM 3256 N N . GLU A 1 399 ? 10.975 -35.051 16.624 1.00 80.88 399 GLU A N 1
ATOM 3257 C CA . GLU A 1 399 ? 9.845 -35.219 17.530 1.00 80.88 399 GLU A CA 1
ATOM 3258 C C . GLU A 1 399 ? 9.543 -33.919 18.295 1.00 80.88 399 GLU A C 1
ATOM 3260 O O . GLU A 1 399 ? 10.447 -33.229 18.768 1.00 80.88 399 GLU A O 1
ATOM 3265 N N . GLY A 1 400 ? 8.257 -33.570 18.395 1.00 79.38 400 GLY A N 1
ATOM 3266 C CA . GLY A 1 400 ? 7.803 -32.354 19.079 1.00 79.38 400 GLY A CA 1
ATOM 3267 C C . GLY A 1 400 ? 7.981 -31.051 18.289 1.00 79.38 400 GLY A C 1
ATOM 3268 O O . GLY A 1 400 ? 7.784 -29.976 18.860 1.00 79.38 400 GLY A O 1
ATOM 3269 N N . THR A 1 401 ? 8.326 -31.124 16.998 1.00 80.69 401 THR A N 1
ATOM 3270 C CA . THR A 1 401 ? 8.520 -29.954 16.125 1.00 80.69 401 THR A CA 1
ATOM 3271 C C . THR A 1 401 ? 7.646 -30.024 14.871 1.00 80.69 401 THR A C 1
ATOM 3273 O O . THR A 1 401 ? 7.329 -31.116 14.403 1.00 80.69 401 THR A O 1
ATOM 3276 N N . LYS A 1 402 ? 7.253 -28.860 14.336 1.00 85.38 402 LYS A N 1
ATOM 3277 C CA . LYS A 1 402 ? 6.664 -28.712 12.996 1.00 85.38 402 LYS A CA 1
ATOM 3278 C C . LYS A 1 402 ? 7.753 -28.293 12.008 1.00 85.38 402 LYS A C 1
ATOM 3280 O O . LYS A 1 402 ? 8.487 -27.340 12.269 1.00 85.38 402 LYS A O 1
ATOM 3285 N N . ASN A 1 403 ? 7.805 -28.939 10.854 1.00 86.19 403 ASN A N 1
ATOM 3286 C CA . ASN A 1 403 ? 8.787 -28.716 9.806 1.00 86.19 403 ASN A CA 1
ATOM 3287 C C . ASN A 1 403 ? 8.214 -27.960 8.619 1.00 86.19 403 ASN A C 1
ATOM 3289 O O . ASN A 1 403 ? 7.268 -28.405 7.977 1.00 86.19 403 ASN A O 1
ATOM 3293 N N . PHE A 1 404 ? 8.870 -26.874 8.242 1.00 89.12 404 PHE A N 1
ATOM 3294 C CA . PHE A 1 404 ? 8.455 -26.028 7.137 1.00 89.12 404 PHE A CA 1
ATOM 3295 C C . PHE A 1 404 ? 9.476 -26.081 6.009 1.00 89.12 404 PHE A C 1
ATOM 3297 O O . PHE A 1 404 ? 10.682 -25.910 6.219 1.00 89.12 404 PHE A O 1
ATOM 3304 N N . TYR A 1 405 ? 8.985 -26.280 4.788 1.00 90.75 405 TYR A N 1
ATOM 3305 C CA . TYR A 1 405 ? 9.816 -26.179 3.596 1.00 90.75 405 TYR A CA 1
ATOM 3306 C C . TYR A 1 405 ? 10.223 -24.725 3.365 1.00 90.75 405 TYR A C 1
ATOM 3308 O O . TYR A 1 405 ? 9.355 -23.866 3.216 1.00 90.75 405 TYR A O 1
ATOM 3316 N N . GLU A 1 406 ? 11.525 -24.460 3.266 1.00 90.88 406 GLU A N 1
ATOM 3317 C CA . GLU A 1 406 ? 12.019 -23.150 2.850 1.00 90.88 406 GLU A CA 1
ATOM 3318 C C . GLU A 1 406 ? 11.810 -22.954 1.343 1.00 90.88 406 GLU A C 1
ATOM 3320 O O . GLU A 1 406 ? 12.484 -23.557 0.500 1.00 90.88 406 GLU A O 1
ATOM 3325 N N . MET A 1 407 ? 10.889 -22.060 0.997 1.00 91.50 407 MET A N 1
ATOM 3326 C CA . MET A 1 407 ? 10.675 -21.587 -0.359 1.00 91.50 407 MET A CA 1
ATOM 3327 C C . MET A 1 407 ? 11.203 -20.164 -0.504 1.00 91.50 407 MET A C 1
ATOM 3329 O O . MET A 1 407 ? 10.782 -19.261 0.211 1.00 91.50 407 MET A O 1
ATOM 3333 N N . ASN A 1 408 ? 12.052 -19.944 -1.507 1.00 90.75 408 ASN A N 1
ATOM 3334 C CA . ASN A 1 408 ? 12.289 -18.606 -2.034 1.00 90.75 408 ASN A CA 1
ATOM 3335 C C . ASN A 1 408 ? 11.646 -18.498 -3.422 1.00 90.75 408 ASN A C 1
ATOM 3337 O O . ASN A 1 408 ? 12.233 -18.967 -4.404 1.00 90.75 408 ASN A O 1
ATOM 3341 N N . PRO A 1 409 ? 10.415 -17.974 -3.523 1.00 91.25 409 PRO A N 1
ATOM 3342 C CA . PRO A 1 409 ? 9.649 -18.092 -4.753 1.00 91.25 409 PRO A CA 1
ATOM 3343 C C . PRO A 1 409 ? 10.207 -17.199 -5.862 1.00 91.25 409 PRO A C 1
ATOM 3345 O O . PRO A 1 409 ? 10.205 -17.600 -7.026 1.00 91.25 409 PRO A O 1
ATOM 3348 N N . SER A 1 410 ? 10.737 -16.027 -5.506 1.00 89.56 410 SER A N 1
ATOM 3349 C CA . SER A 1 410 ? 11.248 -15.030 -6.453 1.00 89.56 410 SER A CA 1
ATOM 3350 C C . SER A 1 410 ? 12.680 -15.311 -6.912 1.00 89.56 410 SER A C 1
ATOM 3352 O O . SER A 1 410 ? 13.295 -14.4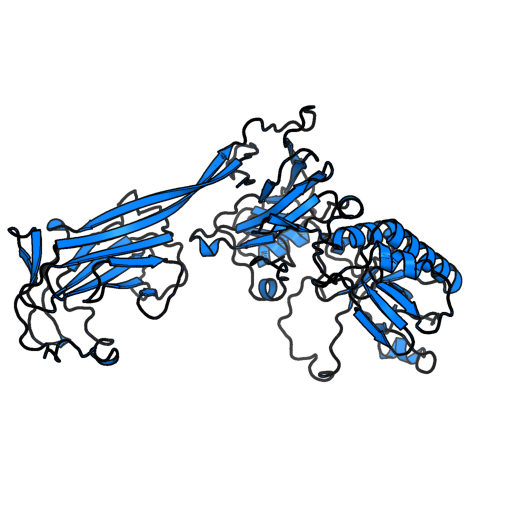57 -7.546 1.00 89.56 410 SER A O 1
ATOM 3354 N N . ILE A 1 411 ? 13.239 -16.485 -6.593 1.00 91.06 411 ILE A N 1
ATOM 3355 C CA . ILE A 1 411 ? 14.625 -16.830 -6.912 1.00 91.06 411 ILE A CA 1
ATOM 3356 C C . ILE A 1 411 ? 14.727 -18.130 -7.701 1.00 91.06 411 ILE A C 1
ATOM 3358 O O . ILE A 1 411 ? 14.186 -19.176 -7.330 1.00 91.06 411 ILE A O 1
ATOM 3362 N N . ILE A 1 412 ? 15.525 -18.068 -8.765 1.00 93.12 412 ILE A N 1
ATOM 3363 C CA . ILE A 1 412 ? 15.991 -19.222 -9.522 1.00 93.12 412 ILE A CA 1
ATOM 3364 C C . ILE A 1 412 ? 17.493 -19.391 -9.293 1.00 93.12 412 ILE A C 1
ATOM 3366 O O . ILE A 1 412 ? 18.309 -18.571 -9.715 1.00 93.12 412 ILE A O 1
ATOM 3370 N N . ARG A 1 413 ? 17.851 -20.497 -8.636 1.00 91.81 413 ARG A N 1
ATOM 3371 C CA . ARG A 1 413 ? 19.238 -20.896 -8.388 1.00 91.81 413 ARG A CA 1
ATOM 3372 C C . ARG A 1 413 ? 19.820 -21.615 -9.597 1.00 91.81 413 ARG A C 1
ATOM 3374 O O . ARG A 1 413 ? 19.257 -22.610 -10.055 1.00 91.81 413 ARG A O 1
ATOM 3381 N N . ILE A 1 414 ? 20.977 -21.161 -10.066 1.00 90.88 414 ILE A N 1
ATOM 3382 C CA . ILE A 1 414 ? 21.734 -21.796 -11.149 1.00 90.88 414 ILE A CA 1
ATOM 3383 C C . ILE A 1 414 ? 23.094 -22.228 -10.621 1.00 90.88 414 ILE A C 1
ATOM 3385 O O . ILE A 1 414 ? 23.888 -21.399 -10.185 1.00 90.88 414 ILE A O 1
ATOM 3389 N N . TYR A 1 415 ? 23.367 -23.529 -10.677 1.00 87.06 415 TYR A N 1
ATOM 3390 C CA . TYR A 1 415 ? 24.622 -24.106 -10.204 1.00 87.06 415 TYR A CA 1
ATOM 3391 C C . TYR A 1 415 ? 25.738 -23.950 -11.243 1.00 87.06 415 TYR A C 1
ATOM 3393 O O . TYR A 1 415 ? 25.560 -24.292 -12.417 1.00 87.06 415 TYR A O 1
ATOM 3401 N N . THR A 1 416 ? 26.901 -23.472 -10.795 1.00 76.31 416 THR A N 1
ATOM 3402 C CA . THR A 1 416 ? 28.067 -23.130 -11.633 1.00 76.31 416 THR A CA 1
ATOM 3403 C C . THR A 1 416 ? 28.693 -24.345 -12.319 1.00 76.31 416 THR A C 1
ATOM 3405 O O . THR A 1 416 ? 29.298 -24.202 -13.376 1.00 76.31 416 THR A O 1
ATOM 3408 N N . ASN A 1 417 ? 28.489 -25.551 -11.778 1.00 66.19 417 ASN A N 1
ATOM 3409 C CA . ASN A 1 417 ? 29.132 -26.785 -12.242 1.00 66.19 417 ASN A CA 1
ATOM 3410 C C . ASN A 1 417 ? 28.284 -27.621 -13.228 1.00 66.19 417 ASN A C 1
ATOM 3412 O O . ASN A 1 417 ? 28.501 -28.821 -13.400 1.00 66.19 417 ASN A O 1
ATOM 3416 N N . THR A 1 418 ? 27.276 -27.018 -13.868 1.00 58.19 418 THR A N 1
ATOM 3417 C CA . THR A 1 418 ? 26.425 -27.731 -14.832 1.00 58.19 418 THR A CA 1
ATOM 3418 C C . THR A 1 418 ? 27.034 -27.690 -16.234 1.00 58.19 418 THR A C 1
ATOM 3420 O O . THR A 1 418 ? 26.890 -26.729 -16.987 1.00 58.19 418 THR A O 1
ATOM 3423 N N . ASN A 1 419 ? 27.723 -28.770 -16.610 1.00 52.91 419 ASN A N 1
ATOM 3424 C CA . ASN A 1 419 ? 28.164 -29.007 -17.984 1.00 52.91 419 ASN A CA 1
ATOM 3425 C C . ASN A 1 419 ? 26.957 -28.984 -18.949 1.00 52.91 419 ASN A C 1
ATOM 3427 O O . ASN A 1 419 ? 26.210 -29.952 -19.053 1.00 52.91 419 ASN A O 1
ATOM 3431 N N . LYS A 1 420 ? 26.781 -27.858 -19.652 1.00 58.62 420 LYS A N 1
ATOM 3432 C CA . LYS A 1 420 ? 26.102 -27.689 -20.953 1.00 58.62 420 LYS A CA 1
ATOM 3433 C C . LYS A 1 420 ? 24.832 -28.538 -21.198 1.00 58.62 420 LYS A C 1
ATOM 3435 O O . LYS A 1 420 ? 24.861 -29.471 -21.993 1.00 58.62 420 LYS A O 1
ATOM 3440 N N . LYS A 1 421 ? 23.687 -28.113 -20.647 1.00 57.44 421 LYS A N 1
ATOM 3441 C CA . LYS A 1 421 ? 22.345 -28.173 -21.280 1.00 57.44 421 LYS A CA 1
ATOM 3442 C C . LYS A 1 421 ? 21.525 -26.980 -20.780 1.00 57.44 421 LYS A C 1
ATOM 3444 O O . LYS A 1 421 ? 21.649 -26.609 -19.617 1.00 57.44 421 LYS A O 1
ATOM 3449 N N . GLN A 1 422 ? 20.693 -26.380 -21.634 1.00 63.78 422 GLN A N 1
ATOM 3450 C CA . GLN A 1 422 ? 19.744 -25.353 -21.197 1.00 63.78 422 GLN A CA 1
ATOM 3451 C C . GLN A 1 422 ? 18.738 -26.010 -20.243 1.00 63.78 422 GLN A C 1
ATOM 3453 O O . GLN A 1 422 ? 17.899 -26.806 -20.659 1.00 63.78 422 GLN A O 1
ATOM 3458 N N . THR A 1 423 ? 18.881 -25.748 -18.947 1.00 84.12 423 THR A N 1
ATOM 3459 C CA . THR A 1 423 ? 17.959 -26.260 -17.931 1.00 84.12 423 THR A CA 1
ATOM 3460 C C . THR A 1 423 ? 16.694 -25.399 -17.875 1.00 84.12 423 THR A C 1
ATOM 3462 O O . THR A 1 423 ? 16.685 -24.262 -18.364 1.00 84.12 423 THR A O 1
ATOM 3465 N N . LYS A 1 424 ? 15.612 -25.913 -17.272 1.00 90.25 424 LYS A N 1
ATOM 3466 C CA . LYS A 1 424 ? 14.375 -25.132 -17.084 1.00 90.25 424 LYS A CA 1
ATOM 3467 C C . LYS A 1 424 ? 14.657 -23.848 -16.296 1.00 90.25 424 LYS A C 1
ATOM 3469 O O . LYS A 1 424 ? 14.092 -22.812 -16.622 1.00 90.25 424 LYS A O 1
ATOM 3474 N N . GLU A 1 425 ? 15.576 -23.895 -15.334 1.00 92.00 425 GLU A N 1
ATOM 3475 C CA . GLU A 1 425 ? 16.051 -22.752 -14.552 1.00 92.00 425 GLU A CA 1
ATOM 3476 C C . GLU A 1 425 ? 16.704 -21.681 -15.430 1.00 92.00 425 GLU A C 1
ATOM 3478 O O . GLU A 1 425 ? 16.368 -20.507 -15.303 1.00 92.00 425 GLU A O 1
ATOM 3483 N N . ASN A 1 426 ? 17.584 -22.067 -16.363 1.00 91.25 426 ASN A N 1
ATOM 3484 C CA . ASN A 1 426 ? 18.195 -21.112 -17.291 1.00 91.25 426 ASN A CA 1
ATOM 3485 C C . ASN A 1 426 ? 17.136 -20.416 -18.151 1.00 91.25 426 ASN A C 1
ATOM 3487 O O . ASN A 1 426 ? 17.143 -19.193 -18.238 1.00 91.25 426 ASN A O 1
ATOM 3491 N N . TYR A 1 427 ? 16.187 -21.178 -18.704 1.00 93.00 427 TYR A N 1
ATOM 3492 C CA . TYR A 1 427 ? 15.066 -20.619 -19.462 1.00 93.00 427 TYR A CA 1
ATOM 3493 C C . TYR A 1 427 ? 14.222 -19.642 -18.625 1.00 93.00 427 TYR A C 1
ATOM 3495 O O . TYR A 1 427 ? 13.901 -18.555 -19.099 1.00 93.00 427 TYR A O 1
ATOM 3503 N N . LEU A 1 428 ? 13.877 -19.999 -17.380 1.00 93.50 428 LEU A N 1
ATOM 3504 C CA . LEU A 1 428 ? 13.083 -19.131 -16.505 1.00 93.50 428 LEU A CA 1
ATOM 3505 C C . LEU A 1 428 ? 13.838 -17.849 -16.142 1.00 93.50 428 LEU A C 1
ATOM 3507 O O . LEU A 1 428 ? 13.247 -16.777 -16.194 1.00 93.50 428 LEU A O 1
ATOM 3511 N N . LYS A 1 429 ? 15.140 -17.938 -15.847 1.00 92.44 429 LYS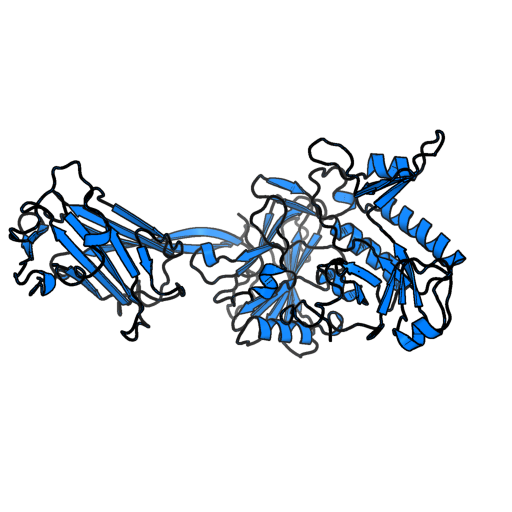 A N 1
ATOM 3512 C CA . LYS A 1 429 ? 15.998 -16.768 -15.619 1.00 92.44 429 LYS A CA 1
ATOM 3513 C C . LYS A 1 429 ? 16.088 -15.882 -16.864 1.00 92.44 429 LYS A C 1
ATOM 3515 O O . LYS A 1 429 ? 15.987 -14.670 -16.749 1.00 92.44 429 LYS A O 1
ATOM 3520 N N . ASP A 1 430 ? 16.303 -16.448 -18.047 1.00 90.38 430 ASP A N 1
ATOM 3521 C CA . ASP A 1 430 ? 16.471 -15.641 -19.262 1.00 90.38 430 ASP A CA 1
ATOM 3522 C C . ASP A 1 430 ? 15.167 -14.926 -19.659 1.00 90.38 430 ASP A C 1
ATOM 3524 O O . ASP A 1 430 ? 15.208 -13.784 -20.119 1.00 90.38 430 ASP A O 1
ATOM 3528 N N . LYS A 1 431 ? 14.015 -15.579 -19.447 1.00 90.50 431 LYS A N 1
ATOM 3529 C CA . LYS A 1 431 ? 12.690 -15.062 -19.822 1.00 90.50 431 LYS A CA 1
ATOM 3530 C C . LYS A 1 431 ? 12.056 -14.152 -18.765 1.00 90.50 431 LYS A C 1
ATOM 3532 O O . LYS A 1 431 ? 11.481 -13.134 -19.123 1.00 90.50 431 LYS A O 1
ATOM 3537 N N . TYR A 1 432 ? 12.148 -14.516 -17.487 1.00 90.44 432 TYR A N 1
ATOM 3538 C CA . TYR A 1 432 ? 11.485 -13.831 -16.365 1.00 90.44 432 TYR A CA 1
ATOM 3539 C C . TYR A 1 432 ? 12.468 -13.186 -15.386 1.00 90.44 432 TYR A C 1
ATOM 3541 O O . TYR A 1 432 ? 12.065 -12.748 -14.313 1.00 90.44 432 TYR A O 1
ATOM 3549 N N . GLY A 1 433 ? 13.760 -13.165 -15.713 1.00 90.00 433 GLY A N 1
ATOM 3550 C CA . GLY A 1 433 ? 14.781 -12.523 -14.897 1.00 90.00 433 GLY A CA 1
ATOM 3551 C C . GLY A 1 433 ? 14.519 -11.033 -14.749 1.00 90.00 433 GLY A C 1
ATOM 3552 O O . GLY A 1 433 ? 14.303 -10.320 -15.732 1.00 90.00 433 GLY A O 1
ATOM 3553 N N . VAL A 1 434 ? 14.573 -10.560 -13.508 1.00 85.88 434 VAL A N 1
ATOM 3554 C CA . VAL A 1 434 ? 14.450 -9.137 -13.200 1.00 85.88 434 VAL A CA 1
ATOM 3555 C C . VAL A 1 434 ? 15.753 -8.468 -13.594 1.00 85.88 434 VAL A C 1
ATOM 3557 O O . VAL A 1 434 ? 16.829 -8.910 -13.186 1.00 85.88 434 VAL A O 1
ATOM 3560 N N . LYS A 1 435 ? 15.659 -7.411 -14.397 1.00 83.19 435 LYS A N 1
ATOM 3561 C CA . LYS A 1 435 ? 16.819 -6.724 -14.963 1.00 83.19 435 LYS A CA 1
ATOM 3562 C C . LYS A 1 435 ? 17.068 -5.393 -14.266 1.00 83.19 435 LYS A C 1
ATOM 3564 O O . LYS A 1 435 ? 16.132 -4.679 -13.918 1.00 83.19 435 LYS A O 1
ATOM 3569 N N . ASP A 1 436 ? 18.338 -5.060 -14.083 1.00 76.75 436 ASP A N 1
ATOM 3570 C CA . ASP A 1 436 ? 18.763 -3.750 -13.604 1.00 76.75 436 ASP A CA 1
ATOM 3571 C C . ASP A 1 436 ? 18.691 -2.680 -14.714 1.00 76.75 436 ASP A C 1
ATOM 3573 O O . ASP A 1 436 ? 18.316 -2.942 -15.861 1.00 76.75 436 ASP A O 1
ATOM 3577 N N . LYS A 1 437 ? 19.107 -1.450 -14.387 1.00 72.56 437 LYS A N 1
ATOM 3578 C CA . LYS A 1 437 ? 19.164 -0.326 -15.340 1.00 72.56 437 LYS A CA 1
ATOM 3579 C C . LYS A 1 437 ? 20.104 -0.577 -16.533 1.00 72.56 437 LYS A C 1
ATOM 3581 O O . LYS A 1 437 ? 19.999 0.122 -17.535 1.00 72.56 437 LYS A O 1
ATOM 3586 N N . THR A 1 438 ? 21.014 -1.548 -16.435 1.00 81.56 438 THR A N 1
ATOM 3587 C CA . THR A 1 438 ? 21.951 -1.960 -17.495 1.00 81.56 438 THR A CA 1
ATOM 3588 C C . THR A 1 438 ? 21.457 -3.169 -18.296 1.00 81.56 438 THR A C 1
ATOM 3590 O O . THR A 1 438 ? 22.199 -3.705 -19.118 1.00 81.56 438 THR A O 1
ATOM 3593 N N . LEU A 1 439 ? 20.202 -3.588 -18.083 1.00 81.69 439 LEU A N 1
ATOM 3594 C CA . LEU A 1 439 ? 19.560 -4.751 -18.702 1.00 81.69 439 LEU A CA 1
ATOM 3595 C C . LEU A 1 439 ? 20.177 -6.103 -18.306 1.00 81.69 439 LEU A C 1
ATOM 3597 O O . LEU A 1 439 ? 19.922 -7.115 -18.966 1.00 81.69 439 LEU A O 1
ATOM 3601 N N . LYS A 1 440 ? 20.958 -6.153 -17.222 1.00 88.25 440 LYS A N 1
ATOM 3602 C CA . LYS A 1 440 ? 21.518 -7.397 -16.681 1.00 88.25 440 LYS A CA 1
ATOM 3603 C C . LYS A 1 440 ? 20.596 -7.980 -15.620 1.00 88.25 440 LYS A C 1
ATOM 3605 O O . LYS A 1 440 ? 20.021 -7.242 -14.829 1.00 88.25 440 LYS A O 1
ATOM 3610 N N . ASN A 1 441 ? 20.482 -9.308 -15.588 1.00 89.00 441 ASN A N 1
ATOM 3611 C CA . ASN A 1 441 ? 19.703 -9.992 -14.557 1.00 89.00 441 ASN A CA 1
ATOM 3612 C C . ASN A 1 441 ? 20.298 -9.729 -13.168 1.00 89.00 441 ASN A C 1
ATOM 3614 O O . ASN A 1 441 ? 21.505 -9.886 -12.970 1.00 89.00 441 ASN A O 1
ATOM 3618 N N . ILE A 1 442 ? 19.437 -9.377 -12.218 1.00 88.19 442 ILE A N 1
ATOM 3619 C CA . ILE A 1 442 ? 19.803 -9.112 -10.830 1.00 88.19 442 ILE A CA 1
ATOM 3620 C C . ILE A 1 442 ? 20.150 -10.433 -10.137 1.00 88.19 442 ILE A C 1
ATOM 3622 O O . ILE A 1 442 ? 19.393 -11.407 -10.194 1.00 88.19 442 ILE A O 1
ATOM 3626 N N . ILE A 1 443 ? 21.303 -10.445 -9.471 1.00 90.00 443 ILE A N 1
ATOM 3627 C CA . ILE A 1 443 ? 21.789 -11.557 -8.653 1.00 90.00 443 ILE A CA 1
ATOM 3628 C C . ILE A 1 443 ? 21.655 -11.139 -7.191 1.00 90.00 443 ILE A C 1
ATOM 3630 O O . ILE A 1 443 ? 22.192 -10.107 -6.794 1.00 90.00 443 ILE A O 1
ATOM 3634 N N . ILE A 1 444 ? 20.928 -11.931 -6.405 1.00 86.50 444 ILE A N 1
ATOM 3635 C CA . ILE A 1 444 ? 20.741 -11.697 -4.966 1.00 86.50 444 ILE A CA 1
ATOM 3636 C C . ILE A 1 444 ? 21.892 -12.303 -4.165 1.00 86.50 444 ILE A C 1
ATOM 3638 O O . ILE A 1 444 ? 22.285 -11.768 -3.134 1.00 86.50 444 ILE A O 1
ATOM 3642 N N . GLU A 1 445 ? 22.438 -13.419 -4.643 1.00 87.00 445 GLU A N 1
ATOM 3643 C CA . GLU A 1 445 ? 23.509 -14.140 -3.968 1.00 87.00 445 GLU A CA 1
ATOM 3644 C C . GLU A 1 445 ? 24.398 -14.845 -4.992 1.00 87.00 445 GLU A C 1
ATOM 3646 O O . GLU A 1 445 ? 23.909 -15.491 -5.924 1.00 87.00 445 GLU A O 1
ATOM 3651 N N . GLU A 1 446 ? 25.711 -14.727 -4.820 1.00 89.75 446 GLU A N 1
ATOM 3652 C CA . GLU A 1 446 ? 26.701 -15.425 -5.633 1.00 89.75 446 GLU A CA 1
ATOM 3653 C C . GLU A 1 446 ? 27.666 -16.172 -4.720 1.00 89.75 446 GLU A C 1
ATOM 3655 O O . GLU A 1 446 ? 28.300 -15.593 -3.840 1.00 89.75 446 GLU A O 1
ATOM 3660 N N . THR A 1 447 ? 27.773 -17.477 -4.945 1.00 87.00 447 THR A N 1
ATOM 3661 C CA . THR A 1 447 ? 28.725 -18.352 -4.268 1.00 87.00 447 THR A CA 1
ATOM 3662 C C . THR A 1 447 ? 29.583 -19.072 -5.303 1.00 87.00 447 THR A C 1
ATOM 3664 O O . THR A 1 447 ? 29.299 -19.054 -6.501 1.00 87.00 447 THR A O 1
ATOM 3667 N N . VAL A 1 448 ? 30.614 -19.783 -4.840 1.00 85.00 448 VAL A N 1
ATOM 3668 C CA . VAL A 1 448 ? 31.464 -20.621 -5.704 1.00 85.00 448 VAL A CA 1
ATOM 3669 C C . VAL A 1 448 ? 30.636 -21.654 -6.490 1.00 85.00 448 VAL A C 1
ATOM 3671 O O . VAL A 1 448 ? 30.964 -21.992 -7.627 1.00 85.00 448 VAL A O 1
ATOM 3674 N N . ASN A 1 449 ? 29.528 -22.126 -5.908 1.00 87.25 449 ASN A N 1
ATOM 3675 C CA . ASN A 1 449 ? 28.759 -23.259 -6.422 1.00 87.25 449 ASN A CA 1
ATOM 3676 C C . ASN A 1 449 ? 27.468 -22.861 -7.147 1.00 87.25 449 ASN A C 1
ATOM 3678 O O . ASN A 1 449 ? 26.917 -23.677 -7.891 1.00 87.25 449 ASN A O 1
ATOM 3682 N N . TYR A 1 450 ? 26.948 -21.652 -6.927 1.00 89.88 450 TYR A N 1
ATOM 3683 C CA . TYR A 1 450 ? 25.697 -21.210 -7.539 1.00 89.88 450 TYR A CA 1
ATOM 3684 C C . TYR A 1 450 ? 25.540 -19.689 -7.584 1.00 89.88 450 TYR A C 1
ATOM 3686 O O . TYR A 1 450 ? 26.176 -18.953 -6.833 1.00 89.88 450 TYR A O 1
ATOM 3694 N N . LYS A 1 451 ? 24.612 -19.245 -8.436 1.00 92.25 451 LYS A N 1
ATOM 3695 C CA . LYS A 1 451 ? 24.080 -17.880 -8.483 1.00 92.25 451 LYS A CA 1
ATOM 3696 C C . LYS A 1 451 ? 22.567 -17.907 -8.294 1.00 92.25 451 LYS A C 1
ATOM 3698 O O . LYS A 1 451 ? 21.882 -18.681 -8.968 1.00 92.25 451 LYS A O 1
ATOM 3703 N N . ASP A 1 452 ? 22.063 -17.052 -7.415 1.00 92.12 452 ASP A N 1
ATOM 3704 C CA . ASP A 1 452 ? 20.637 -16.874 -7.149 1.00 92.12 452 ASP A CA 1
ATOM 3705 C C . ASP A 1 452 ? 20.123 -15.654 -7.910 1.00 92.12 452 ASP A C 1
ATOM 3707 O O . ASP A 1 452 ? 20.396 -14.507 -7.550 1.00 92.12 452 ASP A O 1
ATOM 3711 N N . TYR A 1 453 ? 19.388 -15.918 -8.988 1.00 92.25 453 TYR A N 1
ATOM 3712 C CA . TYR A 1 453 ? 18.819 -14.887 -9.843 1.00 92.25 453 TYR A CA 1
ATOM 3713 C C . TYR A 1 453 ? 17.415 -14.522 -9.406 1.00 92.25 453 TYR A C 1
ATOM 3715 O O . TYR A 1 453 ? 16.587 -15.399 -9.157 1.00 92.25 453 TYR A O 1
ATOM 3723 N N . LEU A 1 454 ? 17.145 -13.226 -9.402 1.00 90.69 454 LEU A N 1
ATOM 3724 C CA . LEU A 1 454 ? 15.824 -12.689 -9.147 1.00 90.69 454 LEU A CA 1
ATOM 3725 C C . LEU A 1 454 ? 14.925 -12.867 -10.376 1.00 90.69 454 LEU A C 1
ATOM 3727 O O . LEU A 1 454 ? 15.340 -12.563 -11.498 1.00 90.69 454 LEU A O 1
ATOM 3731 N N . VAL A 1 455 ? 13.696 -13.336 -10.172 1.00 90.12 455 VAL A N 1
ATOM 3732 C CA . VAL A 1 455 ? 12.707 -13.533 -11.239 1.00 90.12 455 VAL A CA 1
ATOM 3733 C C . VAL A 1 455 ? 11.348 -12.946 -10.874 1.00 90.12 455 VAL A C 1
ATOM 3735 O O . VAL A 1 455 ? 10.970 -12.873 -9.704 1.00 90.12 455 VAL A O 1
ATOM 3738 N N . ASP A 1 456 ? 10.597 -12.546 -11.892 1.00 88.00 456 ASP A N 1
ATOM 3739 C CA . ASP A 1 456 ? 9.184 -12.219 -11.764 1.00 88.00 456 ASP A CA 1
ATOM 3740 C C . ASP A 1 456 ? 8.359 -13.487 -11.500 1.00 88.00 456 ASP A C 1
ATOM 3742 O O . ASP A 1 456 ? 8.531 -14.512 -12.163 1.00 88.00 456 ASP A O 1
ATOM 3746 N N . LEU A 1 457 ? 7.415 -13.412 -10.559 1.00 88.94 457 LEU A N 1
ATOM 3747 C CA . LEU A 1 457 ? 6.513 -14.511 -10.190 1.00 88.94 457 LEU A CA 1
ATOM 3748 C C . LEU A 1 457 ? 5.377 -14.705 -11.207 1.00 88.94 457 LEU A C 1
ATOM 3750 O O . LEU A 1 457 ? 4.197 -14.654 -10.869 1.00 88.94 457 LEU A O 1
ATOM 3754 N N . ALA A 1 458 ? 5.734 -14.903 -12.475 1.00 89.56 458 ALA A N 1
ATOM 3755 C CA . ALA A 1 458 ? 4.788 -15.229 -13.536 1.00 89.56 458 ALA A CA 1
ATOM 3756 C C . ALA A 1 458 ? 4.299 -16.678 -13.402 1.00 89.56 458 ALA A C 1
ATOM 3758 O O . ALA A 1 458 ? 4.960 -17.505 -12.779 1.00 89.56 458 ALA A O 1
ATOM 3759 N N . ASP A 1 459 ? 3.189 -17.015 -14.059 1.00 91.38 459 ASP A N 1
ATOM 3760 C CA . ASP A 1 459 ? 2.549 -18.338 -13.969 1.00 91.38 459 ASP A CA 1
ATOM 3761 C C . ASP A 1 459 ? 3.524 -19.497 -14.218 1.00 91.38 459 ASP A C 1
ATOM 3763 O O . ASP A 1 459 ? 3.578 -20.435 -13.433 1.00 91.38 459 ASP A O 1
ATOM 3767 N N . GLU A 1 460 ? 4.387 -19.393 -15.236 1.00 93.38 460 GLU A N 1
ATOM 3768 C CA . GLU A 1 460 ? 5.397 -20.424 -15.523 1.00 93.38 460 GLU A CA 1
ATOM 3769 C C . GLU A 1 460 ? 6.454 -20.579 -14.407 1.00 93.38 460 GLU A C 1
ATOM 3771 O O . GLU A 1 460 ? 6.996 -21.673 -14.220 1.00 93.38 460 GLU A O 1
ATOM 3776 N N . VAL A 1 461 ? 6.780 -19.495 -13.691 1.00 93.69 461 VAL A N 1
ATOM 3777 C CA . VAL A 1 461 ? 7.711 -19.502 -12.549 1.00 93.69 461 VAL A CA 1
ATOM 3778 C C . VAL A 1 461 ? 7.011 -20.068 -11.317 1.00 93.69 461 VAL A C 1
ATOM 3780 O O . VAL A 1 461 ? 7.570 -20.949 -10.664 1.00 93.69 461 VAL A O 1
ATOM 3783 N N . ILE A 1 462 ? 5.780 -19.630 -11.037 1.00 93.94 462 ILE A N 1
ATOM 3784 C CA . ILE A 1 462 ? 4.942 -20.162 -9.954 1.00 93.94 462 ILE A CA 1
ATOM 3785 C C . ILE A 1 462 ? 4.768 -21.674 -10.126 1.00 93.94 462 ILE A C 1
ATOM 3787 O O . ILE A 1 462 ? 5.091 -22.427 -9.211 1.00 93.94 462 ILE A O 1
ATOM 3791 N N . ASP A 1 463 ? 4.374 -22.142 -11.311 1.00 95.25 463 ASP A N 1
ATOM 3792 C CA . ASP A 1 463 ? 4.213 -23.568 -11.616 1.00 95.25 463 ASP A CA 1
ATOM 3793 C C . ASP A 1 463 ? 5.494 -24.368 -11.367 1.00 95.25 463 ASP A C 1
ATOM 3795 O O . ASP A 1 463 ? 5.459 -25.502 -10.881 1.00 95.25 463 ASP A O 1
ATOM 3799 N N . TYR A 1 464 ? 6.646 -23.791 -11.712 1.00 95.56 464 TYR A N 1
ATOM 3800 C CA . TYR A 1 464 ? 7.938 -24.410 -11.454 1.00 95.56 464 TYR A CA 1
ATOM 3801 C C . TYR A 1 464 ? 8.222 -24.525 -9.948 1.00 95.56 464 TYR A C 1
ATOM 3803 O O . TYR A 1 464 ? 8.602 -25.607 -9.485 1.00 95.56 464 TYR A O 1
ATOM 3811 N N . GLN A 1 465 ? 7.990 -23.456 -9.178 1.00 94.50 465 GLN A N 1
ATOM 3812 C CA . GLN A 1 465 ? 8.172 -23.465 -7.723 1.00 94.50 465 GLN A CA 1
ATOM 3813 C C . GLN A 1 465 ? 7.214 -24.450 -7.041 1.00 94.50 465 GLN A C 1
ATOM 3815 O O . GLN A 1 465 ? 7.648 -25.228 -6.190 1.00 94.50 465 GLN A O 1
ATOM 3820 N N . LEU A 1 466 ? 5.948 -24.498 -7.467 1.00 94.94 466 LEU A N 1
ATOM 3821 C CA . LEU A 1 466 ? 4.947 -25.441 -6.964 1.00 94.94 466 LEU A CA 1
ATOM 3822 C C . LEU A 1 466 ? 5.338 -26.894 -7.253 1.00 94.94 466 LEU A C 1
ATOM 3824 O O . LEU A 1 466 ? 5.316 -27.730 -6.353 1.00 94.94 466 LEU A O 1
ATOM 3828 N N . LYS A 1 467 ? 5.774 -27.214 -8.478 1.00 94.12 467 LYS A N 1
ATOM 3829 C CA . LYS A 1 467 ? 6.244 -28.572 -8.819 1.00 94.12 467 LYS A CA 1
ATOM 3830 C C . LYS A 1 467 ? 7.439 -28.992 -7.969 1.00 94.12 467 LYS A C 1
ATOM 3832 O O . LYS A 1 467 ? 7.491 -30.127 -7.491 1.00 94.12 467 LYS A O 1
ATOM 3837 N N . LYS A 1 468 ? 8.400 -28.086 -7.768 1.00 91.69 468 LYS A N 1
ATOM 3838 C CA . LYS A 1 468 ? 9.558 -28.326 -6.897 1.00 91.69 468 LYS A CA 1
ATOM 3839 C C . LYS A 1 468 ? 9.112 -28.574 -5.455 1.00 91.69 468 LYS A C 1
ATOM 3841 O O . LYS A 1 468 ? 9.602 -29.516 -4.832 1.00 91.69 468 LYS A O 1
ATOM 3846 N N . TYR A 1 469 ? 8.176 -27.765 -4.968 1.00 92.44 469 TYR A N 1
ATOM 3847 C CA . TYR A 1 469 ? 7.599 -27.886 -3.640 1.00 92.44 469 TYR A CA 1
ATOM 3848 C C . TYR A 1 469 ? 6.884 -29.218 -3.428 1.00 92.44 469 TYR A C 1
ATOM 3850 O O . TYR A 1 469 ? 7.298 -29.981 -2.562 1.00 92.44 469 TYR A O 1
ATOM 3858 N N . PHE A 1 470 ? 5.888 -29.560 -4.247 1.00 93.00 470 PHE A N 1
ATOM 3859 C CA . PHE A 1 470 ? 5.119 -30.795 -4.065 1.00 93.00 470 PHE A CA 1
ATOM 3860 C C . PHE A 1 470 ? 5.997 -32.048 -4.165 1.00 93.00 470 PHE A C 1
ATOM 3862 O O . PHE A 1 470 ? 5.816 -32.993 -3.398 1.00 93.00 470 PHE A O 1
ATOM 3869 N N . ARG A 1 471 ? 7.031 -32.038 -5.023 1.00 91.62 471 ARG A N 1
ATOM 3870 C CA . ARG A 1 471 ? 8.029 -33.121 -5.066 1.00 91.62 471 ARG A CA 1
ATOM 3871 C C . ARG A 1 471 ? 8.789 -33.263 -3.744 1.00 91.62 471 ARG A C 1
ATOM 3873 O O . ARG A 1 471 ? 9.087 -34.375 -3.322 1.00 91.62 471 ARG A O 1
ATOM 3880 N N . ARG A 1 472 ? 9.155 -32.140 -3.122 1.00 89.81 472 ARG A N 1
ATOM 3881 C CA . ARG A 1 472 ? 9.864 -32.098 -1.837 1.00 89.81 472 ARG A CA 1
ATOM 3882 C C . ARG A 1 472 ? 8.935 -32.472 -0.681 1.00 89.81 472 ARG A C 1
ATOM 3884 O O . ARG A 1 472 ? 9.340 -33.283 0.145 1.00 89.81 472 ARG A O 1
ATOM 3891 N N . LYS A 1 473 ? 7.694 -31.978 -0.674 1.00 89.56 473 LYS A N 1
ATOM 3892 C CA . LYS A 1 473 ? 6.670 -32.321 0.319 1.00 89.56 473 LYS A CA 1
ATOM 3893 C C . LYS A 1 473 ? 6.412 -33.818 0.386 1.00 89.56 473 LYS A C 1
ATOM 3895 O O . LYS A 1 473 ? 6.442 -34.369 1.474 1.00 89.56 473 LYS A O 1
ATOM 3900 N N . LEU A 1 474 ? 6.260 -34.493 -0.752 1.00 87.00 474 LEU A N 1
ATOM 3901 C CA . LEU A 1 474 ? 6.069 -35.948 -0.771 1.00 87.00 474 LEU A CA 1
ATOM 3902 C C . LEU A 1 474 ? 7.267 -36.729 -0.211 1.00 87.00 474 LEU A C 1
ATOM 3904 O O . LEU A 1 474 ? 7.096 -37.834 0.283 1.00 87.00 474 LEU A O 1
ATOM 3908 N N . LYS A 1 475 ? 8.480 -36.175 -0.311 1.00 89.81 475 LYS A N 1
ATOM 3909 C CA . LYS A 1 475 ? 9.706 -36.849 0.128 1.00 89.81 475 LYS A CA 1
ATOM 3910 C C . LYS A 1 475 ? 10.011 -36.637 1.614 1.00 89.81 475 LYS A C 1
ATOM 3912 O O . LYS A 1 475 ? 10.523 -37.549 2.249 1.00 89.81 475 LYS A O 1
ATOM 3917 N N . HIS A 1 476 ? 9.772 -35.432 2.123 1.00 86.44 476 HIS A N 1
ATOM 3918 C CA . HIS A 1 476 ? 10.183 -35.014 3.470 1.00 86.44 476 HIS A CA 1
ATOM 3919 C C . HIS A 1 476 ? 8.997 -34.763 4.413 1.00 86.44 476 HIS A C 1
ATOM 3921 O O . HIS A 1 476 ? 9.201 -34.512 5.596 1.00 86.44 476 HIS A O 1
ATOM 3927 N N . GLU A 1 477 ? 7.767 -34.841 3.892 1.00 86.75 477 GLU A N 1
ATOM 3928 C CA . GLU A 1 477 ? 6.513 -34.722 4.637 1.00 86.75 477 GLU A CA 1
ATOM 3929 C C . GLU A 1 477 ? 6.445 -33.465 5.530 1.00 86.75 477 GLU A C 1
ATOM 3931 O O . GLU A 1 477 ? 6.137 -33.562 6.717 1.00 86.75 477 GLU A O 1
ATOM 3936 N N . TYR A 1 478 ? 6.760 -32.291 4.971 1.00 88.88 478 TYR A N 1
ATOM 3937 C CA . TYR A 1 478 ? 6.677 -31.013 5.693 1.00 88.88 478 TYR A CA 1
ATOM 3938 C C . TYR A 1 478 ? 5.251 -30.712 6.182 1.00 88.88 478 TYR A C 1
ATOM 3940 O O . TYR A 1 478 ? 4.275 -30.978 5.475 1.00 88.88 478 TYR A O 1
ATOM 3948 N N . ASP A 1 479 ? 5.168 -30.066 7.343 1.00 87.19 479 ASP A N 1
ATOM 3949 C CA . ASP A 1 479 ? 3.944 -29.589 7.995 1.00 87.19 479 ASP A CA 1
ATOM 3950 C C . ASP A 1 479 ? 3.430 -28.265 7.409 1.00 87.19 479 ASP A C 1
ATOM 3952 O O . ASP A 1 479 ? 2.272 -27.907 7.608 1.00 87.19 479 ASP A O 1
ATOM 3956 N N . GLY A 1 480 ? 4.275 -27.534 6.679 1.00 89.44 480 GLY A N 1
ATOM 3957 C CA . GLY A 1 480 ? 3.882 -26.291 6.026 1.00 89.44 480 GLY A CA 1
ATOM 3958 C C . GLY A 1 480 ? 4.981 -25.670 5.172 1.00 89.44 480 GLY A C 1
ATOM 3959 O O . GLY A 1 480 ? 5.981 -26.310 4.819 1.00 89.44 480 GLY A O 1
ATOM 3960 N N . ILE A 1 481 ? 4.786 -24.399 4.825 1.00 91.75 481 ILE A N 1
ATOM 3961 C CA . ILE A 1 481 ? 5.701 -23.635 3.973 1.00 91.75 481 ILE A CA 1
ATOM 3962 C C . ILE A 1 481 ? 6.205 -22.404 4.711 1.00 91.75 481 ILE A C 1
ATOM 3964 O O . ILE A 1 481 ? 5.445 -21.651 5.323 1.00 91.75 481 ILE A O 1
ATOM 3968 N N . ALA A 1 482 ? 7.511 -22.208 4.607 1.00 89.75 482 ALA A N 1
ATOM 3969 C CA . ALA A 1 482 ? 8.215 -21.046 5.085 1.00 89.75 482 ALA A CA 1
ATOM 3970 C C . ALA A 1 482 ? 8.767 -20.252 3.897 1.00 89.75 482 ALA A C 1
ATOM 3972 O O . ALA A 1 482 ? 9.521 -20.788 3.085 1.00 89.75 482 ALA A O 1
ATOM 3973 N N . ILE A 1 483 ? 8.388 -18.983 3.766 1.00 90.06 483 ILE A N 1
ATOM 3974 C CA . ILE A 1 483 ? 8.751 -18.142 2.624 1.00 90.06 483 ILE A CA 1
ATOM 3975 C C . ILE A 1 483 ? 9.876 -17.195 3.023 1.00 90.06 483 ILE A C 1
ATOM 3977 O O . ILE A 1 483 ? 9.675 -16.269 3.813 1.00 90.06 483 ILE A O 1
ATOM 3981 N N . SER A 1 484 ? 11.065 -17.418 2.462 1.00 86.25 484 SER A N 1
ATOM 3982 C CA . SER A 1 484 ? 12.209 -16.532 2.677 1.00 86.25 484 SER A CA 1
ATOM 3983 C C . SER A 1 484 ? 12.121 -15.291 1.803 1.00 86.25 484 SER A C 1
ATOM 3985 O O . SER A 1 484 ? 11.610 -15.337 0.679 1.00 86.25 484 SER A O 1
ATOM 3987 N N . ARG A 1 485 ? 12.673 -14.183 2.314 1.00 77.88 485 ARG A N 1
ATOM 3988 C CA . ARG A 1 485 ? 12.713 -12.886 1.624 1.00 77.88 485 ARG A CA 1
ATOM 3989 C C . ARG A 1 485 ? 11.318 -12.433 1.134 1.00 77.88 485 ARG A C 1
ATOM 3991 O O . ARG A 1 485 ? 11.156 -12.004 -0.009 1.00 77.88 485 ARG A O 1
ATOM 3998 N N . PHE A 1 486 ? 10.301 -12.584 1.986 1.00 80.06 486 PHE A N 1
ATOM 3999 C CA . PHE A 1 486 ? 8.889 -12.367 1.645 1.00 80.06 486 PHE A CA 1
ATOM 4000 C C . PHE A 1 486 ? 8.574 -10.907 1.303 1.00 80.06 486 PHE A C 1
ATOM 4002 O O . PHE A 1 486 ? 7.750 -10.620 0.435 1.00 80.06 486 PHE A O 1
ATOM 4009 N N . ASP A 1 487 ? 9.258 -9.980 1.962 1.00 70.38 487 ASP A N 1
ATOM 4010 C CA . ASP A 1 487 ? 9.098 -8.543 1.790 1.00 70.38 487 ASP A CA 1
ATOM 4011 C C . ASP A 1 487 ? 10.008 -7.944 0.712 1.00 70.38 487 ASP A C 1
ATOM 4013 O O . ASP A 1 487 ? 10.122 -6.720 0.630 1.00 70.38 487 ASP A O 1
ATOM 4017 N N . LEU A 1 488 ? 10.620 -8.768 -0.152 1.00 72.94 488 LEU A N 1
ATOM 4018 C CA . LEU A 1 488 ? 11.328 -8.266 -1.328 1.00 72.94 488 LEU A CA 1
ATOM 4019 C C . LEU A 1 488 ? 10.375 -7.450 -2.202 1.00 72.94 488 LEU A C 1
ATOM 4021 O O . LEU A 1 488 ? 9.498 -7.980 -2.887 1.00 72.94 488 LEU A O 1
ATOM 4025 N N . ARG A 1 489 ? 10.592 -6.135 -2.198 1.00 67.38 489 ARG A N 1
ATOM 4026 C CA . ARG A 1 489 ? 9.911 -5.181 -3.067 1.00 67.38 489 ARG A CA 1
ATOM 4027 C C . ARG A 1 489 ? 10.891 -4.680 -4.107 1.00 67.38 489 ARG A C 1
ATOM 4029 O O . ARG A 1 489 ? 11.962 -4.178 -3.781 1.00 67.38 489 ARG A O 1
ATOM 4036 N N . TYR A 1 490 ? 10.500 -4.773 -5.364 1.00 68.75 490 TYR A N 1
ATOM 4037 C CA . TYR A 1 490 ? 11.165 -4.072 -6.447 1.00 68.75 490 TYR A CA 1
ATOM 4038 C C . TYR A 1 490 ? 10.133 -3.742 -7.514 1.00 68.75 490 TYR A C 1
ATOM 4040 O O . TYR A 1 490 ? 9.196 -4.495 -7.763 1.00 68.75 490 TYR A O 1
ATOM 4048 N N . MET A 1 491 ? 10.290 -2.574 -8.117 1.00 67.50 491 MET A N 1
ATOM 4049 C CA . MET A 1 491 ? 9.460 -2.126 -9.226 1.00 67.50 491 MET A CA 1
ATOM 4050 C C . MET A 1 491 ? 10.285 -2.320 -10.491 1.00 67.50 491 MET A C 1
ATOM 4052 O O . MET A 1 491 ? 11.395 -1.796 -10.589 1.00 67.50 491 MET A O 1
ATOM 4056 N N . ASN A 1 492 ? 9.780 -3.119 -11.432 1.00 64.62 492 ASN A N 1
ATOM 4057 C CA . ASN A 1 492 ? 10.456 -3.359 -12.704 1.00 64.62 492 ASN A CA 1
ATOM 4058 C C . ASN A 1 492 ? 9.905 -2.408 -13.774 1.00 64.62 492 ASN A C 1
ATOM 4060 O O . ASN A 1 492 ? 8.691 -2.269 -13.924 1.00 64.62 492 ASN A O 1
ATOM 4064 N N . TYR A 1 493 ? 10.802 -1.780 -14.536 1.00 66.56 493 TYR A N 1
ATOM 4065 C CA . TYR A 1 493 ? 10.446 -0.927 -15.674 1.00 66.56 493 TYR A CA 1
ATOM 4066 C C . TYR A 1 493 ? 10.265 -1.728 -16.975 1.00 66.56 493 TYR A C 1
ATOM 4068 O O . TYR A 1 493 ? 9.781 -1.181 -17.967 1.00 66.56 493 TYR A O 1
ATOM 4076 N N . ASN A 1 494 ? 10.612 -3.025 -16.993 1.00 70.19 494 ASN A N 1
ATOM 4077 C CA . ASN A 1 494 ? 10.226 -3.900 -18.095 1.00 70.19 494 ASN A CA 1
ATOM 4078 C C . ASN A 1 494 ? 8.768 -4.344 -17.928 1.00 70.19 494 ASN A C 1
ATOM 4080 O O . ASN A 1 494 ? 8.460 -5.172 -17.081 1.00 70.19 494 ASN A O 1
ATOM 4084 N N . THR A 1 495 ? 7.877 -3.819 -18.766 1.00 75.31 495 THR A N 1
ATOM 4085 C CA . THR A 1 495 ? 6.438 -4.129 -18.729 1.00 75.31 495 THR A CA 1
ATOM 4086 C C . THR A 1 495 ? 6.017 -5.226 -19.710 1.00 75.31 495 THR A C 1
ATOM 4088 O O . THR A 1 495 ? 4.828 -5.519 -19.809 1.00 75.31 495 THR A O 1
ATOM 4091 N N . GLU A 1 496 ? 6.972 -5.866 -20.395 1.00 79.06 496 GLU A N 1
ATOM 4092 C CA . GLU A 1 496 ? 6.741 -6.911 -21.407 1.00 79.06 496 GLU A CA 1
ATOM 4093 C C . GLU A 1 496 ? 5.858 -8.065 -20.905 1.00 79.06 496 GLU A C 1
ATOM 4095 O O . GLU A 1 496 ? 5.078 -8.619 -21.675 1.00 79.06 496 GLU A O 1
ATOM 4100 N N . TYR A 1 497 ? 5.938 -8.392 -19.611 1.00 76.56 497 TYR A N 1
ATOM 4101 C CA . TYR A 1 497 ? 5.186 -9.486 -18.983 1.00 76.56 497 TYR A CA 1
ATOM 4102 C C . TYR A 1 497 ? 4.191 -9.018 -17.920 1.00 76.56 497 TYR A C 1
ATOM 4104 O O . TYR A 1 497 ? 3.682 -9.832 -17.146 1.00 76.56 497 TYR A O 1
ATOM 4112 N N . ALA A 1 498 ? 3.915 -7.714 -17.853 1.00 81.75 498 ALA A N 1
ATOM 4113 C CA . ALA A 1 498 ? 3.076 -7.152 -16.802 1.00 81.75 498 ALA A CA 1
ATOM 4114 C C . ALA A 1 498 ? 1.662 -7.748 -16.803 1.00 81.75 498 ALA A C 1
ATOM 4116 O O . ALA A 1 498 ? 1.109 -8.014 -15.742 1.00 81.75 498 ALA A O 1
ATOM 4117 N N . ASP A 1 499 ? 1.105 -8.038 -17.980 1.00 82.62 499 ASP A N 1
ATOM 4118 C CA . ASP A 1 499 ? -0.222 -8.637 -18.140 1.00 82.62 499 ASP A CA 1
ATOM 4119 C C . ASP A 1 499 ? -0.330 -10.057 -17.563 1.00 82.62 499 ASP A C 1
ATOM 4121 O O . ASP A 1 499 ? -1.434 -10.523 -17.274 1.00 82.62 499 ASP A O 1
ATOM 4125 N N . LYS A 1 500 ? 0.793 -10.751 -17.358 1.00 82.38 500 LYS A N 1
ATOM 4126 C CA . LYS A 1 500 ? 0.837 -12.050 -16.672 1.00 82.38 500 LYS A CA 1
ATOM 4127 C C . LYS A 1 500 ? 0.873 -11.916 -15.152 1.00 82.38 500 LYS A C 1
ATOM 4129 O O . LYS A 1 500 ? 0.551 -12.877 -14.464 1.00 82.38 500 LYS A O 1
ATOM 4134 N N . LEU A 1 501 ? 1.261 -10.752 -14.637 1.00 81.38 501 LEU A N 1
ATOM 4135 C CA . LEU A 1 501 ? 1.546 -10.527 -13.218 1.00 81.38 501 LEU A CA 1
ATOM 4136 C C . LEU A 1 501 ? 0.470 -9.691 -12.529 1.00 81.38 501 LEU A C 1
ATOM 4138 O O . LEU A 1 501 ? 0.156 -9.933 -11.369 1.00 81.38 501 LEU A O 1
ATOM 4142 N N . THR A 1 502 ? -0.095 -8.717 -13.236 1.00 87.31 502 THR A N 1
ATOM 4143 C CA . THR A 1 502 ? -1.023 -7.722 -12.696 1.00 87.31 502 THR A CA 1
ATOM 4144 C C . THR A 1 502 ? -2.062 -7.324 -13.752 1.00 87.31 502 THR A C 1
ATOM 4146 O O . THR A 1 502 ? -1.771 -7.348 -14.952 1.00 87.31 502 THR A O 1
ATOM 4149 N N . PRO A 1 503 ? -3.291 -6.943 -13.361 1.00 89.69 503 PRO A N 1
ATOM 4150 C CA . PRO A 1 503 ? -4.267 -6.389 -14.295 1.00 89.69 503 PRO A CA 1
ATOM 4151 C C . PRO A 1 503 ? -4.060 -4.888 -14.573 1.00 89.69 503 PRO A C 1
ATOM 4153 O O . PRO A 1 503 ? -4.735 -4.328 -15.439 1.00 89.69 503 PRO A O 1
ATOM 4156 N N . TYR A 1 504 ? -3.121 -4.226 -13.888 1.00 89.31 504 TYR A N 1
ATOM 4157 C CA . TYR A 1 504 ? -2.846 -2.795 -14.044 1.00 89.31 504 TYR A CA 1
ATOM 4158 C C . TYR A 1 504 ? -1.346 -2.472 -13.955 1.00 89.31 504 TYR A C 1
ATOM 4160 O O . TYR A 1 504 ? -0.580 -3.162 -13.289 1.00 89.31 504 TYR A O 1
ATOM 4168 N N . LEU A 1 505 ? -0.927 -1.382 -14.596 1.00 88.75 505 LEU A N 1
ATOM 4169 C CA . LEU A 1 505 ? 0.402 -0.788 -14.442 1.00 88.75 505 LEU A CA 1
ATOM 4170 C C . LEU A 1 505 ? 0.321 0.419 -13.512 1.00 88.75 505 LEU A C 1
ATOM 4172 O O . LEU A 1 505 ? -0.590 1.227 -13.646 1.00 88.75 505 LEU A O 1
ATOM 4176 N N . LEU A 1 506 ? 1.294 0.582 -12.627 1.00 85.56 506 LEU A N 1
ATOM 4177 C CA . LEU A 1 506 ? 1.541 1.815 -11.886 1.00 85.56 506 LEU A CA 1
ATOM 4178 C C . LEU A 1 506 ? 2.283 2.809 -12.788 1.00 85.56 506 LEU A C 1
ATOM 4180 O O . LEU A 1 506 ? 3.069 2.402 -13.641 1.00 85.56 506 LEU A O 1
ATOM 4184 N N . CYS A 1 507 ? 2.028 4.106 -12.626 1.00 82.12 507 CYS A N 1
ATOM 4185 C CA . CYS A 1 507 ? 2.659 5.172 -13.411 1.00 82.12 507 CYS A CA 1
ATOM 4186 C C . CYS A 1 507 ? 3.257 6.240 -12.489 1.00 82.12 507 CYS A C 1
ATOM 4188 O O . CYS A 1 507 ? 2.510 6.843 -11.723 1.00 82.12 507 CYS A O 1
ATOM 4190 N N . ASP A 1 508 ? 4.567 6.482 -12.534 1.00 75.56 508 ASP A N 1
ATOM 4191 C CA . ASP A 1 508 ? 5.184 7.561 -11.742 1.00 75.56 508 ASP A CA 1
ATOM 4192 C C . ASP A 1 508 ? 4.895 8.971 -12.300 1.00 75.56 508 ASP A C 1
ATOM 4194 O O . ASP A 1 508 ? 4.079 9.150 -13.216 1.00 75.56 508 ASP A O 1
ATOM 4198 N N . GLU A 1 509 ? 5.513 9.980 -11.676 1.00 69.31 509 GLU A N 1
ATOM 4199 C CA . GLU A 1 509 ? 5.403 11.396 -12.053 1.00 69.31 509 GLU A CA 1
ATOM 4200 C C . GLU A 1 509 ? 5.974 11.685 -13.451 1.00 69.31 509 GLU A C 1
ATOM 4202 O O . GLU A 1 509 ? 5.528 12.623 -14.107 1.00 69.31 509 GLU A O 1
ATOM 4207 N N . GLU A 1 510 ? 6.899 10.852 -13.939 1.00 72.25 510 GLU A N 1
ATOM 4208 C CA . GLU A 1 510 ? 7.509 10.943 -15.272 1.00 72.25 510 GLU A CA 1
ATOM 4209 C C . GLU A 1 510 ? 6.797 10.048 -16.307 1.00 72.25 510 GLU A C 1
ATOM 4211 O O . GLU A 1 510 ? 7.344 9.755 -17.371 1.00 72.25 510 GLU A O 1
ATOM 4216 N N . ASP A 1 511 ? 5.585 9.574 -15.995 1.00 71.94 511 ASP A N 1
ATOM 4217 C CA . ASP A 1 511 ? 4.799 8.645 -16.818 1.00 71.94 511 ASP A CA 1
ATOM 4218 C C . ASP A 1 511 ? 5.474 7.285 -17.094 1.00 71.94 511 ASP A C 1
ATOM 4220 O O . ASP A 1 511 ? 5.006 6.508 -17.942 1.00 71.94 511 ASP A O 1
ATOM 4224 N N . LYS A 1 512 ? 6.526 6.920 -16.349 1.00 80.62 512 LYS A N 1
ATOM 4225 C CA . LYS A 1 512 ? 7.129 5.590 -16.460 1.00 80.62 512 LYS A CA 1
ATOM 4226 C C . LYS A 1 512 ? 6.202 4.562 -15.839 1.00 80.62 512 LYS A C 1
ATOM 4228 O O . LYS A 1 512 ? 5.678 4.726 -14.736 1.00 80.62 512 LYS A O 1
ATOM 4233 N N . LYS A 1 513 ? 6.015 3.472 -16.577 1.00 85.62 513 LYS A N 1
ATOM 4234 C CA . LYS A 1 513 ? 5.126 2.376 -16.203 1.00 85.62 513 LYS A CA 1
ATOM 4235 C C . LYS A 1 513 ? 5.905 1.263 -15.533 1.00 85.62 513 LYS A C 1
ATOM 4237 O O . LYS A 1 513 ? 6.976 0.890 -16.003 1.00 85.62 513 LYS A O 1
ATOM 4242 N N . TYR A 1 514 ? 5.322 0.705 -14.488 1.00 83.56 514 TYR A N 1
ATOM 4243 C CA . TYR A 1 514 ? 5.877 -0.427 -13.762 1.00 83.56 514 TYR A CA 1
ATOM 4244 C C . TYR A 1 514 ? 4.755 -1.240 -13.111 1.00 83.56 514 TYR A C 1
ATOM 4246 O O . TYR A 1 514 ? 3.584 -0.868 -13.172 1.00 83.56 514 TYR A O 1
ATOM 4254 N N . TYR A 1 515 ? 5.095 -2.362 -12.491 1.00 82.25 515 TYR A N 1
ATOM 4255 C CA . TYR A 1 515 ? 4.169 -3.146 -11.677 1.00 82.25 515 TYR A CA 1
ATOM 4256 C C . TYR A 1 515 ? 4.847 -3.610 -10.390 1.00 82.25 515 TYR A C 1
ATOM 4258 O O . TYR A 1 515 ? 6.076 -3.646 -10.300 1.00 82.25 515 TYR A O 1
ATOM 4266 N N . SER A 1 516 ? 4.032 -3.971 -9.399 1.00 79.62 516 SER A N 1
ATOM 4267 C CA . SER A 1 516 ? 4.513 -4.591 -8.168 1.00 79.62 516 SER A CA 1
ATOM 4268 C C . SER A 1 516 ? 4.572 -6.108 -8.332 1.00 79.62 516 SER A C 1
ATOM 4270 O O . SER A 1 516 ? 3.563 -6.749 -8.640 1.00 79.62 516 SER A O 1
ATOM 4272 N N . ILE A 1 517 ? 5.744 -6.695 -8.079 1.00 76.81 517 ILE A N 1
ATOM 4273 C CA . ILE A 1 517 ? 5.950 -8.157 -8.019 1.00 76.81 517 ILE A CA 1
ATOM 4274 C C . ILE A 1 517 ? 5.002 -8.804 -7.001 1.00 76.81 517 ILE A C 1
ATOM 4276 O O . ILE A 1 517 ? 4.641 -9.971 -7.153 1.00 76.81 517 ILE A O 1
ATOM 4280 N N . GLN A 1 518 ? 4.604 -8.065 -5.961 1.00 81.44 518 GLN A N 1
ATOM 4281 C CA . GLN A 1 518 ? 3.793 -8.575 -4.857 1.00 81.44 518 GLN A CA 1
ATOM 4282 C C . GLN A 1 518 ? 2.463 -9.184 -5.333 1.00 81.44 518 GLN A C 1
ATOM 4284 O O . GLN A 1 518 ? 1.944 -10.086 -4.678 1.00 81.44 518 GLN A O 1
ATOM 4289 N N . CYS A 1 519 ? 1.970 -8.807 -6.520 1.00 84.06 519 CYS A N 1
ATOM 4290 C CA . CYS A 1 519 ? 0.835 -9.471 -7.168 1.00 84.06 519 CYS A CA 1
ATOM 4291 C C . CYS A 1 519 ? 1.074 -10.979 -7.377 1.00 84.06 519 CYS A C 1
ATOM 4293 O O . CYS A 1 519 ? 0.206 -11.800 -7.078 1.00 84.06 519 CYS A O 1
ATOM 4295 N N . GLY A 1 520 ? 2.267 -11.362 -7.840 1.00 86.88 520 GLY A N 1
ATOM 4296 C CA . GLY A 1 520 ? 2.631 -12.764 -8.033 1.00 86.88 520 GLY A CA 1
ATOM 4297 C C . GLY A 1 520 ? 2.820 -13.514 -6.711 1.00 86.88 520 GLY A C 1
ATOM 4298 O O . GLY A 1 520 ? 2.466 -14.689 -6.624 1.00 86.88 520 GLY A O 1
ATOM 4299 N N . MET A 1 521 ? 3.281 -12.831 -5.654 1.00 88.69 521 MET A N 1
ATOM 4300 C CA . MET A 1 521 ? 3.322 -13.412 -4.306 1.00 88.69 521 MET A CA 1
ATOM 4301 C C . MET A 1 521 ? 1.905 -13.718 -3.812 1.00 88.69 521 MET A C 1
ATOM 4303 O O . MET A 1 521 ? 1.646 -14.841 -3.395 1.00 88.69 521 MET A O 1
ATOM 4307 N N . LEU A 1 522 ? 0.959 -12.778 -3.944 1.00 88.50 522 LEU A N 1
ATOM 4308 C CA . LEU A 1 522 ? -0.445 -12.990 -3.558 1.00 88.50 522 LEU A CA 1
ATOM 4309 C C . LEU A 1 522 ? -1.046 -14.204 -4.272 1.00 88.50 522 LEU A C 1
ATOM 4311 O O . LEU A 1 522 ? -1.688 -15.046 -3.645 1.00 88.50 522 LEU A O 1
ATOM 4315 N N . LYS A 1 523 ? -0.782 -14.325 -5.579 1.00 89.31 523 LYS A N 1
ATOM 4316 C CA . LYS A 1 523 ? -1.206 -15.477 -6.381 1.00 89.31 523 LYS A CA 1
ATOM 4317 C C . LYS A 1 523 ? -0.612 -16.791 -5.867 1.00 89.31 523 LYS A C 1
ATOM 4319 O O . LYS A 1 523 ? -1.340 -17.773 -5.754 1.00 89.31 523 LYS A O 1
ATOM 4324 N N . LEU A 1 524 ? 0.678 -16.814 -5.535 1.00 91.31 524 LEU A N 1
ATOM 4325 C CA . LEU A 1 524 ? 1.336 -17.994 -4.973 1.00 91.31 524 LEU A CA 1
ATOM 4326 C C . LEU A 1 524 ? 0.735 -18.397 -3.617 1.00 91.31 524 LEU A C 1
ATOM 4328 O O . LEU A 1 524 ? 0.413 -19.570 -3.435 1.00 91.31 524 LEU A O 1
ATOM 4332 N N . LEU A 1 525 ? 0.553 -17.445 -2.692 1.00 90.31 525 LEU A N 1
ATOM 4333 C CA . LEU A 1 525 ? -0.006 -17.719 -1.360 1.00 90.31 525 LEU A CA 1
ATOM 4334 C C . LEU A 1 525 ? -1.384 -18.371 -1.455 1.00 90.31 525 LEU A C 1
ATOM 4336 O O . LEU A 1 525 ? -1.649 -19.351 -0.768 1.00 90.31 525 LEU A O 1
ATOM 4340 N N . LYS A 1 526 ? -2.237 -17.894 -2.366 1.00 88.50 526 LYS A N 1
ATOM 4341 C CA . LYS A 1 526 ? -3.551 -18.495 -2.621 1.00 88.50 526 LYS A CA 1
ATOM 4342 C C . LYS A 1 526 ? -3.482 -19.951 -3.055 1.00 88.50 526 LYS A C 1
ATOM 4344 O O . LYS A 1 526 ? -4.258 -20.768 -2.574 1.00 88.50 526 LYS A O 1
ATOM 4349 N N . LEU A 1 527 ? -2.575 -20.264 -3.979 1.00 91.19 527 LEU A N 1
ATOM 4350 C CA . LEU A 1 527 ? -2.410 -21.623 -4.499 1.00 91.19 527 LEU A CA 1
ATOM 4351 C C . LEU A 1 527 ? -1.876 -22.582 -3.429 1.00 91.19 527 LEU A C 1
ATOM 4353 O O . LEU A 1 527 ? -2.147 -23.777 -3.490 1.00 91.19 527 LEU A O 1
ATOM 4357 N N . LEU A 1 528 ? -1.135 -22.055 -2.455 1.00 90.44 528 LEU A N 1
ATOM 4358 C CA . LEU A 1 528 ? -0.550 -22.819 -1.358 1.00 90.44 528 LEU A CA 1
ATOM 4359 C C . LEU A 1 528 ? -1.408 -22.834 -0.087 1.00 90.44 528 LEU A C 1
ATOM 4361 O O . LEU A 1 528 ? -1.137 -23.634 0.802 1.00 90.44 528 LEU A O 1
ATOM 4365 N N . TYR A 1 529 ? -2.431 -21.981 0.021 1.00 87.19 529 TYR A N 1
ATOM 4366 C CA . TYR A 1 529 ? -3.186 -21.788 1.263 1.00 87.19 529 TYR A CA 1
ATOM 4367 C C . TYR A 1 529 ? -3.826 -23.084 1.776 1.00 87.19 529 TYR A C 1
ATOM 4369 O O . TYR A 1 529 ? -3.755 -23.381 2.963 1.00 87.19 529 TYR A O 1
ATOM 4377 N N . GLY A 1 530 ? -4.365 -23.913 0.874 1.00 85.31 530 GLY A N 1
ATOM 4378 C CA . GLY A 1 530 ? -4.930 -25.217 1.244 1.00 85.31 530 GLY A CA 1
ATOM 4379 C C . GLY A 1 530 ? -3.906 -26.216 1.800 1.00 85.31 530 GLY A C 1
ATOM 4380 O O . GLY A 1 530 ? -4.289 -27.196 2.429 1.00 85.31 530 GLY A O 1
ATOM 4381 N N . ASP A 1 531 ? -2.615 -25.974 1.579 1.00 87.06 531 ASP A N 1
ATOM 4382 C CA . ASP A 1 531 ? -1.519 -26.827 2.026 1.00 87.06 531 ASP A CA 1
ATOM 4383 C C . ASP A 1 531 ? -0.890 -26.350 3.354 1.00 87.06 531 ASP A C 1
ATOM 4385 O O . ASP A 1 531 ? -0.252 -27.121 4.068 1.00 87.06 531 ASP A O 1
ATOM 4389 N N . SER A 1 532 ? -1.111 -25.086 3.723 1.00 84.56 532 SER A N 1
ATOM 4390 C CA . SER A 1 532 ? -0.709 -24.490 5.004 1.00 84.56 532 SER A CA 1
ATOM 4391 C C . SER A 1 532 ? -1.901 -23.749 5.630 1.00 84.56 532 SER A C 1
ATOM 4393 O O . SER A 1 532 ? -1.918 -22.518 5.632 1.00 84.56 532 SER A O 1
ATOM 4395 N N . PRO A 1 533 ? -2.912 -24.478 6.147 1.00 77.38 533 PRO A N 1
ATOM 4396 C CA . PRO A 1 533 ? -4.149 -23.881 6.666 1.00 77.38 533 PRO A CA 1
ATOM 4397 C C . PRO A 1 533 ? -3.924 -23.020 7.918 1.00 77.38 533 PRO A C 1
ATOM 4399 O O . PRO A 1 533 ? -4.651 -22.056 8.137 1.00 77.38 533 PRO A O 1
ATOM 4402 N N . ASP A 1 534 ? -2.871 -23.317 8.686 1.00 79.75 534 ASP A N 1
ATOM 4403 C CA . ASP A 1 534 ? -2.386 -22.510 9.816 1.00 79.75 534 ASP A CA 1
ATOM 4404 C C . ASP A 1 534 ? -1.557 -21.284 9.341 1.00 79.75 534 ASP A C 1
ATOM 4406 O O . ASP A 1 534 ? -0.870 -20.625 10.118 1.00 79.75 534 ASP A O 1
ATOM 4410 N N . GLY A 1 535 ? -1.562 -20.971 8.044 1.00 86.19 535 GLY A N 1
ATOM 4411 C CA . GLY A 1 535 ? -0.818 -19.858 7.459 1.00 86.19 535 GLY A CA 1
ATOM 4412 C C . GLY A 1 535 ? 0.682 -20.118 7.287 1.00 86.19 535 GLY A C 1
ATOM 4413 O O . GLY A 1 535 ? 1.266 -21.066 7.813 1.00 86.19 535 GLY A O 1
ATOM 4414 N N . PHE A 1 536 ? 1.334 -19.255 6.516 1.00 88.38 536 PHE A N 1
ATOM 4415 C CA . PHE A 1 536 ? 2.753 -19.367 6.180 1.00 88.38 536 PHE A CA 1
ATOM 4416 C C . PHE A 1 536 ? 3.649 -18.806 7.285 1.00 88.38 536 PHE A C 1
ATOM 4418 O O . PHE A 1 536 ? 3.300 -17.814 7.931 1.00 88.38 536 PHE A O 1
ATOM 4425 N N . LEU A 1 537 ? 4.839 -19.390 7.446 1.00 86.69 537 LEU A N 1
ATOM 4426 C CA . LEU A 1 537 ? 5.944 -18.690 8.100 1.00 86.69 537 LEU A CA 1
ATOM 4427 C C . LEU A 1 537 ? 6.602 -17.776 7.069 1.00 86.69 537 LEU A C 1
ATOM 4429 O O . LEU A 1 537 ? 6.868 -18.211 5.951 1.00 86.69 537 LEU A O 1
ATOM 4433 N N . VAL A 1 538 ? 6.891 -16.527 7.415 1.00 84.69 538 VAL A N 1
ATOM 4434 C CA . VAL A 1 538 ? 7.551 -15.600 6.485 1.00 84.69 538 VAL A CA 1
ATOM 4435 C C . VAL A 1 538 ? 8.747 -14.922 7.118 1.00 84.69 538 VAL A C 1
ATOM 4437 O O . VAL A 1 538 ? 8.714 -14.529 8.276 1.00 84.69 538 VAL A O 1
ATOM 4440 N N . GLU A 1 539 ? 9.811 -14.752 6.348 1.00 81.81 539 GLU A N 1
ATOM 4441 C CA . GLU A 1 539 ? 10.935 -13.888 6.698 1.00 81.81 539 GLU A CA 1
ATOM 4442 C C . GLU A 1 539 ? 10.635 -12.515 6.108 1.00 81.81 539 GLU A C 1
ATOM 4444 O O . GLU A 1 539 ? 10.645 -12.352 4.886 1.00 81.81 539 GLU A O 1
ATOM 4449 N N . SER A 1 540 ? 10.279 -11.561 6.968 1.00 73.75 540 SER A N 1
ATOM 4450 C CA . SER A 1 540 ? 9.728 -10.277 6.543 1.00 73.75 540 SER A CA 1
ATOM 4451 C C . SER A 1 540 ? 9.973 -9.205 7.598 1.00 73.75 540 SER A C 1
ATOM 4453 O O . SER A 1 540 ? 9.599 -9.382 8.756 1.00 73.75 540 SER A O 1
ATOM 4455 N N . PHE A 1 541 ? 10.497 -8.050 7.192 1.00 65.69 541 PHE A N 1
ATOM 4456 C CA . PHE A 1 541 ? 10.507 -6.847 8.023 1.00 65.69 541 PHE A CA 1
ATOM 4457 C C . PHE A 1 541 ? 9.133 -6.169 8.046 1.00 65.69 541 PHE A C 1
ATOM 4459 O O . PHE A 1 541 ? 8.762 -5.571 9.054 1.00 65.69 541 PHE A O 1
ATOM 4466 N N . VAL A 1 542 ? 8.371 -6.272 6.949 1.00 68.56 542 VAL A N 1
ATOM 4467 C CA . VAL A 1 542 ? 7.082 -5.586 6.772 1.00 68.56 542 VAL A CA 1
ATOM 4468 C C . VAL A 1 542 ? 6.074 -6.465 6.029 1.00 68.56 542 VAL A C 1
ATOM 4470 O O . VAL A 1 542 ? 6.251 -6.750 4.845 1.00 68.56 542 VAL A O 1
ATOM 4473 N N . VAL A 1 543 ? 4.958 -6.808 6.679 1.00 70.88 543 VAL A N 1
ATOM 4474 C CA . VAL A 1 543 ? 3.845 -7.539 6.049 1.00 70.88 543 VAL A CA 1
ATOM 4475 C C . VAL A 1 543 ? 2.770 -6.553 5.595 1.00 70.88 543 VAL A C 1
ATOM 4477 O O . VAL A 1 543 ? 2.211 -5.817 6.403 1.00 70.88 543 VAL A O 1
ATOM 4480 N N . HIS A 1 544 ? 2.472 -6.528 4.292 1.00 74.88 544 HIS A N 1
ATOM 4481 C CA . HIS A 1 544 ? 1.353 -5.732 3.781 1.00 74.88 5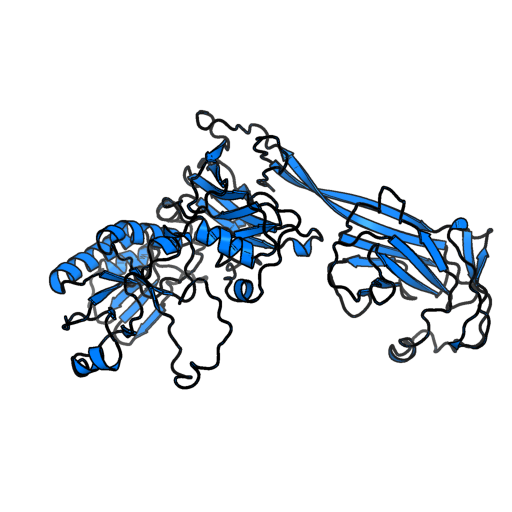44 HIS A CA 1
ATOM 4482 C C . HIS A 1 544 ? 0.019 -6.361 4.217 1.00 74.88 544 HIS A C 1
ATOM 4484 O O . HIS A 1 544 ? -0.107 -7.585 4.141 1.00 74.88 544 HIS A O 1
ATOM 4490 N N . PRO A 1 545 ? -1.013 -5.592 4.601 1.00 72.19 545 PRO A N 1
ATOM 4491 C CA . PRO A 1 545 ? -2.229 -6.180 5.173 1.00 72.19 545 PRO A CA 1
ATOM 4492 C C . PRO A 1 545 ? -3.012 -7.115 4.258 1.00 72.19 545 PRO A C 1
ATOM 4494 O O . PRO A 1 545 ? -3.607 -8.067 4.747 1.00 72.19 545 PRO A O 1
ATOM 4497 N N . GLN A 1 546 ? -2.958 -6.921 2.935 1.00 78.31 546 GLN A N 1
ATOM 4498 C CA . GLN A 1 546 ? -3.549 -7.882 1.987 1.00 78.31 546 GLN A CA 1
ATOM 4499 C C . GLN A 1 546 ? -2.948 -9.296 2.123 1.00 78.31 546 GLN A C 1
ATOM 4501 O O . GLN A 1 546 ? -3.601 -10.282 1.775 1.00 78.31 546 GLN A O 1
ATOM 4506 N N . PHE A 1 547 ? -1.719 -9.403 2.647 1.00 81.31 547 PHE A N 1
ATOM 4507 C CA . PHE A 1 547 ? -1.057 -10.670 2.942 1.00 81.31 547 PHE A CA 1
ATOM 4508 C C . PHE A 1 547 ? -1.342 -11.210 4.340 1.00 81.31 547 PHE A C 1
ATOM 4510 O O . PHE A 1 547 ? -1.186 -12.411 4.528 1.00 81.31 547 PHE A O 1
ATOM 4517 N N . ALA A 1 548 ? -1.755 -10.370 5.295 1.00 78.50 548 ALA A N 1
ATOM 4518 C CA . ALA A 1 548 ? -1.843 -10.735 6.712 1.00 78.50 548 ALA A CA 1
ATOM 4519 C C . ALA A 1 548 ? -2.690 -11.997 6.946 1.00 78.50 548 ALA A C 1
ATOM 4521 O O . ALA A 1 548 ? -2.262 -12.885 7.671 1.00 78.50 548 ALA A O 1
ATOM 4522 N N . GLN A 1 549 ? -3.802 -12.142 6.219 1.00 79.06 549 GLN A N 1
ATOM 4523 C CA . GLN A 1 549 ? -4.686 -13.317 6.285 1.00 79.06 549 GLN A CA 1
ATOM 4524 C C . GLN A 1 549 ? -4.019 -14.660 5.931 1.00 79.06 549 GLN A C 1
ATOM 4526 O O . GLN A 1 549 ? -4.535 -15.716 6.280 1.00 79.06 549 GLN A O 1
ATOM 4531 N N . TYR A 1 550 ? -2.901 -14.636 5.201 1.00 83.81 550 TYR A N 1
ATOM 4532 C CA . TYR A 1 550 ? -2.170 -15.838 4.802 1.00 83.81 550 TYR A CA 1
ATOM 4533 C C . TYR A 1 550 ? -0.994 -16.138 5.736 1.00 83.81 550 TYR A C 1
ATOM 4535 O O . TYR A 1 550 ? -0.412 -17.215 5.641 1.00 83.81 550 TYR A O 1
ATOM 4543 N N . ILE A 1 551 ? -0.590 -15.196 6.591 1.00 83.19 551 ILE A N 1
ATOM 4544 C CA . ILE A 1 551 ? 0.626 -15.316 7.397 1.00 83.19 551 ILE A CA 1
ATOM 4545 C C . ILE A 1 551 ? 0.266 -15.831 8.787 1.00 83.19 551 ILE A C 1
ATOM 4547 O O . ILE A 1 551 ? -0.468 -15.178 9.517 1.00 83.19 551 ILE A O 1
ATOM 4551 N N . GLY A 1 552 ? 0.828 -16.982 9.159 1.00 78.81 552 GLY A N 1
ATOM 4552 C CA . GLY A 1 552 ? 0.683 -17.533 10.507 1.00 78.81 552 GLY A CA 1
ATOM 4553 C C . GLY A 1 552 ? 1.749 -17.017 11.477 1.00 78.81 552 GLY A C 1
ATOM 4554 O O . GLY A 1 552 ? 1.500 -16.922 12.673 1.00 78.81 552 GLY A O 1
ATOM 4555 N N . SER A 1 553 ? 2.951 -16.678 10.995 1.00 79.38 553 SER A N 1
ATOM 4556 C CA . SER A 1 553 ? 3.978 -16.008 11.808 1.00 79.38 553 SER A CA 1
ATOM 4557 C C . SER A 1 553 ? 5.061 -15.357 10.942 1.00 79.38 553 SER A C 1
ATOM 4559 O O . SER A 1 553 ? 5.359 -15.827 9.840 1.00 79.38 553 SER A O 1
ATOM 4561 N N . SER A 1 554 ? 5.672 -14.283 11.445 1.00 73.62 554 SER A N 1
ATOM 4562 C CA . SER A 1 554 ? 6.782 -13.580 10.796 1.00 73.62 554 SER A CA 1
ATOM 4563 C C . SER A 1 554 ? 8.068 -13.660 11.617 1.00 73.62 554 SER A C 1
ATOM 4565 O O . SER A 1 554 ? 8.088 -13.348 12.808 1.00 73.62 554 SER A O 1
ATOM 4567 N N . LEU A 1 555 ? 9.165 -14.013 10.956 1.00 68.00 555 LEU A N 1
ATOM 4568 C CA . LEU A 1 555 ? 10.518 -13.945 11.485 1.00 68.00 555 LEU A CA 1
ATOM 4569 C C . LEU A 1 555 ? 11.093 -12.543 11.327 1.00 68.00 555 LEU A C 1
ATOM 4571 O O . LEU A 1 555 ? 11.205 -12.033 10.211 1.00 68.00 555 LEU A O 1
ATOM 4575 N N . TYR A 1 556 ? 11.574 -11.996 12.440 1.00 54.66 556 TYR A N 1
ATOM 4576 C CA . TYR A 1 556 ? 12.485 -10.862 12.441 1.00 54.66 556 TYR A CA 1
ATOM 4577 C C . TYR A 1 556 ? 13.913 -11.387 12.547 1.00 54.66 556 TYR A C 1
ATOM 4579 O O . TYR A 1 556 ? 14.308 -11.925 13.581 1.00 54.66 556 TYR A O 1
ATOM 4587 N N . THR A 1 557 ? 14.701 -11.238 11.486 1.00 42.47 557 THR A N 1
ATOM 4588 C CA . THR A 1 557 ? 16.129 -11.552 11.534 1.00 42.47 557 THR A CA 1
ATOM 4589 C C . THR A 1 557 ? 16.815 -10.489 12.392 1.00 42.47 557 THR A C 1
ATOM 4591 O O . THR A 1 557 ? 17.033 -9.360 11.952 1.00 42.47 557 THR A O 1
ATOM 4594 N N . LEU A 1 558 ? 17.120 -10.817 13.648 1.00 36.59 558 LEU A N 1
ATOM 4595 C CA . LEU A 1 558 ? 18.031 -10.012 14.457 1.00 36.59 558 LEU A CA 1
ATOM 4596 C C . LEU A 1 558 ? 19.424 -10.166 13.840 1.00 36.59 558 LEU A C 1
ATOM 4598 O O . LEU A 1 558 ? 19.968 -11.265 13.777 1.00 36.59 558 LEU A O 1
ATOM 4602 N N . ASN A 1 559 ? 19.984 -9.079 13.310 1.00 31.36 559 ASN A N 1
ATOM 4603 C CA . ASN A 1 559 ? 21.364 -9.090 12.835 1.00 31.36 559 ASN A CA 1
ATOM 4604 C C . ASN A 1 559 ? 22.292 -9.382 14.030 1.00 31.36 559 ASN A C 1
ATOM 4606 O O . ASN A 1 559 ? 22.318 -8.611 14.989 1.00 31.36 559 ASN A O 1
ATOM 4610 N N . ASN A 1 560 ? 23.060 -10.472 13.930 1.00 28.27 560 ASN A N 1
ATOM 4611 C CA . ASN A 1 560 ? 23.977 -11.068 14.922 1.00 28.27 560 ASN A CA 1
ATOM 4612 C C . ASN A 1 560 ? 25.161 -10.183 15.393 1.00 28.27 560 ASN A C 1
ATOM 4614 O O . ASN A 1 560 ? 26.244 -10.687 15.673 1.00 28.27 560 ASN A O 1
ATOM 4618 N N . TYR A 1 561 ? 25.003 -8.864 15.510 1.00 28.45 561 TYR A N 1
ATOM 4619 C CA . TYR A 1 561 ? 25.979 -8.013 16.207 1.00 28.45 561 TYR A CA 1
ATOM 4620 C C . TYR A 1 561 ? 25.525 -7.579 17.608 1.00 28.45 561 TYR A C 1
ATOM 4622 O O . TYR A 1 561 ? 26.293 -6.927 18.311 1.00 28.45 561 TYR A O 1
ATOM 4630 N N . ALA A 1 562 ? 24.312 -7.942 18.041 1.00 31.45 562 ALA A N 1
ATOM 4631 C CA . ALA A 1 562 ? 23.731 -7.434 19.286 1.00 31.45 562 ALA A CA 1
ATOM 4632 C C . ALA A 1 562 ? 22.927 -8.476 20.089 1.00 31.45 562 ALA A C 1
ATOM 4634 O O . ALA A 1 562 ? 21.907 -8.132 20.688 1.00 31.45 562 ALA A O 1
ATOM 4635 N N . ASP A 1 563 ? 23.417 -9.716 20.190 1.00 30.52 563 ASP A N 1
ATOM 4636 C CA . ASP A 1 563 ? 22.812 -10.794 21.006 1.00 30.52 563 ASP A CA 1
ATOM 4637 C C . ASP A 1 563 ? 22.774 -10.518 22.531 1.00 30.52 563 ASP A C 1
ATOM 4639 O O . ASP A 1 563 ? 22.425 -11.391 23.317 1.00 30.52 563 ASP A O 1
ATOM 4643 N N . TYR A 1 564 ? 23.062 -9.290 22.977 1.00 28.50 564 TYR A N 1
ATOM 4644 C CA . TYR A 1 564 ? 22.965 -8.875 24.383 1.00 28.50 564 TYR A CA 1
ATOM 4645 C C . TYR A 1 564 ? 22.098 -7.630 24.643 1.00 28.50 564 TYR A C 1
ATOM 4647 O O . TYR A 1 564 ? 22.025 -7.177 25.783 1.00 28.50 564 TYR A O 1
ATOM 4655 N N . LEU A 1 565 ? 21.396 -7.076 23.644 1.00 27.86 565 LEU A N 1
ATOM 4656 C CA . LEU A 1 565 ? 20.573 -5.862 23.831 1.00 27.86 565 LEU A CA 1
ATOM 4657 C C . LEU A 1 565 ? 19.080 -6.035 23.512 1.00 27.86 565 LEU A C 1
ATOM 4659 O O . LEU A 1 565 ? 18.360 -5.046 23.372 1.00 27.86 565 LEU A O 1
ATOM 4663 N N . ALA A 1 566 ? 18.569 -7.269 23.511 1.00 27.58 566 ALA A N 1
ATOM 4664 C CA . ALA A 1 566 ? 17.133 -7.550 23.372 1.00 27.58 566 ALA A CA 1
ATOM 4665 C C . ALA A 1 566 ? 16.255 -7.022 24.538 1.00 27.58 566 ALA A C 1
ATOM 4667 O O . ALA A 1 566 ? 15.051 -7.256 24.548 1.00 27.58 566 ALA A O 1
ATOM 4668 N N . VAL A 1 567 ? 16.824 -6.277 25.496 1.00 30.98 567 VAL A N 1
ATOM 4669 C CA . VAL A 1 567 ? 16.097 -5.658 26.621 1.00 30.98 567 VAL A CA 1
ATOM 4670 C C . VAL A 1 567 ? 15.843 -4.149 26.423 1.00 30.98 567 VAL A C 1
ATOM 4672 O O . VAL A 1 567 ? 15.089 -3.572 27.193 1.00 30.98 567 VAL A O 1
ATOM 4675 N N . ASN A 1 568 ? 16.376 -3.484 25.383 1.00 29.16 568 ASN A N 1
ATOM 4676 C CA . ASN A 1 568 ? 16.330 -2.006 25.305 1.00 29.16 568 ASN A CA 1
ATOM 4677 C C . ASN A 1 568 ? 15.654 -1.371 24.075 1.00 29.16 568 ASN A C 1
ATOM 4679 O O . ASN A 1 568 ? 15.752 -0.158 23.892 1.00 29.16 568 ASN A O 1
ATOM 4683 N N . HIS A 1 569 ? 14.909 -2.116 23.256 1.00 30.69 569 HIS A N 1
ATOM 4684 C CA . HIS A 1 569 ? 14.076 -1.504 22.209 1.00 30.69 569 HIS A CA 1
ATOM 4685 C C . HIS A 1 569 ? 12.595 -1.515 22.592 1.00 30.69 569 HIS A C 1
ATOM 4687 O O . HIS A 1 569 ? 11.798 -2.288 22.074 1.00 30.69 569 HIS A O 1
ATOM 4693 N N . THR A 1 570 ? 12.227 -0.604 23.492 1.00 32.53 570 THR A N 1
ATOM 4694 C CA . THR A 1 570 ? 10.871 -0.420 24.031 1.00 32.53 570 THR A CA 1
ATOM 4695 C C . THR A 1 570 ? 9.839 0.130 23.041 1.00 32.53 570 THR A C 1
ATOM 4697 O O . THR A 1 570 ? 8.667 0.157 23.382 1.00 32.53 570 THR A O 1
ATOM 4700 N N . ASN A 1 571 ? 10.207 0.534 21.818 1.00 30.91 571 ASN A N 1
ATOM 4701 C CA . ASN A 1 571 ? 9.301 1.283 20.930 1.00 30.91 571 ASN A CA 1
ATOM 4702 C C . ASN A 1 571 ? 9.242 0.766 19.482 1.00 30.91 571 ASN A C 1
ATOM 4704 O O . ASN A 1 571 ? 9.239 1.554 18.538 1.00 30.91 571 ASN A O 1
ATOM 4708 N N . LYS A 1 572 ? 9.144 -0.550 19.273 1.00 33.81 572 LYS A N 1
ATOM 4709 C CA . LYS A 1 572 ? 8.640 -1.076 17.993 1.00 33.81 572 LYS A CA 1
ATOM 4710 C C . LYS A 1 572 ? 7.196 -1.526 18.159 1.00 33.81 572 LYS A C 1
ATOM 4712 O O . LYS A 1 572 ? 6.912 -2.713 18.250 1.00 33.81 572 LYS A O 1
ATOM 4717 N N . VAL A 1 573 ? 6.280 -0.557 18.150 1.00 32.62 573 VAL A N 1
ATOM 4718 C CA . VAL A 1 573 ? 4.870 -0.811 17.821 1.00 32.62 573 VAL A CA 1
ATOM 4719 C C . VAL A 1 573 ? 4.806 -1.059 16.312 1.00 32.62 573 VAL A C 1
ATOM 4721 O O . VAL A 1 573 ? 4.402 -0.209 15.524 1.00 32.62 573 VAL A O 1
ATOM 4724 N N . GLY A 1 574 ? 5.331 -2.211 15.898 1.00 32.22 574 GLY A N 1
ATOM 4725 C CA . GLY A 1 574 ? 4.949 -2.837 14.647 1.00 32.22 574 GLY A CA 1
ATOM 4726 C C . GLY A 1 574 ? 3.586 -3.471 14.865 1.00 32.22 574 GLY A C 1
ATOM 4727 O O . GLY A 1 574 ? 3.297 -3.974 15.949 1.00 32.22 574 GLY A O 1
ATOM 4728 N N . LEU A 1 575 ? 2.735 -3.406 13.851 1.00 33.59 575 LEU A N 1
ATOM 4729 C CA . LEU A 1 575 ? 1.528 -4.210 13.774 1.00 33.59 575 LEU A CA 1
ATOM 4730 C C . LEU A 1 575 ? 1.877 -5.671 14.127 1.00 33.59 575 LEU A C 1
ATOM 4732 O O . LEU A 1 575 ? 2.443 -6.366 13.294 1.00 33.59 575 LEU A O 1
ATOM 4736 N N . TRP A 1 576 ? 1.499 -6.086 15.343 1.00 29.78 576 TRP A N 1
ATOM 4737 C CA . TRP A 1 576 ? 1.466 -7.456 15.876 1.00 29.78 576 TRP A CA 1
ATOM 4738 C C . TRP A 1 576 ? 2.763 -8.071 16.447 1.00 29.78 576 TRP A C 1
ATOM 4740 O O . TRP A 1 576 ? 3.671 -8.448 15.716 1.00 29.78 576 TRP A O 1
ATOM 4750 N N . ASN A 1 577 ? 2.779 -8.253 17.781 1.00 25.23 577 ASN A N 1
ATOM 4751 C CA . ASN A 1 577 ? 3.260 -9.445 18.511 1.00 25.23 577 ASN A CA 1
ATOM 4752 C C . ASN A 1 577 ? 3.031 -9.264 20.031 1.00 25.23 577 ASN A C 1
ATOM 4754 O O . ASN A 1 577 ? 3.743 -8.492 20.674 1.00 25.23 577 ASN A O 1
ATOM 4758 N N . THR A 1 578 ? 2.073 -9.992 20.612 1.00 24.84 578 THR A N 1
ATOM 4759 C CA . THR A 1 578 ? 1.995 -10.246 22.068 1.00 24.84 578 THR A CA 1
ATOM 4760 C C . THR A 1 578 ? 2.109 -11.722 22.363 1.00 24.84 578 THR A C 1
ATOM 4762 O O . THR A 1 578 ? 1.472 -12.510 21.633 1.00 24.84 578 THR A O 1
#

Secondary structure (DSSP, 8-state):
-EEE----SSS----EEEEEEEEEEEEEE--GGGEE-----TTTSS---EEEETTTTEEEE---TT-----TT-PPPGGGSSSSGGG-SEEEEEE-TT-TTTSS---SEEEEEEEESSSEEEEEEEEETT--SSS-EEEEEE-TT-SEEEEETT---TTTEEES-S---PPEEEEEEEEEESSTT-BEEEEEEEEEEEEEEEEEPTT-BS-TT--S-S-EEEEEEE--TT---EEEEEEEE-TT---EEEE---EETPPPPPHHHHHTPEEPTTSS-EE-SS-EEE-SSEEEEE-TT--S----PEEEEGGGGTS-EEEEEEEEEESS-EEEEEEEEE---SSHHHHHHHHHHH-TTTS---TT-S-EEEES--TTT--HHHHHHH-EEEEES-SS--TT-EEEEEE-TTEEEEETT--S---HHHHHHHHHB-B-TTSPBPEEEE-SSEEEEEB---HHHHHHHHHHHHHHHHHH--SEEEETTTT---EES--TTHHHH-SEEEE-TT--EEEETHHHHHHHHHHHHTT-TT-EEEE-S---HHHHTTEEEEE----TT-TT-TTS-TT---S---

Foldseek 3Di:
DWEFADDPDPDPDGFGFRWDWDKDKDKDWFFPVQKDWAADDPVLRDQWTWDQDPVLGFIAIDDDPPPPDDPPPDDDPPVVPPPGCPRRFTKGKDFCCPPPVQVPDAFFKKKKFWDKPAFKKKKKWWDFPPCPVDAFIKIFIDHRPHRIDIDGPLDCPPPGIDTPDPPRRTTTGMMMMGMGHPDNRITGNITMMMTMATDTDGGGDPPEDQDPPDPDQDKHWYKAWDAFLVRFTKIKTKIKHALPDAWHKYKYHKDAQKFDDDVLQVVLWDDDVPAPWTQTLQAWIDHQWKIKGFDLVPLQFDDRWTKDCCSVNSTRIIITMFTWRFNHTDMGIIMMTTDGDDHPVRSSVVVCNRCVLLAPFQVVPDADEAEPDDPVPDDVCCCVVRVHAEYECDLADDPNHAYAHEDALQKQKDFPPDDDDCDPSNVQCVPFFFADPVRDGDWPDDDPTITITGGQLFPSSLVVSVVVVVVSCVNRVGQYHAYEPLADWDWGLPCVCVVRQGSMWTQHPVRRTTDISVSSVSVSLVVRCVSNVSAYEYADPGDRSSCSSRHNYYDDPDDPPPPPPPPPPPDNPDRDDD

Organism: Trichomonas vaginalis (strain ATCC PRA-98 / G3) (NCBI:txid412133)

Radius of gyration: 31.96 Å; chains: 1; bounding box: 58×102×50 Å

pLDDT: mean 70.47, std 17.15, range [24.84, 95.56]

Sequence (578 aa):
MFLFLFELSKSEELLFGYLSKDFEKQTLTFGKSEFQNGIYCPAYNYPIECKWNDAIGGPQCNETDYLYSPPVDYDPPKSIIETSDDDCFGYFKKDLSNDPNFIDKTWDEIKFTCKKTHYGRCYFKIYFNNDDGSTNRCKNYVDYRYSQSSVSLNKIDGSQFFCQDTNLTRKIKSIRAYVLPLRLKTVFTKVQVETVRRLILFEKIENYSEDENRKERYPTAFKTNITTKNNKTAYRATIKLYKENPKIQLSTMLLNGAYSISPIIQDNSVPVSGRNDKQLVSPIIANGTHIIGIDVFNTETFFDWSYSDNSLYGSNTSCLYMNIKPIKDVNISYIVIEAETGSYLEALEVWHQAFPDLYGINPYGKSSICKNPNISNWSPFIVTQYGCKLLWGSDEKYEGTKNFYEMNPSIIRIYTNTNKKQTKENYLKDKYGVKDKTLKNIIIEETVNYKDYLVDLADEVIDYQLKKYFRRKLKHEYDGIAISRFDLRYMNYNTEYADKLTPYLLCDEEDKKYYSIQCGMLKLLKLLYGDSPDGFLVESFVVHPQFAQYIGSSLYTLNNYADYLAVNHTNKVGLWNT